Protein AF-A0A2G5WG84-F1 (afdb_monomer)

Mean predicted aligned error: 16.13 Å

Solvent-accessible surface area (backbone atoms only — not comparable to full-atom values): 23526 Å² total; per-residue (Å²): 116,86,67,55,71,80,73,60,84,50,72,65,60,52,51,39,51,50,52,31,48,55,26,50,55,52,33,50,54,37,51,50,52,30,54,52,30,51,74,70,70,38,63,70,57,26,56,56,42,47,60,60,29,52,54,28,54,49,53,34,54,51,37,50,48,54,50,53,53,54,52,50,54,52,52,53,53,53,52,51,53,54,53,52,54,52,51,54,53,51,52,50,52,54,50,51,52,52,51,50,52,51,52,50,53,52,51,50,52,48,45,43,63,74,44,54,46,57,53,48,53,51,51,52,51,49,50,40,44,74,70,30,39,49,65,64,77,83,67,86,61,88,54,96,48,74,68,21,52,50,39,54,51,51,51,48,52,42,53,52,51,40,52,49,47,50,52,49,37,54,49,19,53,51,43,25,54,52,18,52,52,49,27,53,53,27,53,53,50,41,55,52,38,53,51,51,37,54,52,22,53,50,43,32,58,50,20,54,52,48,39,52,53,32,54,53,49,47,54,53,42,55,53,47,53,54,50,51,54,51,52,49,51,54,47,52,53,47,48,54,50,37,52,52,51,42,50,51,36,53,52,50,39,49,56,40,50,55,52,42,54,51,42,52,51,49,47,54,50,50,55,52,47,55,54,52,51,53,52,48,52,53,50,49,53,51,50,47,52,51,35,52,52,50,28,51,49,18,52,52,42,26,53,51,17,49,52,44,26,53,53,17,61,71,52,46,88,83,14,53,72,52,24,53,53,18,50,50,46,24,52,52,16,54,49,45,29,53,52,28,52,53,50,44,53,53,42,52,52,51,52,54,52,48,52,52,51,51,54,53,49,53,53,52,47,52,53,39,52,55,48,48,56,49,41,53,54,52,42,57,48,33,54,53,50,42,54,51,35,52,50,51,48,53,50,46,56,52,50,53,52,50,51,53,52,50,53,53,50,47,51,52,50,47,52,52,37,52,54,51,35,53,51,22,55,49,48,28,52,51,21,52,51,48,36,54,54,35,55,56,48,48,54,51,32,54,51,48,30,55,52,18,52,51,45,26,52,53,16,50,49,49,31,51,61,47,60,66,41,43,103

Sequence (471 aa):
MNELDKIIHNKVMKSTISEIREASDRYNEYLQDIIEAKKAGNDEKVLQIGRNGVTYQFVISDNIHTLIEYQKEQQDTMSAEVKEYTKSATLLMIGLIILGLIASIVITIIISRLISRPVSRMTEALVEVSAGDFAIEHISIKNQDEIGDMATALNTMVRDLKGIIQRARDSAMKLSVQSEELSASSEESLAASEMVAEISEKNLQTSEKQSKIVNQSTASMEEMVTAIDVITQDNEEMLNSSKDVARLVKEGSTLMNETTDQMNYISRTIGGSIVTINEMAKNTANIRNVTSIISTIAEQTNLLALNAAIEAARAGEHGKGFAVVAEEVRNLAEQSKRSTEEIGRMVDTIIEDVLKVVDSTDEGHKRVEEGLASTKKTNAIFERIEYATSDVSGKIATVSSAIEEIRAMTEEVAIGSRQVEELAIQASAEAQSTSAATVEQLAANQEITSSSQTLAELAEQLQNDMGRFKV

pLDDT: mean 87.97, std 8.42, range [54.94, 97.25]

Radius of gyration: 103.8 Å; Cα contacts (8 Å, |Δi|>4): 320; chains: 1; bounding box: 204×39×300 Å

Structure (mmCIF, N/CA/C/O backbone):
data_AF-A0A2G5WG84-F1
#
_entry.id   AF-A0A2G5WG84-F1
#
loop_
_atom_site.group_PDB
_atom_site.id
_atom_site.type_symbol
_atom_site.label_atom_id
_atom_site.label_alt_id
_atom_site.label_comp_id
_atom_site.label_asym_id
_atom_site.label_entity_id
_atom_site.label_seq_id
_atom_site.pdbx_PDB_ins_code
_atom_site.Cartn_x
_atom_site.Cartn_y
_atom_site.Cartn_z
_atom_site.occupancy
_atom_site.B_iso_or_equiv
_atom_site.auth_seq_id
_atom_site.auth_comp_id
_atom_site.auth_asym_id
_atom_site.auth_atom_id
_atom_site.pdbx_PDB_model_num
ATOM 1 N N . MET A 1 1 ? 98.593 8.860 -141.348 1.00 57.56 1 MET A N 1
ATOM 2 C CA . MET A 1 1 ? 97.423 8.206 -141.980 1.00 57.56 1 MET A CA 1
ATOM 3 C C . MET A 1 1 ? 97.131 6.795 -141.461 1.00 57.56 1 MET A C 1
ATOM 5 O O . MET A 1 1 ? 95.960 6.502 -141.289 1.00 57.56 1 MET A O 1
ATOM 9 N N . ASN A 1 2 ? 98.120 5.952 -141.127 1.00 54.94 2 ASN A N 1
ATOM 10 C CA . ASN A 1 2 ? 97.871 4.565 -140.671 1.00 54.94 2 ASN A CA 1
ATOM 11 C C . ASN A 1 2 ? 97.038 4.397 -139.374 1.00 54.94 2 ASN A C 1
ATOM 13 O O . ASN A 1 2 ? 96.586 3.290 -139.099 1.00 54.94 2 ASN A O 1
ATOM 17 N N . GLU A 1 3 ? 96.809 5.448 -138.577 1.00 60.91 3 GLU A N 1
ATOM 18 C CA . GLU A 1 3 ? 95.928 5.372 -137.396 1.00 60.91 3 GLU A CA 1
ATOM 19 C C . GLU A 1 3 ? 94.441 5.611 -137.708 1.00 60.91 3 GLU A C 1
ATOM 21 O O . GLU A 1 3 ? 93.583 5.088 -137.001 1.00 60.91 3 GLU A O 1
ATOM 26 N N . LEU A 1 4 ? 94.116 6.332 -138.789 1.00 63.00 4 LEU A N 1
ATOM 27 C CA . LEU A 1 4 ? 92.728 6.669 -139.141 1.00 63.00 4 LEU A CA 1
ATOM 28 C C . LEU A 1 4 ? 91.913 5.442 -139.587 1.00 63.00 4 LEU A C 1
ATOM 30 O O . LEU A 1 4 ? 90.730 5.343 -139.259 1.00 63.00 4 LEU A O 1
ATOM 34 N N . ASP A 1 5 ? 92.551 4.462 -140.235 1.00 60.84 5 ASP A N 1
ATOM 35 C CA . ASP A 1 5 ? 91.903 3.214 -140.677 1.00 60.84 5 ASP A CA 1
ATOM 36 C C . ASP A 1 5 ? 91.391 2.342 -139.519 1.00 60.84 5 ASP A C 1
ATOM 38 O O . ASP A 1 5 ? 90.473 1.543 -139.706 1.00 60.84 5 ASP A O 1
ATOM 42 N N . LYS A 1 6 ? 91.950 2.490 -138.309 1.00 60.69 6 LYS A N 1
ATOM 43 C CA . LYS A 1 6 ? 91.514 1.725 -137.127 1.00 60.69 6 LYS A CA 1
ATOM 44 C C . LYS A 1 6 ? 90.276 2.313 -136.449 1.00 60.69 6 LYS A C 1
ATOM 46 O O . LYS A 1 6 ? 89.620 1.615 -135.682 1.00 60.69 6 LYS A O 1
ATOM 51 N N . ILE A 1 7 ? 89.965 3.581 -136.708 1.00 64.38 7 ILE A N 1
ATOM 52 C CA . ILE A 1 7 ? 88.912 4.325 -136.001 1.00 64.38 7 ILE A CA 1
ATOM 53 C C . ILE A 1 7 ? 87.670 4.476 -136.894 1.00 64.38 7 ILE A C 1
ATOM 55 O O . ILE A 1 7 ? 86.539 4.514 -136.407 1.00 64.38 7 ILE A O 1
ATOM 59 N N . ILE A 1 8 ? 87.844 4.477 -138.217 1.00 66.50 8 ILE A N 1
ATOM 60 C CA . ILE A 1 8 ? 86.770 4.772 -139.167 1.00 66.50 8 ILE A CA 1
ATOM 61 C C . ILE A 1 8 ? 86.068 3.496 -139.639 1.00 66.50 8 ILE A C 1
ATOM 63 O O . ILE A 1 8 ? 86.615 2.677 -140.376 1.00 66.50 8 ILE A O 1
ATOM 67 N N . HIS A 1 9 ? 84.800 3.364 -139.252 1.00 65.69 9 HIS A N 1
ATOM 68 C CA . HIS A 1 9 ? 83.947 2.217 -139.584 1.00 65.69 9 HIS A CA 1
ATOM 69 C C . HIS A 1 9 ? 82.916 2.539 -140.681 1.00 65.69 9 HIS A C 1
ATOM 71 O O . HIS A 1 9 ? 82.259 1.642 -141.204 1.00 65.69 9 HIS A O 1
ATOM 77 N N . ASN A 1 10 ? 82.791 3.815 -141.057 1.00 76.81 10 ASN A N 1
ATOM 78 C CA . ASN A 1 10 ? 81.793 4.291 -142.005 1.00 76.81 10 ASN A CA 1
ATOM 79 C C . ASN A 1 10 ? 82.278 4.195 -143.463 1.00 76.81 10 ASN A C 1
ATOM 81 O O . ASN A 1 10 ? 83.409 4.569 -143.780 1.00 76.81 10 ASN A O 1
ATOM 85 N N . LYS A 1 11 ? 81.399 3.717 -144.354 1.00 75.88 11 LYS A N 1
ATOM 86 C CA . LYS A 1 11 ? 81.696 3.485 -145.776 1.00 75.88 11 LYS A CA 1
ATOM 87 C C . LYS A 1 11 ? 82.058 4.771 -146.533 1.00 75.88 11 LYS A C 1
ATOM 89 O O . LYS A 1 11 ? 82.944 4.718 -147.379 1.00 75.88 11 LYS A O 1
ATOM 94 N N . VAL A 1 12 ? 81.420 5.900 -146.206 1.00 74.81 12 VAL A N 1
ATOM 95 C CA . VAL A 1 12 ? 81.683 7.207 -146.834 1.00 74.81 12 VAL A CA 1
ATOM 96 C C . VAL A 1 12 ? 83.084 7.681 -146.460 1.00 74.81 12 VAL A C 1
ATOM 98 O O . VAL A 1 12 ? 83.928 7.805 -147.338 1.00 74.81 12 VAL A O 1
ATOM 101 N N . MET A 1 13 ? 83.389 7.791 -145.162 1.00 72.69 13 MET A N 1
ATOM 102 C CA . MET A 1 13 ? 84.720 8.210 -144.695 1.00 72.69 13 MET A CA 1
ATOM 103 C C . MET A 1 13 ? 85.854 7.302 -145.201 1.00 72.69 13 MET A C 1
ATOM 105 O O . MET A 1 13 ? 86.935 7.803 -145.500 1.00 72.69 13 MET A O 1
ATOM 109 N N . LYS A 1 14 ? 85.632 5.982 -145.325 1.00 76.44 14 LYS A N 1
ATOM 110 C CA . LYS A 1 14 ? 86.632 5.067 -145.911 1.00 76.44 14 LYS A CA 1
ATOM 111 C C . LYS A 1 14 ? 86.928 5.380 -147.379 1.00 76.44 14 LYS A C 1
ATOM 113 O O . LYS A 1 14 ? 88.095 5.374 -147.760 1.00 76.44 14 LYS A O 1
ATOM 118 N N . SER A 1 15 ? 85.897 5.658 -148.181 1.00 77.44 15 SER A N 1
ATOM 119 C CA . SER A 1 15 ? 86.059 6.039 -149.594 1.00 77.44 15 SER A CA 1
ATOM 120 C C . SER A 1 15 ? 86.859 7.334 -149.713 1.00 77.44 15 SER A C 1
ATOM 122 O O . SER A 1 15 ? 87.885 7.375 -150.385 1.00 77.44 15 SER A O 1
ATOM 124 N N . THR A 1 16 ? 86.454 8.353 -148.956 1.00 77.75 16 THR A N 1
ATOM 125 C CA . THR A 1 16 ? 87.061 9.688 -148.953 1.00 77.75 16 THR A CA 1
ATOM 126 C C . THR A 1 16 ? 88.537 9.652 -148.530 1.00 77.75 16 THR A C 1
ATOM 128 O O . THR A 1 16 ? 89.379 10.296 -149.148 1.00 77.75 16 THR A O 1
ATOM 131 N N . ILE A 1 17 ? 88.901 8.846 -147.521 1.00 78.19 17 ILE A N 1
ATOM 132 C CA . ILE A 1 17 ? 90.309 8.659 -147.119 1.00 78.19 17 ILE A CA 1
ATOM 133 C C . ILE A 1 17 ? 91.124 7.930 -148.186 1.00 78.19 17 ILE A C 1
ATOM 135 O O . ILE A 1 17 ? 92.287 8.278 -148.395 1.00 78.19 17 ILE A O 1
ATOM 139 N N . SER A 1 18 ? 90.541 6.928 -148.849 1.00 78.25 18 SER A N 1
ATOM 140 C CA . SER A 1 18 ? 91.218 6.203 -149.927 1.00 78.25 18 SER A CA 1
ATOM 141 C C . SER A 1 18 ? 91.556 7.134 -151.090 1.00 78.25 18 SER A C 1
ATOM 143 O O . SER A 1 18 ? 92.680 7.106 -151.580 1.00 78.25 18 SER A O 1
ATOM 145 N N . GLU A 1 19 ? 90.627 8.007 -151.479 1.00 79.06 19 GLU A N 1
ATOM 146 C CA . GLU A 1 19 ? 90.843 8.995 -152.541 1.00 79.06 19 GLU A CA 1
ATOM 147 C C . GLU A 1 19 ? 91.888 10.050 -152.157 1.00 79.06 19 GLU A C 1
ATOM 149 O O . GLU A 1 19 ? 92.742 10.394 -152.974 1.00 79.06 19 GLU A O 1
ATOM 154 N N . ILE A 1 20 ? 91.895 10.518 -150.899 1.00 79.38 20 ILE A N 1
ATOM 155 C CA . ILE A 1 20 ? 92.966 11.397 -150.392 1.00 79.38 20 ILE A CA 1
ATOM 156 C C . ILE A 1 20 ? 94.319 10.691 -150.487 1.00 79.38 20 ILE A C 1
ATOM 158 O O . ILE A 1 20 ? 95.311 11.314 -150.859 1.00 79.38 20 ILE A O 1
ATOM 162 N N . ARG A 1 21 ? 94.377 9.398 -150.147 1.00 77.88 21 ARG A N 1
ATOM 163 C CA . ARG A 1 21 ? 95.613 8.610 -150.184 1.00 77.88 21 ARG A CA 1
ATOM 164 C C . ARG A 1 21 ? 96.144 8.486 -151.608 1.00 77.88 21 ARG A C 1
ATOM 166 O O . ARG A 1 21 ? 97.299 8.815 -151.850 1.00 77.88 21 ARG A O 1
ATOM 173 N N . GLU A 1 22 ? 95.284 8.092 -152.541 1.00 79.62 22 GLU A N 1
ATOM 174 C CA . GLU A 1 22 ? 95.640 7.929 -153.952 1.00 79.62 22 GLU A CA 1
ATOM 175 C C . GLU A 1 22 ? 96.083 9.262 -154.577 1.00 79.62 22 GLU A C 1
ATOM 177 O O . GLU A 1 22 ? 97.110 9.330 -155.255 1.00 79.62 22 GLU A O 1
ATOM 182 N N . ALA A 1 23 ? 95.369 10.353 -154.278 1.00 79.19 23 ALA A N 1
ATOM 183 C CA . ALA A 1 23 ? 95.746 11.693 -154.715 1.00 79.19 23 ALA A CA 1
ATOM 184 C C . ALA A 1 23 ? 97.056 12.177 -154.073 1.00 79.19 23 ALA A C 1
ATOM 186 O O . ALA A 1 23 ? 97.858 12.821 -154.745 1.00 79.19 23 ALA A O 1
ATOM 187 N N . SER A 1 24 ? 97.312 11.849 -152.804 1.00 75.00 24 SER A N 1
ATOM 188 C CA . SER A 1 24 ? 98.550 12.216 -152.108 1.00 75.00 24 SER A CA 1
ATOM 189 C C . SER A 1 24 ? 99.770 11.471 -152.650 1.00 75.00 24 SER A C 1
ATOM 191 O O . SER A 1 24 ? 100.836 12.076 -152.767 1.00 75.00 24 SER A O 1
ATOM 193 N N . ASP A 1 25 ? 99.629 10.191 -152.994 1.00 80.75 25 ASP A N 1
ATOM 194 C CA . ASP A 1 25 ? 100.710 9.402 -153.593 1.00 80.75 25 ASP A CA 1
ATOM 195 C C . ASP A 1 25 ? 101.052 9.937 -154.994 1.00 80.75 25 ASP A C 1
ATOM 197 O O . ASP A 1 25 ? 102.217 10.213 -155.286 1.00 80.75 25 ASP A O 1
ATOM 201 N N . ARG A 1 26 ? 100.029 10.217 -155.818 1.00 77.25 26 ARG A N 1
ATOM 202 C CA . ARG A 1 26 ? 100.192 10.875 -157.128 1.00 77.25 26 ARG A CA 1
ATOM 203 C C . ARG A 1 26 ? 100.830 12.257 -157.001 1.00 77.25 26 ARG A C 1
ATOM 205 O O . ARG A 1 26 ? 101.748 12.583 -157.746 1.00 77.25 26 ARG A O 1
ATOM 212 N N . TYR A 1 27 ? 100.372 13.077 -156.058 1.00 76.88 27 TYR A N 1
ATOM 213 C CA . TYR A 1 27 ? 100.922 14.414 -155.831 1.00 76.88 27 TYR A CA 1
ATOM 214 C C . TYR A 1 27 ? 102.415 14.367 -155.471 1.00 76.88 27 TYR A C 1
ATOM 216 O O . TYR A 1 27 ? 103.187 15.194 -155.955 1.00 76.88 27 TYR A O 1
ATOM 224 N N . ASN A 1 28 ? 102.836 13.375 -154.679 1.00 74.94 28 ASN A N 1
ATOM 225 C CA . ASN A 1 28 ? 104.240 13.169 -154.325 1.00 74.94 28 ASN A CA 1
ATOM 226 C C . ASN A 1 28 ? 105.110 12.738 -155.519 1.00 74.94 28 ASN A C 1
ATOM 228 O O . ASN A 1 28 ? 106.223 13.249 -155.644 1.00 74.94 28 ASN A O 1
ATOM 232 N N . GLU A 1 29 ? 104.618 11.860 -156.404 1.00 75.88 29 GLU A N 1
ATOM 233 C CA . GLU A 1 29 ? 105.308 11.526 -157.667 1.00 75.88 29 GLU A CA 1
ATOM 234 C C . GLU A 1 29 ? 105.520 12.783 -158.520 1.00 75.88 29 GLU A C 1
ATOM 236 O O . GLU A 1 29 ? 106.645 13.094 -158.908 1.00 75.88 29 GLU A O 1
ATOM 241 N N . TYR A 1 30 ? 104.461 13.575 -158.719 1.00 74.12 30 TYR A N 1
ATOM 242 C CA . TYR A 1 30 ? 104.537 14.835 -159.465 1.00 74.12 30 TYR A CA 1
ATOM 243 C C . TYR A 1 30 ? 105.521 15.833 -158.831 1.00 74.12 30 TYR A C 1
ATOM 245 O O . TYR A 1 30 ? 106.217 16.557 -159.541 1.00 74.12 30 TYR A O 1
ATOM 253 N N . LEU A 1 31 ? 105.618 15.872 -157.499 1.00 71.12 31 LEU A N 1
ATOM 254 C CA . LEU A 1 31 ? 106.597 16.691 -156.780 1.00 71.12 31 LEU A CA 1
ATOM 255 C C . LEU A 1 31 ? 108.038 16.237 -157.044 1.00 71.12 31 LEU A C 1
ATOM 257 O O . LEU A 1 31 ? 108.903 17.089 -157.257 1.00 71.12 31 LEU A O 1
ATOM 261 N N . GLN A 1 32 ? 108.304 14.927 -157.066 1.00 73.62 32 GLN A N 1
ATOM 262 C CA . GLN A 1 32 ? 109.618 14.401 -157.455 1.00 73.62 32 GLN A CA 1
ATOM 263 C C . GLN A 1 32 ? 109.953 14.737 -158.910 1.00 73.62 32 GLN A C 1
ATOM 265 O O . GLN A 1 32 ? 111.046 15.246 -159.169 1.00 73.62 32 GLN A O 1
ATOM 270 N N . ASP A 1 33 ? 109.004 14.558 -159.828 1.00 72.06 33 ASP A N 1
ATOM 271 C CA . ASP A 1 33 ? 109.179 14.878 -161.247 1.00 72.06 33 ASP A CA 1
ATOM 272 C C . ASP A 1 33 ? 109.447 16.379 -161.471 1.00 72.06 33 ASP A C 1
ATOM 274 O O . ASP A 1 33 ? 110.288 16.757 -162.292 1.00 72.06 33 ASP A O 1
ATOM 278 N N . ILE A 1 34 ? 108.787 17.261 -160.706 1.00 71.19 34 ILE A N 1
ATOM 279 C CA . ILE A 1 34 ? 109.067 18.709 -160.694 1.00 71.19 34 ILE A CA 1
ATOM 280 C C . ILE A 1 34 ? 110.498 18.979 -160.227 1.00 71.19 34 ILE A C 1
ATOM 282 O O . ILE A 1 34 ? 111.199 19.792 -160.835 1.00 71.19 34 ILE A O 1
ATOM 286 N N . ILE A 1 35 ? 110.942 18.314 -159.156 1.00 73.69 35 ILE A N 1
ATOM 287 C CA . ILE A 1 35 ? 112.289 18.488 -158.599 1.00 73.69 35 ILE A CA 1
ATOM 288 C C . ILE A 1 35 ? 113.358 18.025 -159.604 1.00 73.69 35 ILE A C 1
ATOM 290 O O . ILE A 1 35 ? 114.364 18.721 -159.782 1.00 73.69 35 ILE A O 1
ATOM 294 N N . GLU A 1 36 ? 113.150 16.900 -160.292 1.00 72.44 36 GLU A N 1
ATOM 295 C CA . GLU A 1 36 ? 114.063 16.413 -161.336 1.00 72.44 36 GLU A CA 1
ATOM 296 C C . GLU A 1 36 ? 114.081 17.323 -162.570 1.00 72.44 36 GLU A C 1
ATOM 298 O O . GLU A 1 36 ? 115.158 17.713 -163.032 1.00 72.44 36 GLU A O 1
ATOM 303 N N . ALA A 1 37 ? 112.913 17.741 -163.069 1.00 68.44 37 ALA A N 1
ATOM 304 C CA . ALA A 1 37 ? 112.813 18.645 -164.216 1.00 68.44 37 ALA A CA 1
ATOM 305 C C . ALA A 1 37 ? 113.472 20.010 -163.942 1.00 68.44 37 ALA A C 1
ATOM 307 O O . ALA A 1 37 ? 114.145 20.563 -164.819 1.00 68.44 37 ALA A O 1
ATOM 308 N N . LYS A 1 38 ? 113.353 20.524 -162.708 1.00 71.44 38 LYS A N 1
ATOM 309 C CA . LYS A 1 38 ? 114.006 21.767 -162.269 1.00 71.44 38 LYS A CA 1
ATOM 310 C C . LYS A 1 38 ? 115.529 21.627 -162.230 1.00 71.44 38 LYS A C 1
ATOM 312 O O . LYS A 1 38 ? 116.232 22.533 -162.673 1.00 71.44 38 LYS A O 1
ATOM 317 N N . LYS A 1 39 ? 116.056 20.490 -161.753 1.00 75.50 39 LYS A N 1
ATOM 318 C CA . LYS A 1 39 ? 117.505 20.204 -161.758 1.00 75.50 39 LYS A CA 1
ATOM 319 C C . LYS A 1 39 ? 118.088 20.103 -163.170 1.00 75.50 39 LYS A C 1
ATOM 321 O O . LYS A 1 39 ? 119.245 20.462 -163.362 1.00 75.50 39 LYS A O 1
ATOM 326 N N . ALA A 1 40 ? 117.298 19.656 -164.145 1.00 72.56 40 ALA A N 1
ATOM 327 C CA . ALA A 1 40 ? 117.702 19.559 -165.547 1.00 72.56 40 ALA A CA 1
ATOM 328 C C . ALA A 1 40 ? 117.644 20.897 -166.319 1.00 72.56 40 ALA A C 1
ATOM 330 O O . ALA A 1 40 ? 117.947 20.921 -167.511 1.00 72.56 40 ALA A O 1
ATOM 331 N N . GLY A 1 41 ? 117.244 22.004 -165.678 1.00 66.31 41 GLY A N 1
ATOM 332 C CA . GLY A 1 41 ? 117.135 23.322 -166.317 1.00 66.31 41 GLY A CA 1
ATOM 333 C C . GLY A 1 41 ? 115.981 23.451 -167.321 1.00 66.31 41 GLY A C 1
ATOM 334 O O . GLY A 1 41 ? 115.959 24.398 -168.102 1.00 66.31 41 GLY A O 1
ATOM 335 N N . ASN A 1 42 ? 115.023 22.517 -167.321 1.00 73.94 42 ASN A N 1
ATOM 336 C CA . ASN A 1 42 ? 113.878 22.521 -168.233 1.00 73.94 42 ASN A CA 1
ATOM 337 C C . ASN A 1 42 ? 112.641 23.125 -167.543 1.00 73.94 42 ASN A C 1
ATOM 339 O O . ASN A 1 42 ? 111.740 22.413 -167.092 1.00 73.94 42 ASN A O 1
ATOM 343 N N . ASP A 1 43 ? 112.621 24.456 -167.436 1.00 70.00 43 ASP A N 1
ATOM 344 C CA . ASP A 1 43 ? 111.557 25.206 -166.749 1.00 70.00 43 ASP A CA 1
ATOM 345 C C . ASP A 1 43 ? 110.168 25.046 -167.404 1.00 70.00 43 ASP A C 1
ATOM 347 O O . ASP A 1 43 ? 109.148 25.136 -166.718 1.00 70.00 43 ASP A O 1
ATOM 351 N N . GLU A 1 44 ? 110.099 24.741 -168.703 1.00 68.88 44 GLU A N 1
ATOM 352 C CA . GLU A 1 44 ? 108.829 24.505 -169.403 1.00 68.88 44 GLU A CA 1
ATOM 353 C C . GLU A 1 44 ? 108.163 23.199 -168.933 1.00 68.88 44 GLU A C 1
ATOM 355 O O . GLU A 1 44 ? 106.956 23.155 -168.673 1.00 68.88 44 GLU A O 1
ATOM 360 N N . LYS A 1 45 ? 108.967 22.152 -168.700 1.00 66.31 45 LYS A N 1
ATOM 361 C CA . LYS A 1 45 ? 108.483 20.864 -168.189 1.00 66.31 45 LYS A CA 1
ATOM 362 C C . LYS A 1 45 ? 108.021 20.955 -166.728 1.00 66.31 45 LYS A C 1
ATOM 364 O O . LYS A 1 45 ? 107.028 20.330 -166.366 1.00 66.31 45 LYS A O 1
ATOM 369 N N . VAL A 1 46 ? 108.656 21.804 -165.912 1.00 67.62 46 VAL A N 1
ATOM 370 C CA . VAL A 1 46 ? 108.223 22.097 -164.529 1.00 67.62 46 VAL A CA 1
ATOM 371 C C . VAL A 1 46 ? 106.821 22.711 -164.490 1.00 67.62 46 VAL A C 1
ATOM 373 O O . VAL A 1 46 ? 105.993 22.295 -163.682 1.00 67.62 46 VAL A O 1
ATOM 376 N N . LEU A 1 47 ? 106.526 23.673 -165.370 1.00 68.88 47 LEU A N 1
ATOM 377 C CA . LEU A 1 47 ? 105.208 24.317 -165.439 1.00 68.88 47 LEU A CA 1
ATOM 378 C C . LEU A 1 47 ? 104.102 23.350 -165.885 1.00 68.88 47 LEU A C 1
ATOM 380 O O . LEU A 1 47 ? 102.981 23.420 -165.374 1.00 68.88 47 LEU A O 1
ATOM 384 N N . GLN A 1 48 ? 104.411 22.431 -166.803 1.00 70.06 48 GLN A N 1
ATOM 385 C CA . GLN A 1 48 ? 103.458 21.418 -167.260 1.00 70.06 48 GLN A CA 1
ATOM 386 C C . GLN A 1 48 ? 103.141 20.393 -166.160 1.00 70.06 48 GLN A C 1
ATOM 388 O O . GLN A 1 48 ? 101.971 20.117 -165.896 1.00 70.06 48 GLN A O 1
ATOM 393 N N . ILE A 1 49 ? 104.170 19.876 -165.482 1.00 66.81 49 ILE A N 1
ATOM 394 C CA . ILE A 1 49 ? 104.024 18.910 -164.382 1.00 66.81 49 ILE A CA 1
ATOM 395 C C . ILE A 1 49 ? 103.336 19.586 -163.180 1.00 66.81 49 ILE A C 1
ATOM 397 O O . ILE A 1 49 ? 102.415 19.023 -162.590 1.00 66.81 49 ILE A O 1
ATOM 401 N N . GLY A 1 50 ? 103.680 20.845 -162.889 1.00 63.25 50 GLY A N 1
ATOM 402 C CA . GLY A 1 50 ? 103.053 21.655 -161.842 1.00 63.25 50 GLY A CA 1
ATOM 403 C C . GLY A 1 50 ? 101.549 21.858 -162.028 1.00 63.25 50 GLY A C 1
ATOM 404 O O . GLY A 1 50 ? 100.799 21.723 -161.064 1.00 63.25 50 GLY A O 1
ATOM 405 N N . ARG A 1 51 ? 101.075 22.114 -163.259 1.00 69.19 51 ARG A N 1
ATOM 406 C CA . ARG A 1 51 ? 99.629 22.241 -163.531 1.00 69.19 51 ARG A CA 1
ATOM 407 C C . ARG A 1 51 ? 98.854 20.960 -163.228 1.00 69.19 51 ARG A C 1
ATOM 409 O O . ARG A 1 51 ? 97.746 21.048 -162.709 1.00 69.19 51 ARG A O 1
ATOM 416 N N . ASN A 1 52 ? 99.442 19.801 -163.507 1.00 68.88 52 ASN A N 1
ATOM 417 C CA . ASN A 1 52 ? 98.811 18.512 -163.225 1.00 68.88 52 ASN A CA 1
ATOM 418 C C . ASN A 1 52 ? 98.851 18.167 -161.725 1.00 68.88 52 ASN A C 1
ATOM 420 O O . ASN A 1 52 ? 97.912 17.561 -161.213 1.00 68.88 52 ASN A O 1
ATOM 424 N N . GLY A 1 53 ? 99.888 18.604 -160.999 1.00 63.56 53 GLY A N 1
ATOM 425 C CA . GLY A 1 53 ? 99.976 18.456 -159.543 1.00 63.56 53 GLY A CA 1
ATOM 426 C C . GLY A 1 53 ? 98.866 19.200 -158.785 1.00 63.56 53 GLY A C 1
ATOM 427 O O . GLY A 1 53 ? 98.304 18.661 -157.833 1.00 63.56 53 GLY A O 1
ATOM 428 N N . VAL A 1 54 ? 98.474 20.399 -159.237 1.00 71.00 54 VAL A N 1
ATOM 429 C CA . VAL A 1 54 ? 97.411 21.205 -158.592 1.00 71.00 54 VAL A CA 1
ATOM 430 C C . VAL A 1 54 ? 96.066 20.467 -158.537 1.00 71.00 54 VAL A C 1
ATOM 432 O O . VAL A 1 54 ? 95.325 20.616 -157.566 1.00 71.00 54 VAL A O 1
ATOM 435 N N . THR A 1 55 ? 95.752 19.626 -159.526 1.00 74.75 55 THR A N 1
ATOM 436 C CA . THR A 1 55 ? 94.507 18.840 -159.534 1.00 74.75 55 THR A CA 1
ATOM 437 C C . THR A 1 55 ? 94.430 17.885 -158.343 1.00 74.75 55 THR A C 1
ATOM 439 O O . THR A 1 55 ? 93.392 17.802 -157.693 1.00 74.75 55 THR A O 1
ATOM 442 N N . TYR A 1 56 ? 95.532 17.217 -157.995 1.00 75.19 56 TYR A N 1
ATOM 443 C CA . TYR A 1 56 ? 95.556 16.295 -156.858 1.00 75.19 56 TYR A CA 1
ATOM 444 C C . TYR A 1 56 ? 95.500 17.025 -155.511 1.00 75.19 56 TYR A C 1
ATOM 446 O O . TYR A 1 56 ? 94.870 16.531 -154.578 1.00 75.19 56 TYR A O 1
ATOM 454 N N . GLN A 1 57 ? 96.061 18.236 -155.415 1.00 74.06 57 GLN A N 1
ATOM 455 C CA . GLN A 1 57 ? 95.892 19.081 -154.228 1.00 74.06 57 GLN A CA 1
ATOM 456 C C . GLN A 1 57 ? 94.420 19.467 -154.009 1.00 74.06 57 GLN A C 1
ATOM 458 O O . GLN A 1 57 ? 93.947 19.461 -152.871 1.00 74.06 57 GLN A O 1
ATOM 463 N N . PHE A 1 58 ? 93.686 19.765 -155.087 1.00 78.00 58 PHE A N 1
ATOM 464 C CA . PHE A 1 58 ? 92.251 20.046 -155.012 1.00 78.00 58 PHE A CA 1
ATOM 465 C C . PHE A 1 58 ? 91.465 18.821 -154.527 1.00 78.00 58 PHE A C 1
ATOM 467 O O . PHE A 1 58 ? 90.676 18.949 -153.596 1.00 78.00 58 PHE A O 1
ATOM 474 N N . VAL A 1 59 ? 91.749 17.630 -155.073 1.00 78.50 59 VAL A N 1
ATOM 475 C CA . VAL A 1 59 ? 91.109 16.369 -154.646 1.00 78.50 59 VAL A CA 1
ATOM 476 C C . VAL A 1 59 ? 91.354 16.084 -153.162 1.00 78.50 59 VAL A C 1
ATOM 478 O O . VAL A 1 59 ? 90.433 15.683 -152.457 1.00 78.50 59 VAL A O 1
ATOM 481 N N . ILE A 1 60 ? 92.567 16.328 -152.655 1.00 78.88 60 ILE A N 1
ATOM 482 C CA . ILE A 1 60 ? 92.872 16.168 -151.224 1.00 78.88 60 ILE A CA 1
ATOM 483 C C . ILE A 1 60 ? 92.059 17.156 -150.376 1.00 78.88 60 ILE A C 1
ATOM 485 O O . ILE A 1 60 ? 91.477 16.763 -149.366 1.00 78.88 60 ILE A O 1
ATOM 489 N N . SER A 1 61 ? 92.017 18.432 -150.767 1.00 79.31 61 SER A N 1
ATOM 490 C CA . SER A 1 61 ? 91.329 19.475 -149.998 1.00 79.31 61 SER A CA 1
ATOM 491 C C . SER A 1 61 ? 89.811 19.287 -149.969 1.00 79.31 61 SER A C 1
ATOM 493 O O . SER A 1 61 ? 89.202 19.480 -148.917 1.00 79.31 61 SER A O 1
ATOM 495 N N . ASP A 1 62 ? 89.206 18.923 -151.100 1.00 82.06 62 ASP A N 1
ATOM 496 C CA . ASP A 1 62 ? 87.761 18.709 -151.227 1.00 82.06 62 ASP A CA 1
ATOM 497 C C . ASP A 1 62 ? 87.312 17.523 -150.365 1.00 82.06 62 ASP A C 1
ATOM 499 O O . ASP A 1 62 ? 86.444 17.656 -149.503 1.00 82.06 62 ASP A O 1
ATOM 503 N N . ASN A 1 63 ? 88.032 16.404 -150.468 1.00 80.75 63 ASN A N 1
ATOM 504 C CA . ASN A 1 63 ? 87.752 15.218 -149.670 1.00 80.75 63 ASN A CA 1
ATOM 505 C C . ASN A 1 63 ? 87.990 15.437 -148.159 1.00 80.75 63 ASN A C 1
ATOM 507 O O . ASN A 1 63 ? 87.256 14.888 -147.333 1.00 80.75 63 ASN A O 1
ATOM 511 N N . ILE A 1 64 ? 88.961 16.270 -147.753 1.00 79.75 64 ILE A N 1
ATOM 512 C CA . ILE A 1 64 ? 89.097 16.682 -146.341 1.00 79.75 64 ILE A CA 1
ATOM 513 C C . ILE A 1 64 ? 87.868 17.484 -145.886 1.00 79.75 64 ILE A C 1
ATOM 515 O O . ILE A 1 64 ? 87.372 17.258 -144.779 1.00 79.75 64 ILE A O 1
ATOM 519 N N . HIS A 1 65 ? 87.350 18.384 -146.724 1.00 81.00 65 HIS A N 1
ATOM 520 C CA . HIS A 1 65 ? 86.135 19.143 -146.424 1.00 81.00 65 HIS A CA 1
ATOM 521 C C . HIS A 1 65 ? 84.911 18.234 -146.265 1.00 81.00 65 HIS A C 1
ATOM 523 O O . HIS A 1 65 ? 84.187 18.372 -145.276 1.00 81.00 65 HIS A O 1
ATOM 529 N N . THR A 1 66 ? 84.732 17.257 -147.158 1.00 80.62 66 THR A N 1
ATOM 530 C CA . THR A 1 66 ? 83.659 16.254 -147.058 1.00 80.62 66 THR A CA 1
ATOM 531 C C . THR A 1 66 ? 83.736 15.463 -145.748 1.00 80.62 66 THR A C 1
ATOM 533 O O . THR A 1 66 ? 82.719 15.212 -145.102 1.00 80.62 66 THR A O 1
ATOM 536 N N . LEU A 1 67 ? 84.946 15.102 -145.304 1.00 78.38 67 LEU A N 1
ATOM 537 C CA . LEU A 1 67 ? 85.173 14.410 -144.029 1.00 78.38 67 LEU A CA 1
ATOM 538 C C . LEU A 1 67 ? 84.764 15.253 -142.813 1.00 78.38 67 LEU A C 1
ATOM 540 O O . LEU A 1 67 ? 84.177 14.718 -141.869 1.00 78.38 67 LEU A O 1
ATOM 544 N N . ILE A 1 68 ? 85.061 16.554 -142.836 1.00 80.81 68 ILE A N 1
ATOM 545 C CA . ILE A 1 68 ? 84.704 17.489 -141.760 1.00 80.81 68 ILE A CA 1
ATOM 546 C C . ILE A 1 68 ? 83.189 17.705 -141.706 1.00 80.81 68 ILE A C 1
ATOM 548 O O . ILE A 1 68 ? 82.614 17.659 -140.617 1.00 80.81 68 ILE A O 1
ATOM 552 N N . GLU A 1 69 ? 82.529 17.911 -142.850 1.00 81.38 69 GLU A N 1
ATOM 553 C CA . GLU A 1 69 ? 81.069 18.070 -142.894 1.00 81.38 69 GLU A CA 1
ATOM 554 C C . GLU A 1 69 ? 80.350 16.823 -142.379 1.00 81.38 69 GLU A C 1
ATOM 556 O O . GLU A 1 69 ? 79.470 16.936 -141.525 1.00 81.38 69 GLU A O 1
ATOM 561 N N . TYR A 1 70 ? 80.795 15.633 -142.792 1.00 80.94 70 TYR A N 1
ATOM 562 C CA . TYR A 1 70 ? 80.208 14.378 -142.329 1.00 80.94 70 TYR A CA 1
ATOM 563 C C . TYR A 1 70 ? 80.361 14.172 -140.811 1.00 80.94 70 TYR A C 1
ATOM 565 O O . TYR A 1 70 ? 79.428 13.724 -140.139 1.00 80.94 70 TYR A O 1
ATOM 573 N N . GLN A 1 71 ? 81.522 14.516 -140.233 1.00 78.75 71 GLN A N 1
ATOM 574 C CA . GLN A 1 71 ? 81.696 14.463 -138.774 1.00 78.75 71 GLN A CA 1
ATOM 575 C C . GLN A 1 71 ? 80.795 15.458 -138.042 1.00 78.75 71 GLN A C 1
ATOM 577 O O . GLN A 1 71 ? 80.265 15.131 -136.979 1.00 78.75 71 GLN A O 1
ATOM 582 N N . LYS A 1 72 ? 80.608 16.655 -138.604 1.00 79.56 72 LYS A N 1
ATOM 583 C CA . LYS A 1 72 ? 79.769 17.696 -138.008 1.00 79.56 72 LYS A CA 1
ATOM 584 C C . LYS A 1 72 ? 78.291 17.294 -137.998 1.00 79.56 72 LYS A C 1
ATOM 586 O O . LYS A 1 72 ? 77.639 17.418 -136.967 1.00 79.56 72 LYS A O 1
ATOM 591 N N . GLU A 1 73 ? 77.798 16.718 -139.093 1.00 80.25 73 GLU A N 1
ATOM 592 C CA . GLU A 1 73 ? 76.424 16.209 -139.197 1.00 80.25 73 GLU A CA 1
ATOM 593 C C . GLU A 1 73 ? 76.149 15.063 -138.204 1.00 80.25 73 GLU A C 1
ATOM 595 O O . GLU A 1 73 ? 75.118 15.046 -137.523 1.00 80.25 73 GLU A O 1
ATOM 600 N N . GLN A 1 74 ? 77.101 14.137 -138.034 1.00 78.00 74 GLN A N 1
ATOM 601 C CA . GLN A 1 74 ? 77.003 13.087 -137.012 1.00 78.00 74 GLN A CA 1
ATOM 602 C C . GLN A 1 74 ? 76.959 13.652 -135.585 1.00 78.00 74 GLN A C 1
ATOM 604 O O . GLN A 1 74 ? 76.180 13.177 -134.756 1.00 78.00 74 GLN A O 1
ATOM 609 N N . GLN A 1 75 ? 77.769 14.670 -135.286 1.00 75.56 75 GLN A N 1
ATOM 610 C CA . GLN A 1 75 ? 77.804 15.292 -133.962 1.00 75.56 75 GLN A CA 1
ATOM 611 C C . GLN A 1 75 ? 76.499 16.036 -133.630 1.00 75.56 75 GLN A C 1
ATOM 613 O O . GLN A 1 75 ? 76.026 15.963 -132.488 1.00 75.56 75 GLN A O 1
ATOM 618 N N . ASP A 1 76 ? 75.902 16.711 -134.614 1.00 77.88 76 ASP A N 1
ATOM 619 C CA . ASP A 1 76 ? 74.623 17.408 -134.455 1.00 77.88 76 ASP A CA 1
ATOM 620 C C . ASP A 1 76 ? 73.467 16.418 -134.246 1.00 77.88 76 ASP A C 1
ATOM 622 O O . ASP A 1 76 ? 72.648 16.610 -133.342 1.00 77.88 76 ASP A O 1
ATOM 626 N N . THR A 1 77 ? 73.452 15.309 -134.993 1.00 76.94 77 THR A N 1
ATOM 627 C CA . THR A 1 77 ? 72.442 14.245 -134.844 1.00 76.94 77 THR A CA 1
ATOM 628 C C . THR A 1 77 ? 72.523 13.589 -133.460 1.00 76.94 77 THR A C 1
ATOM 630 O O . THR A 1 77 ? 71.520 13.486 -132.754 1.00 76.94 77 THR A O 1
ATOM 633 N N . MET A 1 78 ? 73.733 13.243 -133.006 1.00 74.19 78 MET A N 1
ATOM 634 C CA . MET A 1 78 ? 73.959 12.662 -131.676 1.00 74.19 78 MET A CA 1
ATOM 635 C C . MET A 1 78 ? 73.575 13.637 -130.546 1.00 74.19 78 MET A C 1
ATOM 637 O O . MET A 1 78 ? 72.998 13.243 -129.532 1.00 74.19 78 MET A O 1
ATOM 641 N N . SER A 1 79 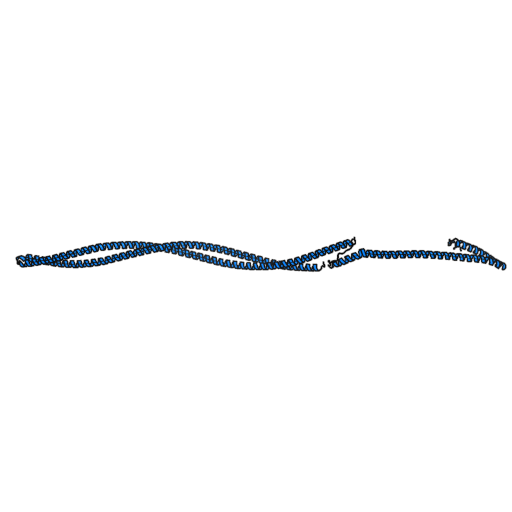? 73.857 14.935 -130.716 1.00 74.44 79 SER A N 1
ATOM 642 C CA . SER A 1 79 ? 73.477 15.964 -129.736 1.00 74.44 79 SER A CA 1
ATOM 643 C C . SER A 1 79 ? 71.962 16.176 -129.652 1.00 74.44 79 SER A C 1
ATOM 645 O O . SER A 1 79 ? 71.453 16.507 -128.576 1.00 74.44 79 SER A O 1
ATOM 647 N N . ALA A 1 80 ? 71.234 15.997 -130.759 1.00 75.31 80 ALA A N 1
ATOM 648 C CA . ALA A 1 80 ? 69.776 16.075 -130.782 1.00 75.31 80 ALA A CA 1
ATOM 649 C C . ALA A 1 80 ? 69.131 14.896 -130.032 1.00 75.31 80 ALA A C 1
ATOM 651 O O . ALA A 1 80 ? 68.283 15.129 -129.167 1.00 75.31 80 ALA A O 1
ATOM 652 N N . GLU A 1 81 ? 69.593 13.662 -130.266 1.00 77.12 81 GLU A N 1
ATOM 653 C CA . GLU A 1 81 ? 69.075 12.469 -129.576 1.00 77.12 81 GLU A CA 1
ATOM 654 C C . GLU A 1 81 ? 69.294 12.541 -128.055 1.00 77.12 81 GLU A C 1
ATOM 656 O O . GLU A 1 81 ? 68.370 12.315 -127.270 1.00 77.12 81 GLU A O 1
ATOM 661 N N . VAL A 1 82 ? 70.486 12.948 -127.597 1.00 76.75 82 VAL A N 1
ATOM 662 C CA . VAL A 1 82 ? 70.786 13.069 -126.155 1.00 76.75 82 VAL A CA 1
ATOM 663 C C . VAL A 1 82 ? 69.890 14.109 -125.465 1.00 76.75 82 VAL A C 1
ATOM 665 O O . VAL A 1 82 ? 69.463 13.909 -124.320 1.00 76.75 82 VAL A O 1
ATOM 668 N N . LYS A 1 83 ? 69.550 15.214 -126.143 1.00 76.00 83 LYS A N 1
ATOM 669 C CA . LYS A 1 83 ? 68.608 16.215 -125.610 1.00 76.00 83 LYS A CA 1
ATOM 670 C C . LYS A 1 83 ? 67.187 15.664 -125.466 1.00 76.00 83 LYS A C 1
ATOM 672 O O . LYS A 1 83 ? 66.494 16.018 -124.513 1.00 76.00 83 LYS A O 1
ATOM 677 N N . GLU A 1 84 ? 66.749 14.791 -126.367 1.00 77.56 84 GLU A N 1
ATOM 678 C CA . GLU A 1 84 ? 65.412 14.195 -126.304 1.00 77.56 84 GLU A CA 1
ATOM 679 C C . GLU A 1 84 ? 65.295 13.142 -125.184 1.00 77.56 84 GLU A C 1
ATOM 681 O O . GLU A 1 84 ? 64.328 13.159 -124.410 1.00 77.56 84 GLU A O 1
ATOM 686 N N . TYR A 1 85 ? 66.325 12.304 -125.002 1.00 77.62 85 TYR A N 1
ATOM 687 C CA . TYR A 1 85 ? 66.391 11.347 -123.890 1.00 77.62 85 TYR A CA 1
ATOM 688 C C . TYR A 1 85 ? 66.438 12.041 -122.524 1.00 77.62 85 TYR A C 1
ATOM 690 O O . TYR A 1 85 ? 65.714 11.658 -121.601 1.00 77.62 85 TYR A O 1
ATOM 698 N N . THR A 1 86 ? 67.244 13.097 -122.387 1.00 79.38 86 THR A N 1
ATOM 699 C CA . THR A 1 86 ? 67.356 13.848 -121.125 1.00 79.38 86 THR A CA 1
ATOM 700 C C . THR A 1 86 ? 66.066 14.589 -120.771 1.00 79.38 86 THR A C 1
ATOM 702 O O . THR A 1 86 ? 65.686 14.599 -119.596 1.00 79.38 86 THR A O 1
ATOM 705 N N . LYS A 1 87 ? 65.336 15.134 -121.757 1.00 79.88 87 LYS A N 1
ATOM 706 C CA . LYS A 1 87 ? 64.018 15.764 -121.554 1.00 79.88 87 LYS A CA 1
ATOM 707 C C . LYS A 1 87 ? 62.951 14.755 -121.112 1.00 79.88 87 LYS A C 1
ATOM 709 O O . LYS A 1 87 ? 62.192 15.031 -120.184 1.00 79.88 87 LYS A O 1
ATOM 714 N N . SER A 1 88 ? 62.912 13.577 -121.735 1.00 76.88 88 SER A N 1
ATOM 715 C CA . SER A 1 88 ? 61.963 12.515 -121.369 1.00 76.88 88 SER A CA 1
ATOM 716 C C . SER A 1 88 ? 62.240 11.959 -119.965 1.00 76.88 88 SER A C 1
ATOM 718 O O . SER A 1 88 ? 61.314 11.796 -119.169 1.00 76.88 88 SER A O 1
ATOM 720 N N . ALA A 1 89 ? 63.514 11.757 -119.610 1.00 79.56 89 ALA A N 1
ATOM 721 C CA . ALA A 1 89 ? 63.914 11.298 -118.278 1.00 79.56 89 ALA A CA 1
ATOM 722 C C . ALA A 1 89 ? 63.610 12.327 -117.171 1.00 79.56 89 ALA A C 1
ATOM 724 O O . ALA A 1 89 ? 63.136 11.955 -116.095 1.00 79.56 89 ALA A O 1
ATOM 725 N N . THR A 1 90 ? 63.832 13.623 -117.424 1.00 82.06 90 THR A N 1
ATOM 726 C CA . THR A 1 90 ? 63.496 14.684 -116.454 1.00 82.06 90 THR A CA 1
ATOM 727 C C . THR A 1 90 ? 61.989 14.839 -116.253 1.00 82.06 90 THR A C 1
ATOM 729 O O . THR A 1 90 ? 61.555 14.962 -115.109 1.00 82.06 90 THR A O 1
ATOM 732 N N . LEU A 1 91 ? 61.174 14.761 -117.312 1.00 82.50 91 LEU A N 1
ATOM 733 C CA . LEU A 1 91 ? 59.707 14.778 -117.196 1.00 82.50 91 LEU A CA 1
ATOM 734 C C . LEU A 1 91 ? 59.169 13.597 -116.375 1.00 82.50 91 LEU A C 1
ATOM 736 O O . LEU A 1 91 ? 58.298 13.790 -115.526 1.00 82.50 91 LEU A O 1
ATOM 740 N N . LEU A 1 92 ? 59.711 12.394 -116.580 1.00 85.62 92 LEU A N 1
ATOM 741 C CA . LEU A 1 92 ? 59.313 11.205 -115.825 1.00 85.62 92 LEU A CA 1
ATOM 742 C C . LEU A 1 92 ? 59.700 11.317 -114.339 1.00 85.62 92 LEU A C 1
ATOM 744 O O . LEU A 1 92 ? 58.881 11.010 -113.472 1.00 85.62 92 LEU A O 1
ATOM 748 N N . MET A 1 93 ? 60.899 11.829 -114.028 1.00 83.62 93 MET A N 1
ATOM 749 C CA . MET A 1 93 ? 61.314 12.095 -112.641 1.00 83.62 93 MET A CA 1
ATOM 750 C C . MET A 1 93 ? 60.421 13.131 -111.950 1.00 83.62 93 MET A C 1
ATOM 752 O O . MET A 1 93 ? 59.980 12.898 -110.825 1.00 83.62 93 MET A O 1
ATOM 756 N N . ILE A 1 94 ? 60.104 14.246 -112.618 1.00 85.62 94 ILE A N 1
ATOM 757 C CA . ILE A 1 94 ? 59.188 15.265 -112.078 1.00 85.62 94 ILE A CA 1
ATOM 758 C C . ILE A 1 94 ? 57.801 14.654 -111.824 1.00 85.62 94 ILE A C 1
ATOM 760 O O . ILE A 1 94 ? 57.213 14.889 -110.769 1.00 85.62 94 ILE A O 1
ATOM 764 N N 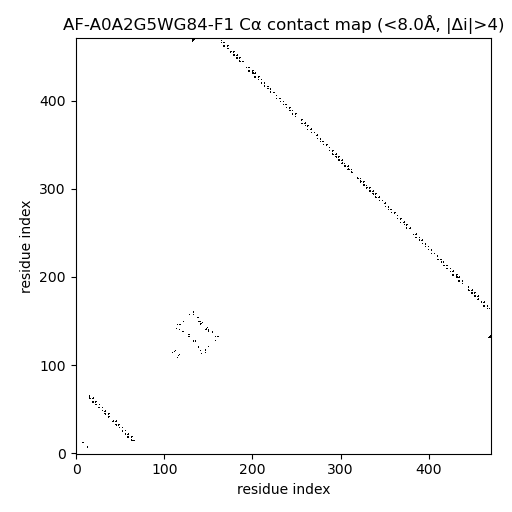. GLY A 1 95 ? 57.304 13.819 -112.743 1.00 84.56 95 GLY A N 1
ATOM 765 C CA . GLY A 1 95 ? 56.032 13.112 -112.589 1.00 84.56 95 GLY A CA 1
ATOM 766 C C . GLY A 1 95 ? 55.987 12.208 -111.353 1.00 84.56 95 GLY A C 1
ATOM 767 O O . GLY A 1 95 ? 55.032 12.278 -110.581 1.00 84.56 95 GLY A O 1
ATOM 768 N N . LEU A 1 96 ? 57.033 11.409 -111.113 1.00 86.75 96 LEU A N 1
ATOM 769 C CA . LEU A 1 96 ? 57.121 10.536 -109.935 1.00 86.75 96 LEU A CA 1
ATOM 770 C C . LEU A 1 96 ? 57.217 11.321 -108.621 1.00 86.75 96 LEU A C 1
ATOM 772 O O . LEU A 1 96 ? 56.591 10.932 -107.635 1.00 86.75 96 LEU A O 1
ATOM 776 N N . ILE A 1 97 ? 57.947 12.442 -108.607 1.00 86.50 97 ILE A N 1
ATOM 777 C CA . ILE A 1 97 ? 58.037 13.320 -107.431 1.00 86.50 97 ILE A CA 1
ATOM 778 C C . ILE A 1 97 ? 56.663 13.914 -107.105 1.00 86.50 97 ILE A C 1
ATOM 780 O O . ILE A 1 97 ? 56.238 13.868 -105.951 1.00 86.50 97 ILE A O 1
ATOM 784 N N . ILE A 1 98 ? 55.941 14.421 -108.110 1.00 86.81 98 ILE A N 1
ATOM 785 C CA . ILE A 1 98 ? 54.592 14.974 -107.923 1.00 86.81 98 ILE A CA 1
ATOM 786 C C . ILE A 1 98 ? 53.628 13.889 -107.428 1.00 86.81 98 ILE A C 1
ATOM 788 O O . ILE A 1 98 ? 52.879 14.127 -106.481 1.00 86.81 98 ILE A O 1
ATOM 792 N N . LEU A 1 99 ? 53.669 12.686 -108.011 1.00 87.62 99 LEU A N 1
ATOM 793 C CA . LEU A 1 99 ? 52.814 11.572 -107.596 1.00 87.62 99 LEU A CA 1
ATOM 794 C C . LEU A 1 99 ? 53.096 11.148 -106.145 1.00 87.62 99 LEU A C 1
ATOM 796 O O . LEU A 1 99 ? 52.161 10.934 -105.375 1.00 87.62 99 LEU A O 1
ATOM 800 N N . GLY A 1 100 ? 54.373 11.087 -105.754 1.00 88.12 100 GLY A N 1
ATOM 801 C CA . GLY A 1 100 ? 54.787 10.810 -104.377 1.00 88.12 100 GLY A CA 1
ATOM 802 C C . GLY A 1 100 ? 54.321 11.887 -103.394 1.00 88.12 100 GLY A C 1
ATOM 803 O O . GLY A 1 100 ? 53.850 11.566 -102.302 1.00 88.12 100 GLY A O 1
ATOM 804 N N . LEU A 1 101 ? 54.372 13.161 -103.797 1.00 89.00 101 LEU A N 1
ATOM 805 C CA . LEU A 1 101 ? 53.890 14.278 -102.984 1.00 89.00 101 LEU A CA 1
ATOM 806 C C . LEU A 1 101 ? 52.369 14.208 -102.780 1.00 89.00 101 LEU A C 1
ATOM 808 O O . LEU A 1 101 ? 51.886 14.351 -101.658 1.00 89.00 101 LEU A O 1
ATOM 812 N N . ILE A 1 102 ? 51.618 13.919 -103.847 1.00 87.06 102 ILE A N 1
ATOM 813 C CA . ILE A 1 102 ? 50.161 13.742 -103.790 1.00 87.06 102 ILE A CA 1
ATOM 814 C C . ILE A 1 102 ? 49.803 12.544 -102.904 1.00 87.06 102 ILE A C 1
ATOM 816 O O . ILE A 1 102 ? 48.950 12.675 -102.027 1.00 87.06 102 ILE A O 1
ATOM 820 N N . ALA A 1 103 ? 50.473 11.400 -103.072 1.00 86.12 103 ALA A N 1
ATOM 821 C CA . ALA A 1 103 ? 50.243 10.217 -102.244 1.00 86.12 103 ALA A CA 1
ATOM 822 C C . ALA A 1 103 ? 50.515 10.498 -100.756 1.00 86.12 103 ALA A C 1
ATOM 824 O O . ALA A 1 103 ? 49.707 10.125 -99.907 1.00 86.12 103 ALA A O 1
ATOM 825 N N . SER A 1 104 ? 51.592 11.222 -100.438 1.00 87.19 104 SER A N 1
ATOM 826 C CA . SER A 1 104 ? 51.917 11.636 -99.066 1.00 87.19 104 SER A CA 1
ATOM 827 C C . SER A 1 104 ? 50.837 12.537 -98.455 1.00 87.19 104 SER A C 1
ATOM 829 O O . SER A 1 104 ? 50.396 12.304 -97.327 1.00 87.19 104 SER A O 1
ATOM 831 N N . ILE A 1 105 ? 50.335 13.519 -99.214 1.00 88.81 105 ILE A N 1
ATOM 832 C CA . ILE A 1 105 ? 49.236 14.392 -98.771 1.00 88.81 105 ILE A CA 1
ATOM 833 C C . ILE A 1 105 ? 47.964 13.572 -98.517 1.00 88.81 105 ILE A C 1
ATOM 835 O O . ILE A 1 105 ? 47.322 13.739 -97.480 1.00 88.81 105 ILE A O 1
ATOM 839 N N . VAL A 1 106 ? 47.612 12.653 -99.422 1.00 87.00 106 VAL A N 1
ATOM 840 C CA . VAL A 1 106 ? 46.424 11.797 -99.282 1.00 87.00 106 VAL A CA 1
ATOM 841 C C . VAL A 1 106 ? 46.537 10.888 -98.056 1.00 87.00 106 VAL A C 1
ATOM 843 O O . VAL A 1 106 ? 45.610 10.853 -97.248 1.00 87.00 106 VAL A O 1
ATOM 846 N N . ILE A 1 107 ? 47.674 10.214 -97.862 1.00 86.81 107 ILE A N 1
ATOM 847 C CA . ILE A 1 107 ? 47.921 9.359 -96.689 1.00 86.81 107 ILE A CA 1
ATOM 848 C C . ILE A 1 107 ? 47.844 10.183 -95.399 1.00 86.81 107 ILE A C 1
ATOM 850 O O . ILE A 1 107 ? 47.198 9.763 -94.441 1.00 86.81 107 ILE A O 1
ATOM 854 N N . THR A 1 108 ? 48.424 11.385 -95.387 1.00 88.62 108 THR A N 1
ATOM 855 C CA . THR A 1 108 ? 48.371 12.292 -94.231 1.00 88.62 108 THR A CA 1
ATOM 856 C C . THR A 1 108 ? 46.930 12.682 -93.891 1.00 88.62 108 THR A C 1
ATOM 858 O O . THR A 1 108 ? 46.541 12.653 -92.724 1.00 88.62 108 THR A O 1
ATOM 861 N N . ILE A 1 109 ? 46.101 12.993 -94.894 1.00 86.69 109 ILE A N 1
ATOM 862 C CA . ILE A 1 109 ? 44.677 13.309 -94.692 1.00 86.69 109 ILE A CA 1
ATOM 863 C C . ILE A 1 109 ? 43.912 12.092 -94.156 1.00 86.69 109 ILE A C 1
ATOM 865 O O . ILE A 1 109 ? 43.073 12.252 -93.267 1.00 86.69 109 ILE A O 1
ATOM 869 N N . ILE A 1 110 ? 44.199 10.890 -94.665 1.00 85.06 110 ILE A N 1
ATOM 870 C CA . ILE A 1 110 ? 43.568 9.640 -94.219 1.00 85.06 110 ILE A CA 1
ATOM 871 C C . ILE A 1 110 ? 43.930 9.347 -92.759 1.00 85.06 110 ILE A C 1
ATOM 873 O O . ILE A 1 110 ? 43.024 9.201 -91.943 1.00 85.06 110 ILE A O 1
ATOM 877 N N . ILE A 1 111 ? 45.220 9.341 -92.402 1.00 85.50 111 ILE A N 1
ATOM 878 C CA . ILE A 1 111 ? 45.680 9.105 -91.022 1.00 85.50 111 ILE A CA 1
ATOM 879 C C . ILE A 1 111 ? 45.116 10.172 -90.077 1.00 85.50 111 ILE A C 1
ATOM 881 O O . ILE A 1 111 ? 44.588 9.846 -89.013 1.00 85.50 111 ILE A O 1
ATOM 885 N N . SER A 1 112 ? 45.149 11.444 -90.484 1.00 85.88 112 SER A N 1
ATOM 886 C CA . SER A 1 112 ? 44.616 12.543 -89.677 1.00 85.88 112 SER A CA 1
ATOM 887 C C . SER A 1 112 ? 43.117 12.383 -89.401 1.00 85.88 112 SER A C 1
ATOM 889 O O . SER A 1 112 ? 42.671 12.618 -88.278 1.00 85.88 112 SER A O 1
ATOM 891 N N . ARG A 1 113 ? 42.323 11.967 -90.399 1.00 84.88 113 ARG A N 1
ATOM 892 C CA . ARG A 1 113 ? 40.865 11.828 -90.255 1.00 84.88 113 ARG A CA 1
ATOM 893 C C . ARG A 1 113 ? 40.424 10.529 -89.587 1.00 84.88 113 ARG A C 1
ATOM 895 O O . ARG A 1 113 ? 39.459 10.586 -88.834 1.00 84.88 113 ARG A O 1
ATOM 902 N N . LEU A 1 114 ? 41.082 9.406 -89.867 1.00 82.81 114 LEU A N 1
ATOM 903 C CA . LEU A 1 114 ? 40.671 8.088 -89.368 1.00 82.81 114 LEU A CA 1
ATOM 904 C C . LEU A 1 114 ? 41.295 7.727 -88.019 1.00 82.81 114 LEU A C 1
ATOM 906 O O . LEU A 1 114 ? 40.683 6.965 -87.281 1.00 82.81 114 LEU A O 1
ATOM 910 N N . ILE A 1 115 ? 42.468 8.280 -87.687 1.00 86.19 115 ILE A N 1
ATOM 911 C CA . ILE A 1 115 ? 43.202 7.942 -86.458 1.00 86.19 115 ILE A CA 1
ATOM 912 C C . ILE A 1 115 ? 43.385 9.183 -85.583 1.00 86.19 115 ILE A C 1
ATOM 914 O O . ILE A 1 115 ? 42.823 9.255 -84.492 1.00 86.19 115 ILE A O 1
ATOM 918 N N . SER A 1 116 ? 44.131 10.193 -86.051 1.00 87.06 116 SER A N 1
ATOM 919 C CA . SER A 1 116 ? 44.566 11.292 -85.174 1.00 87.06 116 SER A CA 1
ATOM 920 C C . SER A 1 116 ? 43.402 12.102 -84.598 1.00 87.06 116 SER A C 1
ATOM 922 O O . SER A 1 116 ? 43.433 12.458 -83.425 1.00 87.06 116 SER A O 1
ATOM 924 N N . ARG A 1 117 ? 42.356 12.386 -85.388 1.00 86.38 117 ARG A N 1
ATOM 925 C CA . ARG A 1 117 ? 41.177 13.133 -84.917 1.00 86.38 117 ARG A CA 1
ATOM 926 C C . ARG A 1 117 ? 40.323 12.346 -83.909 1.00 86.38 117 ARG A C 1
ATOM 928 O O . ARG A 1 117 ? 40.043 12.916 -82.857 1.00 86.38 117 ARG A O 1
ATOM 935 N N . PRO A 1 118 ? 39.904 11.091 -84.175 1.00 87.81 118 PRO A N 1
ATOM 936 C CA . PRO A 1 118 ? 39.215 10.269 -83.177 1.00 87.81 118 PRO A CA 1
ATOM 937 C C . PRO A 1 118 ? 40.007 10.096 -81.873 1.00 87.81 118 PRO A C 1
ATOM 939 O O . PRO A 1 118 ? 39.446 10.291 -80.798 1.00 87.81 118 PRO A O 1
ATOM 942 N N . VAL A 1 119 ? 41.319 9.842 -81.961 1.00 88.25 119 VAL A N 1
ATOM 943 C CA . VAL A 1 119 ? 42.198 9.717 -80.784 1.00 88.25 119 VAL A CA 1
ATOM 944 C C . VAL A 1 119 ? 42.315 11.035 -80.012 1.00 88.25 119 VAL A C 1
ATOM 946 O O . VAL A 1 119 ? 42.263 11.022 -78.783 1.00 88.25 119 VAL A O 1
ATOM 949 N N . SER A 1 120 ? 42.424 12.180 -80.699 1.00 88.00 120 SER A N 1
ATOM 950 C CA . SER A 1 120 ? 42.425 13.501 -80.043 1.00 88.00 120 SER A CA 1
ATOM 951 C C . SER A 1 120 ? 41.128 13.735 -79.277 1.00 88.00 120 SER A C 1
ATOM 953 O O . SER A 1 120 ? 41.172 14.078 -78.104 1.00 88.00 120 SER A O 1
ATOM 955 N N . ARG A 1 121 ? 39.973 13.453 -79.895 1.00 87.12 121 ARG A N 1
ATOM 956 C CA . ARG A 1 121 ? 38.659 13.614 -79.250 1.00 87.12 121 ARG A CA 1
ATOM 957 C C . ARG A 1 121 ? 38.481 12.720 -78.030 1.00 87.12 121 ARG A C 1
ATOM 959 O O . ARG A 1 121 ? 37.911 13.153 -77.038 1.00 87.12 121 ARG A O 1
ATOM 966 N N . MET A 1 122 ? 38.961 11.480 -78.087 1.00 89.44 122 MET A N 1
ATOM 967 C CA . MET A 1 122 ? 38.938 10.605 -76.916 1.00 89.44 122 MET A CA 1
ATOM 968 C C . MET A 1 122 ? 39.881 11.092 -75.821 1.00 89.44 122 MET A C 1
ATOM 970 O O . MET A 1 122 ? 39.528 11.021 -74.650 1.00 89.44 122 MET A O 1
ATOM 974 N N . THR A 1 123 ? 41.061 11.594 -76.191 1.00 88.81 123 THR A N 1
ATOM 975 C CA . THR A 1 123 ? 42.001 12.202 -75.242 1.00 88.81 123 THR A CA 1
ATOM 976 C C . THR A 1 123 ? 41.374 13.422 -74.567 1.00 88.81 123 THR A C 1
ATOM 978 O O . THR A 1 123 ? 41.442 13.534 -73.350 1.00 88.81 123 THR A O 1
ATOM 981 N N . GLU A 1 124 ? 40.715 14.300 -75.325 1.00 88.06 124 GLU A N 1
ATOM 982 C CA . GLU A 1 124 ? 39.986 15.465 -74.804 1.00 88.06 124 GLU A CA 1
ATOM 983 C C . GLU A 1 124 ? 38.887 15.039 -73.821 1.00 88.06 124 GLU A C 1
ATOM 985 O O . GLU A 1 124 ? 38.856 15.518 -72.690 1.00 88.06 124 GLU A O 1
ATOM 990 N N . ALA A 1 125 ? 38.060 14.060 -74.192 1.00 88.19 125 ALA A N 1
ATOM 991 C CA . ALA A 1 125 ? 37.027 13.540 -73.302 1.00 88.19 125 ALA A CA 1
ATOM 992 C C . ALA A 1 125 ? 37.596 12.858 -72.045 1.00 88.19 125 ALA A C 1
ATOM 994 O O . ALA A 1 125 ? 37.040 12.994 -70.961 1.00 88.19 125 ALA A O 1
ATOM 995 N N . LEU A 1 126 ? 38.718 12.139 -72.155 1.00 89.69 126 LEU A N 1
ATOM 996 C CA . LEU A 1 126 ? 39.408 11.563 -70.997 1.00 89.69 126 LEU A CA 1
ATOM 997 C C . LEU A 1 126 ? 39.958 12.644 -70.065 1.00 89.69 126 LEU A C 1
ATOM 999 O O . LEU A 1 126 ? 39.927 12.458 -68.852 1.00 89.69 126 LEU A O 1
ATOM 1003 N N . VAL A 1 127 ? 40.438 13.766 -70.609 1.00 89.75 127 VAL A N 1
ATOM 1004 C CA . VAL A 1 127 ? 40.866 14.919 -69.809 1.00 89.75 127 VAL A CA 1
ATOM 1005 C C . VAL A 1 127 ? 39.677 15.497 -69.042 1.00 89.75 127 VAL A C 1
ATOM 1007 O O . VAL A 1 127 ? 39.790 15.678 -67.830 1.00 89.75 127 VAL A O 1
ATOM 1010 N N . GLU A 1 128 ? 38.532 15.702 -69.696 1.00 89.12 128 GLU A N 1
ATOM 1011 C CA . GLU A 1 128 ? 37.300 16.178 -69.046 1.00 89.12 128 GLU A CA 1
ATOM 1012 C C . GLU A 1 128 ? 36.825 15.218 -67.941 1.00 89.12 128 GLU A C 1
ATOM 1014 O O . GLU A 1 128 ? 36.604 15.635 -66.803 1.00 89.12 128 GLU A O 1
ATOM 1019 N N . VAL A 1 129 ? 36.795 13.914 -68.229 1.00 90.31 129 VAL A N 1
ATOM 1020 C CA . VAL A 1 129 ? 36.444 12.866 -67.258 1.00 90.31 129 VAL A CA 1
ATOM 1021 C C . VAL A 1 129 ? 37.430 12.823 -66.086 1.00 90.31 129 VAL A C 1
ATOM 1023 O O . VAL A 1 129 ? 37.015 12.704 -64.935 1.00 90.31 129 VAL A O 1
ATOM 1026 N N . SER A 1 130 ? 38.735 12.964 -66.342 1.00 88.56 130 SER A N 1
ATOM 1027 C CA . SER A 1 130 ? 39.764 12.996 -65.290 1.00 88.56 130 SER A CA 1
ATOM 1028 C C . SER A 1 130 ? 39.679 14.242 -64.405 1.00 88.56 130 SER A C 1
ATOM 1030 O O . SER A 1 130 ? 40.052 14.193 -63.234 1.00 88.56 130 SER A O 1
ATOM 1032 N N . ALA A 1 131 ? 39.147 15.342 -64.945 1.00 89.06 131 ALA A N 1
ATOM 1033 C CA . ALA A 1 131 ? 38.845 16.559 -64.202 1.00 89.06 131 ALA A CA 1
ATOM 1034 C C . ALA A 1 131 ? 37.523 16.461 -63.415 1.00 89.06 131 ALA A C 1
ATOM 1036 O O . ALA A 1 131 ? 37.192 17.377 -62.663 1.00 89.06 131 ALA A O 1
ATOM 1037 N N . GLY A 1 132 ? 36.786 15.355 -63.559 1.00 88.38 132 GLY A N 1
ATOM 1038 C CA . GLY A 1 132 ? 35.527 15.106 -62.871 1.00 88.38 132 GLY A CA 1
ATOM 1039 C C . GLY A 1 132 ? 34.287 15.620 -63.602 1.00 88.38 132 GLY A C 1
ATOM 1040 O O . GLY A 1 132 ? 33.227 15.687 -62.979 1.00 88.38 132 GLY A O 1
ATOM 1041 N N . ASP A 1 133 ? 34.387 15.977 -64.888 1.00 90.50 133 ASP A N 1
ATOM 1042 C CA . ASP A 1 133 ? 33.226 16.281 -65.728 1.00 90.50 133 ASP A CA 1
ATOM 1043 C C . ASP A 1 133 ? 32.726 15.008 -66.428 1.00 90.50 133 ASP A C 1
ATOM 1045 O O . ASP A 1 133 ? 33.320 14.508 -67.380 1.00 90.50 133 ASP A O 1
ATOM 1049 N N . PHE A 1 134 ? 31.619 14.465 -65.926 1.00 89.25 134 PHE A N 1
ATOM 1050 C CA . PHE A 1 134 ? 30.884 13.332 -66.491 1.00 89.25 134 PHE A CA 1
ATOM 1051 C C . PHE A 1 134 ? 29.619 13.773 -67.244 1.00 89.25 134 PHE A C 1
ATOM 1053 O O . PHE A 1 134 ? 28.861 12.923 -67.716 1.00 89.25 134 PHE A O 1
ATOM 1060 N N . ALA A 1 135 ? 29.382 15.084 -67.377 1.00 88.25 135 ALA A N 1
ATOM 1061 C CA . ALA A 1 135 ? 28.287 15.649 -68.168 1.00 88.25 135 ALA A CA 1
ATOM 1062 C C . ALA A 1 135 ? 28.673 15.853 -69.646 1.00 88.25 135 ALA A C 1
ATOM 1064 O O . ALA A 1 135 ? 27.984 16.565 -70.379 1.00 88.25 135 ALA A O 1
ATOM 1065 N N . ILE A 1 136 ? 29.776 15.237 -70.076 1.00 86.94 136 ILE A N 1
ATOM 1066 C CA . ILE A 1 136 ? 30.285 15.309 -71.442 1.00 86.94 136 ILE A CA 1
ATOM 1067 C C . ILE A 1 136 ? 29.311 14.670 -72.436 1.00 86.94 136 ILE A C 1
ATOM 1069 O O . ILE A 1 136 ? 28.582 13.723 -72.119 1.00 86.94 136 ILE A O 1
ATOM 1073 N N . GLU A 1 137 ? 29.291 15.190 -73.662 1.00 81.31 137 GLU A N 1
ATOM 1074 C CA . GLU A 1 137 ? 28.457 14.629 -74.722 1.00 81.31 137 GLU A CA 1
ATOM 1075 C C . GLU A 1 137 ? 28.926 13.225 -75.121 1.00 81.31 137 GLU A C 1
ATOM 1077 O O . GLU A 1 137 ? 30.113 12.899 -75.108 1.00 81.31 137 GLU A O 1
ATOM 1082 N N . HIS A 1 138 ? 27.971 12.388 -75.530 1.00 86.19 138 HIS A N 1
ATOM 1083 C CA . HIS A 1 138 ? 28.254 11.035 -75.993 1.00 86.19 138 HIS A CA 1
ATOM 1084 C C . HIS A 1 138 ? 29.237 11.048 -77.174 1.00 86.19 138 HIS A C 1
ATOM 1086 O O . HIS A 1 138 ? 28.935 11.552 -78.263 1.00 86.19 138 HIS A O 1
ATOM 1092 N N . ILE A 1 139 ? 30.388 10.401 -76.998 1.00 87.19 139 ILE A N 1
ATOM 1093 C CA . ILE A 1 139 ? 31.451 10.379 -78.001 1.00 87.19 139 ILE A CA 1
ATOM 1094 C C . ILE A 1 139 ? 31.030 9.446 -79.136 1.00 87.19 139 ILE A C 1
ATOM 1096 O O . ILE A 1 139 ? 31.051 8.223 -79.001 1.00 87.19 139 ILE A O 1
ATOM 1100 N N . SER A 1 140 ? 30.630 10.018 -80.272 1.00 83.25 140 SER A N 1
ATOM 1101 C CA . SER A 1 140 ? 30.260 9.254 -81.466 1.00 83.25 140 SER A CA 1
ATOM 1102 C C . SER A 1 140 ? 31.448 9.133 -82.423 1.00 83.25 140 SER A C 1
ATOM 1104 O O . SER A 1 140 ? 31.749 10.051 -83.192 1.00 83.25 140 SER A O 1
ATOM 1106 N N . ILE A 1 141 ? 32.122 7.984 -82.379 1.00 85.44 141 ILE A N 1
ATOM 1107 C CA . ILE A 1 141 ? 33.158 7.588 -83.339 1.00 85.44 141 ILE A CA 1
ATOM 1108 C C . ILE A 1 141 ? 32.577 6.473 -84.213 1.00 85.44 141 ILE A C 1
ATOM 1110 O O . ILE A 1 141 ? 32.076 5.478 -83.705 1.00 85.44 141 ILE A O 1
ATOM 1114 N N . LYS A 1 142 ? 32.590 6.666 -85.539 1.00 81.19 142 LYS A N 1
ATOM 1115 C CA . LYS A 1 142 ? 31.995 5.731 -86.517 1.00 81.19 142 LYS A CA 1
ATOM 1116 C C . LYS A 1 142 ? 32.955 4.629 -86.981 1.00 81.19 142 LYS A C 1
ATOM 1118 O O . LYS A 1 142 ? 32.599 3.866 -87.878 1.00 81.19 142 LYS A O 1
ATOM 1123 N N . ASN A 1 143 ? 34.171 4.587 -86.440 1.00 83.75 143 ASN A N 1
ATOM 1124 C CA . ASN A 1 143 ? 35.143 3.557 -86.773 1.00 83.75 143 ASN A CA 1
ATOM 1125 C C . ASN A 1 143 ? 34.627 2.177 -86.329 1.00 83.75 143 ASN A C 1
ATOM 1127 O O . ASN A 1 143 ? 33.973 2.061 -85.297 1.00 83.75 143 ASN A O 1
ATOM 1131 N N . GLN A 1 144 ? 34.929 1.144 -87.115 1.00 82.38 144 GLN A N 1
ATOM 1132 C CA . GLN A 1 144 ? 34.642 -0.263 -86.794 1.00 82.38 144 GLN A CA 1
ATOM 1133 C C . GLN A 1 144 ? 35.940 -1.004 -86.429 1.00 82.38 144 GLN A C 1
ATOM 1135 O O . GLN A 1 144 ? 36.156 -2.138 -86.843 1.00 82.38 144 GLN A O 1
ATOM 1140 N N . ASP A 1 145 ? 36.832 -0.302 -85.736 1.00 86.81 145 ASP A N 1
ATOM 1141 C CA . ASP A 1 145 ? 38.160 -0.748 -85.320 1.00 86.81 145 ASP A CA 1
ATOM 1142 C C . ASP A 1 145 ? 38.331 -0.542 -83.803 1.00 86.81 145 ASP A C 1
ATOM 1144 O O . ASP A 1 145 ? 37.387 -0.164 -83.100 1.00 86.81 145 ASP A O 1
ATOM 1148 N N . GLU A 1 146 ? 39.547 -0.742 -83.298 1.00 88.88 146 GLU A N 1
ATOM 1149 C CA . GLU A 1 146 ? 39.888 -0.608 -81.881 1.00 88.88 146 GLU A CA 1
ATOM 1150 C C . GLU A 1 146 ? 39.542 0.780 -81.313 1.00 88.88 146 GLU A C 1
ATOM 1152 O O . GLU A 1 146 ? 39.228 0.906 -80.130 1.00 88.88 146 GLU A O 1
ATOM 1157 N N . ILE A 1 147 ? 39.543 1.832 -82.139 1.00 87.94 147 ILE A N 1
ATOM 1158 C CA . ILE A 1 147 ? 39.187 3.188 -81.706 1.00 87.94 147 ILE A CA 1
ATOM 1159 C C . ILE A 1 147 ? 37.676 3.299 -81.457 1.00 87.94 147 ILE A C 1
ATOM 1161 O O . ILE A 1 147 ? 37.247 3.967 -80.513 1.00 87.94 147 ILE A O 1
ATOM 1165 N N . GLY A 1 148 ? 36.860 2.622 -82.270 1.00 87.12 148 GLY A N 1
ATOM 1166 C CA . GLY A 1 148 ? 35.415 2.502 -82.047 1.00 87.12 148 GLY A CA 1
ATOM 1167 C C . GLY A 1 148 ? 35.079 1.742 -80.758 1.00 87.12 148 GLY A C 1
ATOM 1168 O O . GLY A 1 148 ? 34.219 2.177 -79.981 1.00 87.12 148 GLY A O 1
ATOM 1169 N N . ASP A 1 149 ? 35.806 0.658 -80.482 1.00 88.69 149 ASP A N 1
ATOM 1170 C CA . ASP A 1 149 ? 35.652 -0.123 -79.249 1.00 88.69 149 ASP A CA 1
ATOM 1171 C C . ASP A 1 149 ? 36.047 0.692 -78.011 1.00 88.69 149 ASP A C 1
ATOM 1173 O O . ASP A 1 149 ? 35.305 0.729 -77.024 1.00 88.69 149 ASP A O 1
ATOM 1177 N N . MET A 1 150 ? 37.163 1.427 -78.072 1.00 89.50 150 MET A N 1
ATOM 1178 C CA . MET A 1 150 ? 37.578 2.313 -76.981 1.00 89.50 150 MET A CA 1
ATOM 1179 C C . MET A 1 150 ? 36.558 3.430 -76.718 1.00 89.50 150 MET A C 1
ATOM 1181 O O . MET A 1 150 ? 36.292 3.749 -75.559 1.00 89.50 150 MET A O 1
ATOM 1185 N N . ALA A 1 151 ? 35.955 4.012 -77.761 1.00 89.50 151 ALA A N 1
ATOM 1186 C CA . ALA A 1 151 ? 34.901 5.015 -77.605 1.00 89.50 151 ALA A CA 1
ATOM 1187 C C . ALA A 1 151 ? 33.671 4.436 -76.885 1.00 89.50 151 ALA A C 1
ATOM 1189 O O . ALA A 1 151 ? 33.111 5.060 -75.983 1.00 89.50 151 ALA A O 1
ATOM 1190 N N . THR A 1 152 ? 33.274 3.214 -77.244 1.00 90.38 152 THR A N 1
ATOM 1191 C CA . THR A 1 152 ? 32.151 2.504 -76.615 1.00 90.38 152 THR A CA 1
ATOM 1192 C C . THR A 1 152 ? 32.439 2.171 -75.148 1.00 90.38 152 THR A C 1
ATOM 1194 O O . THR A 1 152 ? 31.581 2.385 -74.282 1.00 90.38 152 THR A O 1
ATOM 1197 N N . ALA A 1 153 ? 33.652 1.701 -74.848 1.00 90.12 153 ALA A N 1
ATOM 1198 C CA . ALA A 1 153 ? 34.100 1.426 -73.486 1.00 90.12 153 ALA A CA 1
ATOM 1199 C C . ALA A 1 153 ? 34.129 2.703 -72.629 1.00 90.12 153 ALA A C 1
ATOM 1201 O O . ALA A 1 153 ? 33.595 2.706 -71.519 1.00 90.12 153 ALA A O 1
ATOM 1202 N N . LEU A 1 154 ? 34.658 3.809 -73.168 1.00 90.25 154 LEU A N 1
ATOM 1203 C CA . LEU A 1 154 ? 34.688 5.112 -72.499 1.00 90.25 154 LEU A CA 1
ATOM 1204 C C . LEU A 1 154 ? 33.274 5.626 -72.192 1.00 90.25 154 LEU A C 1
ATOM 1206 O O . LEU A 1 154 ? 32.990 5.981 -71.051 1.00 90.25 154 LEU A O 1
ATOM 1210 N N . ASN A 1 155 ? 32.356 5.592 -73.163 1.00 91.25 155 ASN A N 1
ATOM 1211 C CA . ASN A 1 155 ? 30.960 5.998 -72.949 1.00 91.25 155 ASN A CA 1
ATOM 1212 C C . ASN A 1 155 ? 30.256 5.143 -71.878 1.00 91.25 155 ASN A C 1
ATOM 1214 O O . ASN A 1 155 ? 29.427 5.648 -71.118 1.00 91.25 155 ASN A O 1
ATOM 1218 N N . THR A 1 156 ? 30.559 3.844 -71.815 1.00 92.31 156 THR A N 1
ATOM 1219 C CA . THR A 1 156 ? 30.000 2.944 -70.793 1.00 92.31 156 THR A CA 1
ATOM 1220 C C . THR A 1 156 ? 30.559 3.276 -69.411 1.00 92.31 156 THR A C 1
ATOM 1222 O O . THR A 1 156 ? 29.785 3.455 -68.476 1.00 92.31 156 THR A O 1
ATOM 1225 N N . MET A 1 157 ? 31.874 3.487 -69.300 1.00 92.00 157 MET A N 1
ATOM 1226 C CA . MET A 1 157 ? 32.523 3.914 -68.058 1.00 92.00 157 MET A CA 1
ATOM 1227 C C . MET A 1 157 ? 31.946 5.237 -67.533 1.00 92.00 157 MET A C 1
ATOM 1229 O O . MET A 1 157 ? 31.611 5.328 -66.355 1.00 92.00 157 MET A O 1
ATOM 1233 N N . VAL A 1 158 ? 31.778 6.247 -68.396 1.00 92.56 158 VAL A N 1
ATOM 1234 C CA . VAL A 1 158 ? 31.186 7.545 -68.019 1.00 92.56 158 VAL A CA 1
ATOM 1235 C C . VAL A 1 158 ? 29.762 7.368 -67.497 1.00 92.56 158 VAL A C 1
ATOM 1237 O O . VAL A 1 158 ? 29.420 7.921 -66.454 1.00 92.56 158 VAL A O 1
ATOM 1240 N N . ARG A 1 159 ? 28.939 6.559 -68.177 1.00 93.00 159 ARG A N 1
ATOM 1241 C CA . ARG A 1 159 ? 27.561 6.259 -67.757 1.00 93.00 159 ARG A CA 1
ATOM 1242 C C . ARG A 1 159 ? 27.510 5.579 -66.387 1.00 93.00 159 ARG A C 1
ATOM 1244 O O . ARG A 1 159 ? 26.700 5.970 -65.546 1.00 93.00 159 ARG A O 1
ATOM 1251 N N . ASP A 1 160 ? 28.358 4.582 -66.165 1.00 92.81 160 ASP A N 1
ATOM 1252 C CA . ASP A 1 160 ? 28.374 3.815 -64.920 1.00 92.81 160 ASP A CA 1
ATOM 1253 C C . ASP A 1 160 ? 28.895 4.662 -63.752 1.00 92.81 160 ASP A C 1
ATOM 1255 O O . ASP A 1 160 ? 28.283 4.658 -62.681 1.00 92.81 160 ASP A O 1
ATOM 1259 N N . LEU A 1 161 ? 29.950 5.459 -63.968 1.00 91.44 161 LEU A N 1
ATOM 1260 C CA . LEU A 1 161 ? 30.468 6.411 -62.979 1.00 91.44 161 LEU A CA 1
ATOM 1261 C C . LEU A 1 161 ? 29.429 7.479 -62.630 1.00 91.44 161 LEU A C 1
ATOM 1263 O O . LEU A 1 161 ? 29.178 7.714 -61.449 1.00 91.44 161 LEU A O 1
ATOM 1267 N N . LYS A 1 162 ? 28.744 8.044 -63.631 1.00 90.81 162 LYS A N 1
ATOM 1268 C CA . LYS A 1 162 ? 27.596 8.943 -63.437 1.00 90.81 162 LYS A CA 1
ATOM 1269 C C . LYS A 1 162 ? 26.525 8.307 -62.548 1.00 90.81 162 LYS A C 1
ATOM 1271 O O . LYS A 1 162 ? 26.089 8.923 -61.576 1.00 90.81 162 LYS A O 1
ATOM 1276 N N . GLY A 1 163 ? 26.145 7.059 -62.826 1.00 91.69 163 GLY A N 1
ATOM 1277 C CA . GLY A 1 163 ? 25.178 6.324 -62.010 1.00 91.69 163 GLY A CA 1
ATOM 1278 C C . GLY A 1 163 ? 25.659 6.047 -60.579 1.00 91.69 163 GLY A C 1
ATOM 1279 O O . GLY A 1 163 ? 24.861 6.121 -59.646 1.00 91.69 163 GLY A O 1
ATOM 1280 N N . ILE A 1 164 ? 26.946 5.737 -60.381 1.00 92.75 164 ILE A N 1
ATOM 1281 C CA . ILE A 1 164 ? 27.540 5.540 -59.048 1.00 92.75 164 ILE A CA 1
ATOM 1282 C C . ILE A 1 164 ? 27.530 6.850 -58.256 1.00 92.75 164 ILE A C 1
ATOM 1284 O O . ILE A 1 164 ? 27.083 6.843 -57.112 1.00 92.75 164 ILE A O 1
ATOM 1288 N N . ILE A 1 165 ? 27.955 7.965 -58.858 1.00 92.69 165 ILE A N 1
ATOM 1289 C CA . ILE A 1 165 ? 28.000 9.275 -58.192 1.00 92.69 165 ILE A CA 1
ATOM 1290 C C . ILE A 1 165 ? 26.591 9.732 -57.800 1.00 92.69 165 ILE A C 1
ATOM 1292 O O . ILE A 1 165 ? 26.395 10.200 -56.681 1.00 92.69 165 ILE A O 1
ATOM 1296 N N . GLN A 1 166 ? 25.592 9.550 -58.671 1.00 91.81 166 GLN A N 1
ATOM 1297 C CA . GLN A 1 166 ? 24.193 9.857 -58.342 1.00 91.81 166 GLN A CA 1
ATOM 1298 C C . GLN A 1 166 ? 23.696 9.030 -57.151 1.00 91.81 166 GLN A C 1
ATOM 1300 O O . GLN A 1 166 ? 23.231 9.600 -56.168 1.00 91.81 166 GLN A O 1
ATOM 1305 N N . ARG A 1 167 ? 23.886 7.703 -57.173 1.00 93.69 167 ARG A N 1
ATOM 1306 C CA . ARG A 1 167 ? 23.499 6.845 -56.040 1.00 93.69 167 ARG A CA 1
ATOM 1307 C C . ARG A 1 167 ? 24.250 7.189 -54.754 1.00 93.69 167 ARG A C 1
ATOM 1309 O O . ARG A 1 167 ? 23.665 7.091 -53.678 1.00 93.69 167 ARG A O 1
ATOM 1316 N N . ALA A 1 168 ? 25.521 7.581 -54.848 1.00 93.12 168 ALA A N 1
ATOM 1317 C CA . ALA A 1 168 ? 26.311 8.016 -53.701 1.00 93.12 168 ALA A CA 1
ATOM 1318 C C . ALA A 1 168 ? 25.775 9.331 -53.110 1.00 93.12 168 ALA A C 1
ATOM 1320 O O . ALA A 1 168 ? 25.624 9.412 -51.895 1.00 93.12 168 ALA A O 1
ATOM 1321 N N . ARG A 1 169 ? 25.406 10.315 -53.948 1.00 91.12 169 ARG A N 1
ATOM 1322 C CA . ARG A 1 169 ? 24.741 11.556 -53.502 1.00 91.12 169 ARG A CA 1
ATOM 1323 C C . ARG A 1 169 ? 23.412 11.277 -52.808 1.00 91.12 169 ARG A C 1
ATOM 1325 O O . ARG A 1 169 ? 23.187 11.793 -51.717 1.00 91.12 169 ARG A O 1
ATOM 1332 N N . ASP A 1 170 ? 22.568 10.440 -53.407 1.00 93.19 170 ASP A N 1
ATOM 1333 C CA . ASP A 1 170 ? 21.263 10.085 -52.838 1.00 93.19 170 ASP A CA 1
ATOM 1334 C C . ASP A 1 170 ? 21.421 9.340 -51.502 1.00 93.19 170 ASP A C 1
ATOM 1336 O O . ASP A 1 170 ? 20.702 9.609 -50.540 1.00 93.19 170 ASP A O 1
ATOM 1340 N N . SER A 1 171 ? 22.399 8.431 -51.416 1.00 94.50 171 SER A N 1
ATOM 1341 C CA . SER A 1 171 ? 22.700 7.686 -50.186 1.00 94.50 171 SER A CA 1
ATOM 1342 C C . SER A 1 171 ? 23.237 8.600 -49.086 1.00 94.50 171 SER A C 1
ATOM 1344 O O . SER A 1 171 ? 22.812 8.470 -47.942 1.00 94.50 171 SER A O 1
ATOM 1346 N N . ALA A 1 172 ? 24.120 9.544 -49.426 1.00 94.25 172 ALA A N 1
ATOM 1347 C CA . ALA A 1 172 ? 24.632 10.545 -48.495 1.00 94.25 172 ALA A CA 1
ATOM 1348 C C . ALA A 1 172 ? 23.503 11.443 -47.966 1.00 94.25 172 ALA A C 1
ATOM 1350 O O . ALA A 1 172 ? 23.364 11.613 -46.761 1.00 94.25 172 ALA A O 1
ATOM 1351 N N . MET A 1 173 ? 22.627 11.943 -48.845 1.00 92.81 173 MET A N 1
ATOM 1352 C CA . MET A 1 173 ? 21.462 12.734 -48.433 1.00 92.81 173 MET A CA 1
ATOM 1353 C C . MET A 1 173 ? 20.547 11.947 -47.488 1.00 92.81 173 MET A C 1
ATOM 1355 O O . MET A 1 173 ? 20.136 12.462 -46.452 1.00 92.81 173 MET A O 1
ATOM 1359 N N . LYS A 1 174 ? 20.257 10.683 -47.813 1.00 93.75 174 LYS A N 1
ATOM 1360 C CA . LYS A 1 174 ? 19.425 9.829 -46.962 1.00 93.75 174 LYS A CA 1
ATOM 1361 C C . LYS A 1 174 ? 20.079 9.550 -45.607 1.00 93.75 174 LYS A C 1
ATOM 1363 O O . LYS A 1 174 ? 19.380 9.563 -44.601 1.00 93.75 174 LYS A O 1
ATOM 1368 N N . LEU A 1 175 ? 21.395 9.327 -45.579 1.00 95.12 175 LEU A N 1
ATOM 1369 C CA . LEU A 1 175 ? 22.149 9.120 -44.343 1.00 95.12 175 LEU A CA 1
ATOM 1370 C C . LEU A 1 175 ? 22.125 10.368 -43.453 1.00 95.12 175 LEU A C 1
ATOM 1372 O O . LEU A 1 175 ? 21.922 10.234 -42.253 1.00 95.12 175 LEU A O 1
ATOM 1376 N N . SER A 1 176 ? 22.270 11.564 -44.032 1.00 93.62 176 SER A N 1
ATOM 1377 C CA . SER A 1 176 ? 22.167 12.836 -43.304 1.00 93.62 176 SER A CA 1
ATOM 1378 C C . SER A 1 176 ? 20.789 12.999 -42.653 1.00 93.62 176 SER A C 1
ATOM 1380 O O . SER A 1 176 ? 20.721 13.162 -41.438 1.00 93.62 176 SER A O 1
ATOM 1382 N N . VAL A 1 177 ? 19.698 12.816 -43.410 1.00 94.50 177 VAL A N 1
ATOM 1383 C CA . VAL A 1 177 ? 18.324 12.898 -42.871 1.00 94.50 177 VAL A CA 1
ATOM 1384 C C . VAL A 1 177 ? 18.084 11.869 -41.762 1.00 94.50 177 VAL A C 1
ATOM 1386 O O . VAL A 1 177 ? 17.535 12.202 -40.717 1.00 94.50 177 VAL A O 1
ATOM 1389 N N . GLN A 1 178 ? 18.515 10.619 -41.959 1.00 95.19 178 GLN A N 1
ATOM 1390 C CA . GLN A 1 178 ? 18.358 9.571 -40.945 1.00 95.19 178 GLN A CA 1
ATOM 1391 C C . GLN A 1 178 ? 19.189 9.835 -39.687 1.00 95.19 178 GLN A C 1
ATOM 1393 O O . GLN A 1 178 ? 18.781 9.449 -38.597 1.00 95.19 178 GLN A O 1
ATOM 1398 N N . SER A 1 179 ? 20.344 10.483 -39.828 1.00 95.69 179 SER A N 1
ATOM 1399 C CA . SER A 1 179 ? 21.192 10.853 -38.694 1.00 95.69 179 SER A CA 1
ATOM 1400 C C . SER A 1 179 ? 20.574 11.997 -37.888 1.00 95.69 179 SER A C 1
ATOM 1402 O O . SER A 1 179 ? 20.576 11.946 -36.662 1.00 95.69 179 SER A O 1
ATOM 1404 N N . GLU A 1 180 ? 19.977 12.991 -38.551 1.00 92.56 180 GLU A N 1
ATOM 1405 C CA . GLU A 1 180 ? 19.206 14.045 -37.877 1.00 92.56 180 GLU A CA 1
ATOM 1406 C C . GLU A 1 180 ? 17.987 13.472 -37.137 1.00 92.56 180 GLU A C 1
ATOM 1408 O O . GLU A 1 180 ? 17.761 13.801 -35.972 1.00 92.56 180 GLU A O 1
ATOM 1413 N N . GLU A 1 181 ? 17.237 12.565 -37.774 1.00 94.75 181 GLU A N 1
ATOM 1414 C CA . GLU A 1 181 ? 16.093 11.879 -37.157 1.00 94.75 181 GLU A CA 1
ATOM 1415 C C . GLU A 1 181 ? 16.517 11.037 -35.942 1.00 94.75 181 GLU A C 1
ATOM 1417 O O . GLU A 1 181 ? 15.865 11.080 -34.897 1.00 94.75 181 GLU A O 1
ATOM 1422 N N . LEU A 1 182 ? 17.642 10.317 -36.041 1.00 94.75 182 LEU A N 1
ATOM 1423 C CA . LEU A 1 182 ? 18.192 9.537 -34.931 1.00 94.75 182 LEU A CA 1
ATOM 1424 C C . LEU A 1 182 ? 18.643 10.432 -33.768 1.00 94.75 182 LEU A C 1
ATOM 1426 O O . LEU A 1 182 ? 18.401 10.089 -32.611 1.00 94.75 182 LEU A O 1
ATOM 1430 N N . SER A 1 183 ? 19.237 11.593 -34.061 1.00 93.00 183 SER A N 1
ATOM 1431 C CA . SER A 1 183 ? 19.610 12.583 -33.043 1.00 93.00 183 SER A CA 1
ATOM 1432 C C . SER A 1 183 ? 18.379 13.112 -32.301 1.00 93.00 183 SER A C 1
ATOM 1434 O O . SER A 1 183 ? 18.339 13.072 -31.071 1.00 93.00 183 SER A O 1
ATOM 1436 N N . ALA A 1 184 ? 17.332 13.505 -33.035 1.00 93.06 184 ALA A N 1
ATOM 1437 C CA . ALA A 1 184 ? 16.076 13.973 -32.448 1.00 93.06 184 ALA A CA 1
ATOM 1438 C C . ALA A 1 184 ? 15.389 12.886 -31.599 1.00 93.06 184 ALA A C 1
ATOM 1440 O O . ALA A 1 184 ? 14.932 13.157 -30.489 1.00 93.06 184 ALA A O 1
ATOM 1441 N N . SER A 1 185 ? 15.366 11.637 -32.078 1.00 94.38 185 SER A N 1
ATOM 1442 C CA . SER A 1 185 ? 14.822 10.506 -31.315 1.00 94.38 185 SER A CA 1
ATOM 1443 C C . SER A 1 185 ? 15.632 10.211 -30.047 1.00 94.38 185 SER A C 1
ATOM 1445 O O . SER A 1 185 ? 15.056 9.797 -29.040 1.00 94.38 185 SER A O 1
ATOM 1447 N N . SER A 1 186 ? 16.951 10.409 -30.084 1.00 94.19 186 SER A N 1
ATOM 1448 C CA . SER A 1 186 ? 17.823 10.256 -28.918 1.00 94.19 186 SER A CA 1
ATOM 1449 C C . SER A 1 186 ? 17.568 11.351 -27.876 1.00 94.19 186 SER A C 1
ATOM 1451 O O . SER A 1 186 ? 17.474 11.051 -26.687 1.00 94.19 186 SER A O 1
ATOM 1453 N N . GLU A 1 187 ? 17.369 12.605 -28.303 1.00 90.69 187 GLU A N 1
ATOM 1454 C CA . GLU A 1 187 ? 16.979 13.712 -27.415 1.00 90.69 187 GLU A CA 1
ATOM 1455 C C . GLU A 1 187 ? 15.621 13.462 -26.741 1.00 90.69 187 GLU A C 1
ATOM 1457 O O . GLU A 1 187 ? 15.480 13.660 -25.532 1.00 90.69 187 GLU A O 1
ATOM 1462 N N . GLU A 1 188 ? 14.630 12.966 -27.487 1.00 93.50 188 GLU A N 1
ATOM 1463 C CA . GLU A 1 188 ? 13.336 12.577 -26.915 1.00 93.50 188 GLU A CA 1
ATOM 1464 C C . GLU A 1 188 ? 13.493 11.430 -25.9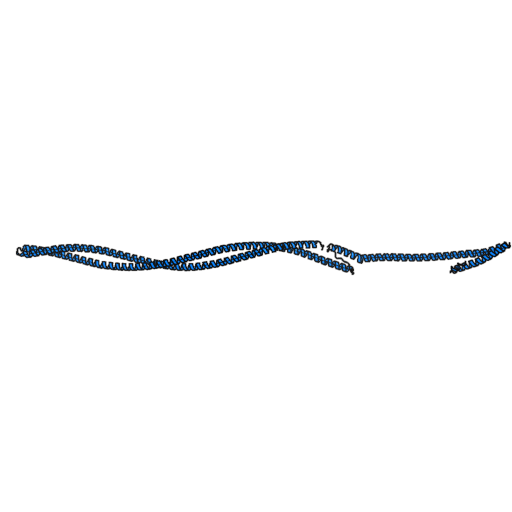04 1.00 93.50 188 GLU A C 1
ATOM 1466 O O . GLU A 1 188 ? 12.935 11.480 -24.803 1.00 93.50 188 GLU A O 1
ATOM 1471 N N . SER A 1 189 ? 14.304 10.417 -26.232 1.00 93.81 189 SER A N 1
ATOM 1472 C CA . SER A 1 189 ? 14.581 9.325 -25.299 1.00 93.81 189 SER A CA 1
ATOM 1473 C C . SER A 1 189 ? 15.333 9.797 -24.054 1.00 93.81 189 SER A C 1
ATOM 1475 O O . SER A 1 189 ? 15.097 9.230 -22.987 1.00 93.81 189 SER A O 1
ATOM 1477 N N . LEU A 1 190 ? 16.209 10.800 -24.157 1.00 92.00 190 LEU A N 1
ATOM 1478 C CA . LEU A 1 190 ? 16.904 11.401 -23.019 1.00 92.00 190 LEU A CA 1
ATOM 1479 C C . LEU A 1 190 ? 15.899 12.041 -22.054 1.00 92.00 190 LEU A C 1
ATOM 1481 O O . LEU A 1 190 ? 15.912 11.726 -20.865 1.00 92.00 190 LEU A O 1
ATOM 1485 N N . ALA A 1 191 ? 14.979 12.859 -22.572 1.00 91.75 191 ALA A N 1
ATOM 1486 C CA . ALA A 1 191 ? 13.934 13.493 -21.770 1.00 91.75 191 ALA A CA 1
ATOM 1487 C C . ALA A 1 191 ? 13.018 12.457 -21.089 1.00 91.75 191 ALA A C 1
ATOM 1489 O O . ALA A 1 191 ? 12.650 12.606 -19.921 1.00 91.75 191 ALA A O 1
ATOM 1490 N N . ALA A 1 192 ? 12.678 11.372 -21.793 1.00 94.06 192 ALA A N 1
ATOM 1491 C CA . ALA A 1 192 ? 11.920 10.268 -21.212 1.00 94.06 192 ALA A CA 1
ATOM 1492 C C . ALA A 1 192 ? 12.697 9.569 -20.082 1.00 94.06 192 ALA A C 1
ATOM 1494 O O . ALA A 1 192 ? 12.128 9.293 -19.025 1.00 94.06 192 ALA A O 1
ATOM 1495 N N . SER A 1 193 ? 13.997 9.318 -20.265 1.00 94.12 193 SER A N 1
ATOM 1496 C CA . SER A 1 193 ? 14.858 8.745 -19.226 1.00 94.12 193 SER A CA 1
ATOM 1497 C C . SER A 1 193 ? 14.976 9.658 -18.001 1.00 94.12 193 SER A C 1
ATOM 1499 O O . SER A 1 193 ? 14.856 9.173 -16.880 1.00 94.12 193 SER A O 1
ATOM 1501 N N . GLU A 1 194 ? 15.128 10.972 -18.174 1.00 91.62 194 GLU A N 1
ATOM 1502 C CA . GLU A 1 194 ? 15.136 11.926 -17.052 1.00 91.62 194 GLU A CA 1
ATOM 1503 C C . GLU A 1 194 ? 13.832 11.870 -16.240 1.00 91.62 194 GLU A C 1
ATOM 1505 O O . GLU A 1 194 ? 13.863 11.835 -15.008 1.00 91.62 194 GLU A O 1
ATOM 1510 N N . MET A 1 195 ? 12.685 11.766 -16.918 1.00 94.56 195 MET A N 1
ATOM 1511 C CA . MET A 1 195 ? 11.389 11.604 -16.255 1.00 94.56 195 MET A CA 1
ATOM 1512 C C . MET A 1 195 ? 11.303 10.285 -15.469 1.00 94.56 195 MET A C 1
ATOM 1514 O O . MET A 1 195 ? 10.794 10.262 -14.347 1.00 94.56 195 MET A O 1
ATOM 1518 N N . VAL A 1 196 ? 11.821 9.181 -16.020 1.00 95.44 196 VAL A N 1
ATOM 1519 C CA . VAL A 1 196 ? 11.878 7.886 -15.317 1.00 95.44 196 VAL A CA 1
ATOM 1520 C C . VAL A 1 196 ? 12.778 7.965 -14.079 1.00 95.44 196 VAL A C 1
ATOM 1522 O O . VAL A 1 196 ? 12.425 7.402 -13.036 1.00 95.44 196 VAL A O 1
ATOM 1525 N N . ALA A 1 197 ? 13.896 8.694 -14.147 1.00 93.19 197 ALA A N 1
ATOM 1526 C CA . ALA A 1 197 ? 14.765 8.927 -12.994 1.00 93.19 197 ALA A CA 1
ATOM 1527 C C . ALA A 1 197 ? 14.036 9.709 -11.888 1.00 93.19 197 ALA A C 1
ATOM 1529 O O . ALA A 1 197 ? 14.069 9.300 -10.726 1.00 93.19 197 ALA A O 1
ATOM 1530 N N . GLU A 1 198 ? 13.317 10.781 -12.241 1.00 94.50 198 GLU A N 1
ATOM 1531 C CA . GLU A 1 198 ? 12.523 11.568 -11.288 1.00 94.50 198 GLU A CA 1
ATOM 1532 C C . GLU A 1 198 ? 11.429 10.721 -10.616 1.00 94.50 198 GLU A C 1
ATOM 1534 O O . GLU A 1 198 ? 11.247 10.768 -9.396 1.00 94.50 198 GLU A O 1
ATOM 1539 N N . ILE A 1 199 ? 10.716 9.900 -11.395 1.00 95.81 199 ILE A N 1
ATOM 1540 C CA . ILE A 1 199 ? 9.691 8.987 -10.871 1.00 95.81 199 ILE A CA 1
ATOM 1541 C C . ILE A 1 199 ? 10.316 7.954 -9.926 1.00 95.81 199 ILE A C 1
ATOM 1543 O O . ILE A 1 199 ? 9.752 7.676 -8.866 1.00 95.81 199 ILE A O 1
ATOM 1547 N N . SER A 1 200 ? 11.481 7.408 -10.278 1.00 95.44 200 SER A N 1
ATOM 1548 C CA . SER A 1 200 ? 12.196 6.433 -9.446 1.00 95.44 200 SER A CA 1
ATOM 1549 C C . SER A 1 200 ? 12.615 7.041 -8.106 1.00 95.44 200 SER A C 1
ATOM 1551 O O . SER A 1 200 ? 12.369 6.448 -7.057 1.00 95.44 200 SER A O 1
ATOM 1553 N N . GLU A 1 201 ? 13.150 8.263 -8.115 1.00 93.94 201 GLU A N 1
ATOM 1554 C CA . GLU A 1 201 ? 13.487 9.010 -6.896 1.00 93.94 201 GLU A CA 1
ATOM 1555 C C . GLU A 1 201 ? 12.246 9.268 -6.027 1.00 93.94 201 GLU A C 1
ATOM 1557 O O . GLU A 1 201 ? 12.240 9.042 -4.814 1.00 93.94 201 GLU A O 1
ATOM 1562 N N . LYS A 1 202 ? 11.134 9.669 -6.646 1.00 95.62 202 LYS A N 1
ATOM 1563 C CA . LYS A 1 202 ? 9.870 9.866 -5.930 1.00 95.62 202 LYS A CA 1
ATOM 1564 C C . LYS A 1 202 ? 9.335 8.565 -5.322 1.00 95.62 202 LYS A C 1
ATOM 1566 O O . LYS A 1 202 ? 8.771 8.596 -4.222 1.00 95.62 202 LYS A O 1
ATOM 1571 N N . ASN A 1 203 ? 9.504 7.434 -6.004 1.00 95.38 203 ASN A N 1
ATOM 1572 C CA . ASN A 1 203 ? 9.119 6.117 -5.495 1.00 95.38 203 ASN A CA 1
ATOM 1573 C C . ASN A 1 203 ? 9.974 5.697 -4.294 1.00 95.38 203 ASN A C 1
ATOM 1575 O O . ASN A 1 203 ? 9.413 5.186 -3.324 1.00 95.38 203 ASN A O 1
ATOM 1579 N N . LEU A 1 204 ? 11.283 5.979 -4.304 1.00 94.62 204 LEU A N 1
ATOM 1580 C CA . LEU A 1 204 ? 12.160 5.773 -3.143 1.00 94.62 204 LEU A CA 1
ATOM 1581 C C . LEU A 1 204 ? 11.653 6.557 -1.927 1.00 94.62 204 LEU A C 1
ATOM 1583 O O . LEU A 1 204 ? 11.339 5.972 -0.892 1.00 94.62 204 LEU A O 1
ATOM 1587 N N . GLN A 1 205 ? 11.448 7.867 -2.081 1.00 94.75 205 GLN A N 1
ATOM 1588 C CA . GLN A 1 205 ? 10.955 8.727 -0.997 1.00 94.75 205 GLN A CA 1
ATOM 1589 C C . GLN A 1 205 ? 9.570 8.307 -0.485 1.00 94.75 205 GLN A C 1
ATOM 1591 O O . GLN A 1 205 ? 9.251 8.457 0.697 1.00 94.75 205 GLN A O 1
ATOM 1596 N N . THR A 1 206 ? 8.710 7.817 -1.379 1.00 96.38 206 THR A N 1
ATOM 1597 C CA . THR A 1 206 ? 7.378 7.321 -1.013 1.00 96.38 206 THR A CA 1
ATOM 1598 C C . THR A 1 206 ? 7.481 6.019 -0.223 1.00 96.38 206 THR A C 1
ATOM 1600 O O . THR A 1 206 ? 6.820 5.890 0.806 1.00 96.38 206 THR A O 1
ATOM 1603 N N . SER A 1 207 ? 8.358 5.108 -0.641 1.00 95.62 207 SER A N 1
ATOM 1604 C CA . SER A 1 207 ? 8.617 3.839 0.045 1.00 95.62 207 SER A CA 1
ATOM 1605 C C . SER A 1 207 ? 9.199 4.059 1.446 1.00 95.62 207 SER A C 1
ATOM 1607 O O . SER A 1 207 ? 8.737 3.449 2.410 1.00 95.62 207 SER A O 1
ATOM 1609 N N . GLU A 1 208 ? 10.126 5.009 1.610 1.00 93.56 208 GLU A N 1
ATOM 1610 C CA . GLU A 1 208 ? 10.649 5.399 2.929 1.00 93.56 208 GLU A CA 1
ATOM 1611 C C . GLU A 1 208 ? 9.553 5.958 3.849 1.00 93.56 208 GLU A C 1
ATOM 1613 O O . GLU A 1 208 ? 9.440 5.575 5.018 1.00 93.56 208 GLU A O 1
ATOM 1618 N N . LYS A 1 209 ? 8.701 6.853 3.327 1.00 94.94 209 LYS A N 1
ATOM 1619 C CA . LYS A 1 209 ? 7.554 7.382 4.083 1.00 94.94 209 LYS A CA 1
ATOM 1620 C C . LYS A 1 209 ? 6.594 6.269 4.486 1.00 94.94 209 LYS A C 1
ATOM 1622 O O . LYS A 1 209 ? 6.104 6.279 5.614 1.00 94.94 209 LYS A O 1
ATOM 1627 N N . GLN A 1 210 ? 6.341 5.322 3.589 1.00 94.38 210 GLN A N 1
ATOM 1628 C CA . GLN A 1 210 ? 5.478 4.177 3.844 1.00 94.38 210 GLN A CA 1
ATOM 1629 C C . GLN A 1 210 ? 6.048 3.291 4.954 1.00 94.38 210 GLN A C 1
ATOM 1631 O O . GLN A 1 210 ? 5.330 3.004 5.908 1.00 94.38 210 GLN A O 1
ATOM 1636 N N . SER A 1 211 ? 7.344 2.968 4.915 1.00 93.50 211 SER A N 1
ATOM 1637 C CA . SER A 1 211 ? 8.022 2.237 5.995 1.00 93.50 211 SER A CA 1
ATOM 1638 C C . SER A 1 211 ? 7.910 2.963 7.342 1.00 93.50 211 SER A C 1
ATOM 1640 O O . SER A 1 211 ? 7.608 2.347 8.365 1.00 93.50 211 SER A O 1
ATOM 1642 N N . LYS A 1 212 ? 8.056 4.295 7.371 1.00 94.06 212 LYS A N 1
ATOM 1643 C CA . LYS A 1 212 ? 7.880 5.077 8.606 1.00 94.06 212 LYS A CA 1
ATOM 1644 C C . LYS A 1 212 ? 6.449 5.012 9.152 1.00 94.06 212 LYS A C 1
ATOM 1646 O O . LYS A 1 212 ? 6.265 4.850 10.357 1.00 94.06 212 LYS A O 1
ATOM 1651 N N . ILE A 1 213 ? 5.445 5.148 8.285 1.00 94.94 213 ILE A N 1
ATOM 1652 C CA . ILE A 1 213 ? 4.025 5.064 8.669 1.00 94.94 213 ILE A CA 1
ATOM 1653 C C . ILE A 1 213 ? 3.694 3.666 9.195 1.00 94.94 213 ILE A C 1
ATOM 1655 O O . ILE A 1 213 ? 2.990 3.538 10.197 1.00 94.94 213 ILE A O 1
ATOM 1659 N N . VAL A 1 214 ? 4.223 2.627 8.550 1.00 95.62 214 VAL A N 1
ATOM 1660 C CA . VAL A 1 214 ? 4.053 1.239 8.984 1.00 95.62 214 VAL A CA 1
ATOM 1661 C C . VAL A 1 214 ? 4.678 1.016 10.357 1.00 95.62 214 VAL A C 1
ATOM 1663 O O . VAL A 1 214 ? 3.989 0.531 11.244 1.00 95.62 214 VAL A O 1
ATOM 1666 N N . ASN A 1 215 ? 5.917 1.460 10.580 1.00 91.50 215 ASN A N 1
ATOM 1667 C CA . ASN A 1 215 ? 6.571 1.368 11.888 1.00 91.50 215 ASN A CA 1
ATOM 1668 C C . ASN A 1 215 ? 5.760 2.048 13.000 1.00 91.50 215 ASN A C 1
ATOM 1670 O O . ASN A 1 215 ? 5.589 1.494 14.084 1.00 91.50 215 ASN A O 1
ATOM 1674 N N . GLN A 1 216 ? 5.213 3.233 12.720 1.00 94.44 216 GLN A N 1
ATOM 1675 C CA . GLN A 1 216 ? 4.344 3.924 13.669 1.00 94.44 216 GLN A CA 1
ATOM 1676 C C . GLN A 1 216 ? 3.030 3.166 13.909 1.00 94.44 216 GLN A C 1
ATOM 1678 O O . GLN A 1 216 ? 2.568 3.098 15.044 1.00 94.44 216 GLN A O 1
ATOM 1683 N N . SER A 1 217 ? 2.452 2.568 12.865 1.00 93.88 217 SER A N 1
ATOM 1684 C CA . SER A 1 217 ? 1.236 1.754 12.979 1.00 93.88 217 SER A CA 1
ATOM 1685 C C . SER A 1 217 ? 1.482 0.508 13.830 1.00 93.88 217 SER A C 1
ATOM 1687 O O . SER A 1 217 ? 0.683 0.222 14.715 1.00 93.88 217 SER A O 1
ATOM 1689 N N . THR A 1 218 ? 2.609 -0.181 13.631 1.00 91.94 218 THR A N 1
ATOM 1690 C CA . THR A 1 218 ? 3.018 -1.336 14.442 1.00 91.94 218 THR A CA 1
ATOM 1691 C C . THR A 1 218 ? 3.163 -0.956 15.915 1.00 91.94 218 THR A C 1
ATOM 1693 O O . THR A 1 218 ? 2.596 -1.633 16.767 1.00 91.94 218 THR A O 1
ATOM 1696 N N . ALA A 1 219 ? 3.819 0.169 16.222 1.00 93.19 219 ALA A N 1
ATOM 1697 C CA . ALA A 1 219 ? 3.928 0.662 17.597 1.00 93.19 219 ALA A CA 1
ATOM 1698 C C . ALA A 1 219 ? 2.550 0.960 18.222 1.00 93.19 219 ALA A C 1
ATOM 1700 O O . ALA A 1 219 ? 2.285 0.582 19.360 1.00 93.19 219 ALA A O 1
ATOM 1701 N N . SER A 1 220 ? 1.630 1.575 17.470 1.00 94.88 220 SER A N 1
ATOM 1702 C CA . SER A 1 220 ? 0.255 1.791 17.942 1.00 94.88 220 SER A CA 1
ATOM 1703 C C . SER A 1 220 ? -0.520 0.486 18.159 1.00 94.88 220 SER A C 1
ATOM 1705 O O . SER A 1 220 ? -1.364 0.428 19.051 1.00 94.88 220 SER A O 1
ATOM 1707 N N . MET A 1 221 ? -0.245 -0.569 17.385 1.00 93.94 221 MET A N 1
ATOM 1708 C CA . MET A 1 221 ? -0.840 -1.890 17.617 1.00 93.94 221 MET A CA 1
ATOM 1709 C C . MET A 1 221 ? -0.297 -2.538 18.897 1.00 93.94 221 MET A C 1
ATOM 1711 O O . MET A 1 221 ? -1.072 -3.129 19.641 1.00 93.94 221 MET A O 1
ATOM 1715 N N . GLU A 1 222 ? 0.991 -2.382 19.211 1.00 92.12 222 GLU A N 1
ATOM 1716 C CA . GLU A 1 222 ? 1.567 -2.853 20.483 1.00 92.12 222 GLU A CA 1
ATOM 1717 C C . GLU A 1 222 ? 0.946 -2.142 21.700 1.00 92.12 222 GLU A C 1
ATOM 1719 O O . GLU A 1 222 ? 0.587 -2.780 22.697 1.00 92.12 222 GLU A O 1
ATOM 1724 N N . GLU A 1 223 ? 0.745 -0.824 21.606 1.00 95.00 223 GLU A N 1
ATOM 1725 C CA . GLU A 1 223 ? 0.009 -0.061 22.622 1.00 95.00 223 GLU A CA 1
ATOM 1726 C C . GLU A 1 223 ? -1.443 -0.547 22.750 1.00 95.00 223 GLU A C 1
ATOM 1728 O O . GLU A 1 223 ? -1.958 -0.680 23.862 1.00 95.00 223 GLU A O 1
ATOM 1733 N N . MET A 1 224 ? -2.095 -0.871 21.629 1.00 95.19 224 MET A N 1
ATOM 1734 C CA . MET A 1 224 ? -3.460 -1.396 21.616 1.00 95.19 224 MET A CA 1
ATOM 1735 C C . MET A 1 224 ? -3.554 -2.763 22.298 1.00 95.19 224 MET A C 1
ATOM 1737 O O . MET A 1 224 ? -4.464 -2.962 23.097 1.00 95.19 224 MET A O 1
ATOM 1741 N N . VAL A 1 225 ? -2.603 -3.673 22.061 1.00 94.19 225 VAL A N 1
ATOM 1742 C CA . VAL A 1 225 ? -2.534 -4.964 22.773 1.00 94.19 225 VAL A CA 1
ATOM 1743 C C . VAL A 1 225 ? -2.427 -4.743 24.281 1.00 94.19 225 VAL A C 1
ATOM 1745 O O . VAL A 1 225 ? -3.172 -5.351 25.047 1.00 94.19 225 VAL A O 1
ATOM 1748 N N . THR A 1 226 ? -1.574 -3.810 24.709 1.00 95.38 226 THR A N 1
ATOM 1749 C CA . THR A 1 226 ? -1.431 -3.472 26.133 1.00 95.38 226 THR A CA 1
ATOM 1750 C C . THR A 1 226 ? -2.740 -2.922 26.713 1.00 95.38 226 THR A C 1
ATOM 1752 O O . THR A 1 226 ? -3.146 -3.299 27.810 1.00 95.38 226 THR A O 1
ATOM 1755 N N . ALA A 1 227 ? -3.439 -2.053 25.976 1.00 96.38 227 ALA A N 1
ATOM 1756 C CA . ALA A 1 227 ? -4.732 -1.519 26.399 1.00 96.38 227 ALA A CA 1
ATOM 1757 C C . ALA A 1 227 ? -5.820 -2.606 26.477 1.00 96.38 227 ALA A C 1
ATOM 1759 O O . ALA A 1 227 ? -6.620 -2.603 27.411 1.00 96.38 227 ALA A O 1
ATOM 1760 N N . ILE A 1 228 ? -5.834 -3.552 25.535 1.00 96.88 228 ILE A N 1
ATOM 1761 C CA . ILE A 1 228 ? -6.734 -4.714 25.540 1.00 96.88 228 ILE A CA 1
ATOM 1762 C C . ILE A 1 228 ? -6.502 -5.565 26.790 1.00 96.88 228 ILE A C 1
ATOM 1764 O O . ILE A 1 228 ? -7.474 -5.968 27.428 1.00 96.88 228 ILE A O 1
ATOM 1768 N N . ASP A 1 229 ? -5.247 -5.817 27.171 1.00 95.06 229 ASP A N 1
ATOM 1769 C CA . ASP A 1 229 ? -4.921 -6.586 28.378 1.00 95.06 229 ASP A CA 1
ATOM 1770 C C . ASP A 1 229 ? -5.444 -5.892 29.649 1.00 95.06 229 ASP A C 1
ATOM 1772 O O . ASP A 1 229 ? -6.069 -6.540 30.489 1.00 95.06 229 ASP A O 1
ATOM 1776 N N . VAL A 1 230 ? -5.282 -4.567 29.756 1.00 97.12 230 VAL A N 1
ATOM 1777 C CA . VAL A 1 230 ? -5.829 -3.780 30.879 1.00 97.12 230 VAL A CA 1
ATOM 1778 C C . VAL A 1 230 ? -7.357 -3.862 30.922 1.00 97.12 230 VAL A C 1
ATOM 1780 O O . VAL A 1 230 ? -7.928 -4.158 31.968 1.00 97.12 230 VAL A O 1
ATOM 1783 N N . ILE A 1 231 ? -8.031 -3.667 29.784 1.00 96.88 231 ILE A N 1
ATOM 1784 C CA . ILE A 1 231 ? -9.499 -3.753 29.709 1.00 96.88 231 ILE A CA 1
ATOM 1785 C C . ILE A 1 231 ? -9.981 -5.171 30.053 1.00 96.88 231 ILE A C 1
ATOM 1787 O O . ILE A 1 231 ? -11.024 -5.332 30.686 1.00 96.88 231 ILE A O 1
ATOM 1791 N N . THR A 1 232 ? -9.226 -6.203 29.665 1.00 96.88 232 THR A N 1
ATOM 1792 C CA . THR A 1 232 ? -9.523 -7.600 30.016 1.00 96.88 232 THR A CA 1
ATOM 1793 C C . THR A 1 232 ? -9.507 -7.785 31.530 1.00 96.88 232 THR A C 1
ATOM 1795 O O . THR A 1 232 ? -10.474 -8.307 32.086 1.00 96.88 232 THR A O 1
ATOM 1798 N N . GLN A 1 233 ? -8.457 -7.300 32.200 1.00 97.00 233 GLN A N 1
ATOM 1799 C CA . GLN A 1 233 ? -8.342 -7.363 33.655 1.00 97.00 233 GLN A CA 1
ATOM 1800 C C . GLN A 1 233 ? -9.482 -6.600 34.350 1.00 97.00 233 GLN A C 1
ATOM 1802 O O . GLN A 1 233 ? -10.147 -7.157 35.223 1.00 97.00 233 GLN A O 1
ATOM 1807 N N . ASP A 1 234 ? -9.762 -5.363 33.932 1.00 96.94 234 ASP A N 1
ATOM 1808 C CA . ASP A 1 234 ? -10.845 -4.551 34.505 1.00 96.94 234 ASP A CA 1
ATOM 1809 C C . ASP A 1 234 ? -12.211 -5.245 34.357 1.00 96.94 234 ASP A C 1
ATOM 1811 O O . ASP A 1 234 ? -13.053 -5.206 35.260 1.00 96.94 234 ASP A O 1
ATOM 1815 N N . ASN A 1 235 ? -12.442 -5.919 33.227 1.00 96.69 235 ASN A N 1
ATOM 1816 C CA . ASN A 1 235 ? -13.683 -6.643 32.974 1.00 96.69 235 ASN A CA 1
ATOM 1817 C C . ASN A 1 235 ? -13.811 -7.903 33.857 1.00 96.69 235 ASN A C 1
ATOM 1819 O O . ASN A 1 235 ? -14.909 -8.220 34.327 1.00 96.69 235 ASN A O 1
ATOM 1823 N N . GLU A 1 236 ? -12.704 -8.597 34.146 1.00 95.44 236 GLU A N 1
ATOM 1824 C CA . GLU A 1 236 ? -12.670 -9.695 35.124 1.00 95.44 236 GLU A CA 1
ATOM 1825 C C . GLU A 1 236 ? -12.934 -9.205 36.557 1.00 95.44 236 GLU A C 1
ATOM 1827 O O . GLU A 1 236 ? -13.722 -9.813 37.293 1.00 95.44 236 GLU A O 1
ATOM 1832 N N . GLU A 1 237 ? -12.331 -8.085 36.959 1.00 97.00 237 GLU A N 1
ATOM 1833 C CA . GLU A 1 237 ? -12.579 -7.461 38.264 1.00 97.00 237 GLU A CA 1
ATOM 1834 C C . GLU A 1 237 ? -14.044 -7.021 38.411 1.00 97.00 237 GLU A C 1
ATOM 1836 O O . GLU A 1 237 ? -14.671 -7.235 39.459 1.00 97.00 237 GLU A O 1
ATOM 1841 N N . MET A 1 238 ? -14.635 -6.486 37.338 1.00 96.31 238 MET A N 1
ATOM 1842 C CA . MET A 1 238 ? -16.051 -6.129 37.290 1.00 96.31 238 MET A CA 1
ATOM 1843 C C . MET A 1 238 ? -16.952 -7.361 37.430 1.00 96.31 238 MET A C 1
ATOM 1845 O O . MET A 1 238 ? -17.947 -7.315 38.161 1.00 96.31 238 MET A O 1
ATOM 1849 N N . LEU A 1 239 ? -16.597 -8.482 36.788 1.00 95.69 239 LEU A N 1
ATOM 1850 C CA . LEU A 1 239 ? -17.338 -9.741 36.906 1.00 95.69 239 LEU A CA 1
ATOM 1851 C C . LEU A 1 239 ? -17.348 -10.245 38.349 1.00 95.69 239 LEU A C 1
ATOM 1853 O O . LEU A 1 239 ? -18.394 -10.648 38.865 1.00 95.69 239 LEU A O 1
ATOM 1857 N N . ASN A 1 240 ? -16.190 -10.221 39.006 1.00 95.88 240 ASN A N 1
ATOM 1858 C CA . ASN A 1 240 ? -16.057 -10.650 40.395 1.00 95.88 240 ASN A CA 1
ATOM 1859 C C . ASN A 1 240 ? -16.849 -9.735 41.338 1.00 95.88 240 ASN A C 1
ATOM 1861 O O . ASN A 1 240 ? -17.626 -10.228 42.155 1.00 95.88 240 ASN A O 1
ATOM 1865 N N . SER A 1 241 ? -16.758 -8.418 41.144 1.00 96.25 241 SER A N 1
ATOM 1866 C CA . SER A 1 241 ? -17.534 -7.437 41.912 1.00 96.25 241 SER A CA 1
ATOM 1867 C C . SER A 1 241 ? -19.046 -7.629 41.733 1.00 96.25 241 SER A C 1
ATOM 1869 O O . SER A 1 241 ? -19.801 -7.588 42.703 1.00 96.25 241 SER A O 1
ATOM 1871 N N . SER A 1 242 ? -19.506 -7.900 40.506 1.00 96.50 242 SER A N 1
ATOM 1872 C CA . SER A 1 242 ? -20.916 -8.188 40.212 1.00 96.50 242 SER A CA 1
ATOM 1873 C C . SER A 1 242 ? -21.397 -9.461 40.924 1.00 96.50 242 SER A C 1
ATOM 1875 O O . SER A 1 242 ? -22.464 -9.457 41.542 1.00 96.50 242 SER A O 1
ATOM 1877 N N . LYS A 1 243 ? -20.586 -10.530 40.933 1.00 94.38 243 LYS A N 1
ATOM 1878 C CA . LYS A 1 243 ? -20.883 -11.763 41.687 1.00 94.38 243 LYS A CA 1
ATOM 1879 C C . LYS A 1 243 ? -20.983 -11.515 43.193 1.00 94.38 243 LYS A C 1
ATOM 1881 O O . LYS A 1 243 ? -21.880 -12.061 43.838 1.00 94.38 243 LYS A O 1
ATOM 1886 N N . ASP A 1 244 ? -20.105 -10.686 43.752 1.00 96.62 244 ASP A N 1
ATOM 1887 C CA . ASP A 1 244 ? -20.152 -10.334 45.172 1.00 96.62 244 ASP A CA 1
ATOM 1888 C C . ASP A 1 244 ? -21.399 -9.524 45.532 1.00 96.62 244 ASP A C 1
ATOM 1890 O O . ASP A 1 244 ? -22.056 -9.826 46.532 1.00 96.62 244 ASP A O 1
ATOM 1894 N N . VAL A 1 245 ? -21.787 -8.555 44.698 1.00 96.31 245 VAL A N 1
ATOM 1895 C CA . VAL A 1 245 ? -23.045 -7.815 44.879 1.00 96.31 245 VAL A CA 1
ATOM 1896 C C . VAL A 1 245 ? -24.242 -8.765 44.829 1.00 96.31 245 VAL A C 1
ATOM 1898 O O . VAL A 1 245 ? -25.098 -8.699 45.710 1.00 96.31 245 VAL A O 1
ATOM 1901 N N . ALA A 1 246 ? -24.288 -9.693 43.867 1.00 94.75 246 ALA A N 1
ATOM 1902 C CA . ALA A 1 246 ? -25.370 -10.675 43.770 1.00 94.75 246 ALA A CA 1
ATOM 1903 C C . ALA A 1 246 ? -25.473 -11.537 45.040 1.00 94.75 246 ALA A C 1
ATOM 1905 O O . ALA A 1 246 ? -26.568 -11.755 45.566 1.00 94.75 246 ALA A O 1
ATOM 1906 N N . ARG A 1 247 ? -24.330 -11.975 45.585 1.00 96.69 247 ARG A N 1
ATOM 1907 C CA . ARG A 1 247 ? -24.270 -12.723 46.847 1.00 96.69 247 ARG A CA 1
ATOM 1908 C C . ARG A 1 247 ? -24.789 -11.897 48.028 1.00 96.69 247 ARG A C 1
ATOM 1910 O O . ARG A 1 247 ? -25.623 -12.395 48.780 1.00 96.69 247 ARG A O 1
ATOM 1917 N N . LEU A 1 248 ? -24.340 -10.649 48.177 1.00 96.44 248 LEU A N 1
ATOM 1918 C CA . LEU A 1 248 ? -24.771 -9.753 49.261 1.00 96.44 248 LEU A CA 1
ATOM 1919 C C . LEU A 1 248 ? -26.267 -9.423 49.184 1.00 96.44 248 LEU A C 1
ATOM 1921 O O . LEU A 1 248 ? -26.944 -9.371 50.208 1.00 96.44 248 LEU A O 1
ATOM 1925 N N . VAL A 1 249 ? -26.805 -9.242 47.977 1.00 96.38 249 VAL A N 1
ATOM 1926 C CA . VAL A 1 249 ? -28.244 -9.041 47.751 1.00 96.38 249 VAL A CA 1
ATOM 1927 C C . VAL A 1 249 ? -29.036 -10.279 48.160 1.00 96.38 249 VAL A C 1
ATOM 1929 O O . VAL A 1 249 ? -30.069 -10.155 48.821 1.00 96.38 249 VAL A O 1
ATOM 1932 N N . LYS A 1 250 ? -28.540 -11.478 47.831 1.00 94.25 250 LYS A N 1
ATOM 1933 C CA . LYS A 1 250 ? -29.185 -12.735 48.221 1.00 94.25 250 LYS A CA 1
ATOM 1934 C C . LYS A 1 250 ? -29.204 -12.934 49.737 1.00 94.25 250 LYS A C 1
ATOM 1936 O O . LYS A 1 250 ? -30.227 -13.335 50.298 1.00 94.25 250 LYS A O 1
ATOM 1941 N N . GLU A 1 251 ? -28.089 -12.632 50.393 1.00 95.75 251 GLU A N 1
ATOM 1942 C CA . GLU A 1 251 ? -27.961 -12.653 51.851 1.00 95.75 251 GLU A CA 1
ATOM 1943 C C . GLU A 1 251 ? -28.909 -11.631 52.502 1.00 95.75 251 GLU A C 1
ATOM 1945 O O . GLU A 1 251 ? -29.694 -11.985 53.382 1.00 95.75 251 GLU A O 1
ATOM 1950 N N . GLY A 1 252 ? -28.940 -10.395 51.990 1.00 95.44 252 GLY A N 1
ATOM 1951 C CA . GLY A 1 252 ? -29.839 -9.335 52.452 1.00 95.44 252 GLY A CA 1
ATOM 1952 C C . GLY A 1 252 ? -31.325 -9.675 52.296 1.00 95.44 252 GLY A C 1
ATOM 1953 O O . GLY A 1 252 ? -32.110 -9.445 53.218 1.00 95.44 252 GLY A O 1
ATOM 1954 N N . SER A 1 253 ? -31.719 -10.281 51.172 1.00 94.50 253 SER A N 1
ATOM 1955 C CA . SER A 1 253 ? -33.092 -10.762 50.963 1.00 94.50 253 SER A CA 1
ATOM 1956 C C . SER A 1 253 ? -33.466 -11.882 51.942 1.00 94.50 253 SER A C 1
ATOM 1958 O O . SER A 1 253 ? -34.580 -11.897 52.468 1.00 94.50 253 SER A O 1
ATOM 1960 N N . THR A 1 254 ? -32.531 -12.786 52.250 1.00 95.25 254 THR A N 1
ATOM 1961 C CA . THR A 1 254 ? -32.749 -13.859 53.235 1.00 95.25 254 THR A CA 1
ATOM 1962 C C . THR A 1 254 ? -32.983 -13.279 54.634 1.00 95.25 254 THR A C 1
ATOM 1964 O O . THR A 1 254 ? -33.996 -13.589 55.258 1.00 95.25 254 THR A O 1
ATOM 1967 N N . LEU A 1 255 ? -32.134 -12.344 55.075 1.00 94.88 255 LEU A N 1
ATOM 1968 C CA . LEU A 1 255 ? -32.282 -11.640 56.358 1.00 94.88 255 LEU A CA 1
ATOM 1969 C C . LEU A 1 255 ? -33.598 -10.846 56.458 1.00 94.88 255 LEU A C 1
ATOM 1971 O O . LEU A 1 255 ? -34.213 -10.767 57.524 1.00 94.88 255 LEU A O 1
ATOM 1975 N N . MET A 1 256 ? -34.070 -10.256 55.356 1.00 94.19 256 MET A N 1
ATOM 1976 C CA . MET A 1 256 ? -35.368 -9.569 55.322 1.00 94.19 256 MET A CA 1
ATOM 1977 C C . MET A 1 256 ? -36.558 -10.528 55.387 1.00 94.19 256 MET A C 1
ATOM 1979 O O . MET A 1 256 ? -37.572 -10.190 56.006 1.00 94.19 256 MET A O 1
ATOM 1983 N N . ASN A 1 257 ? -36.454 -11.724 54.805 1.00 92.88 257 ASN A N 1
ATOM 1984 C CA . ASN A 1 257 ? -37.470 -12.763 54.978 1.00 92.88 257 ASN A CA 1
ATOM 1985 C C . ASN A 1 257 ? -37.540 -13.226 56.439 1.00 92.88 257 ASN A C 1
ATOM 1987 O O . ASN A 1 257 ? -38.625 -13.219 57.014 1.00 92.88 257 ASN A O 1
ATOM 1991 N N . GLU A 1 258 ? -36.397 -13.484 57.079 1.00 94.62 258 GLU A N 1
ATOM 1992 C CA . GLU A 1 258 ? -36.341 -13.804 58.515 1.00 94.62 258 GLU A CA 1
ATOM 1993 C C . GLU A 1 258 ? -36.942 -12.679 59.377 1.00 94.62 258 GLU A C 1
ATOM 1995 O O . GLU A 1 258 ? -37.728 -12.925 60.293 1.00 94.62 258 GLU A O 1
ATOM 2000 N N . THR A 1 259 ? -36.643 -11.419 59.043 1.00 94.44 259 THR A N 1
ATOM 2001 C CA . THR A 1 259 ? -37.224 -10.247 59.721 1.00 94.44 259 THR A CA 1
ATOM 2002 C C . THR A 1 259 ? -38.744 -10.183 59.538 1.00 94.44 259 THR A C 1
ATOM 2004 O O . THR A 1 259 ? -39.471 -9.838 60.471 1.00 94.44 259 THR A O 1
ATOM 2007 N N . THR A 1 260 ? -39.242 -10.530 58.348 1.00 94.00 260 THR A N 1
ATOM 2008 C CA . THR A 1 260 ? -40.681 -10.586 58.051 1.00 94.00 260 THR A CA 1
ATOM 2009 C C . THR A 1 260 ? -41.367 -11.661 58.892 1.00 94.00 260 THR A C 1
ATOM 2011 O O . THR A 1 260 ? -42.415 -11.398 59.485 1.00 94.00 260 THR A O 1
ATOM 2014 N N . ASP A 1 261 ? -40.764 -12.845 58.999 1.00 94.25 261 ASP A N 1
ATOM 2015 C CA . ASP A 1 261 ? -41.273 -13.940 59.828 1.00 94.25 261 ASP A CA 1
ATOM 2016 C C . ASP A 1 261 ? -41.304 -13.555 61.311 1.00 94.25 261 ASP A C 1
ATOM 2018 O O . ASP A 1 261 ? -42.311 -13.775 61.992 1.00 94.25 261 ASP A O 1
ATOM 2022 N N . GLN A 1 262 ? -40.258 -12.880 61.796 1.00 94.69 262 GLN A N 1
ATOM 2023 C CA . GLN A 1 262 ? -40.207 -12.372 63.165 1.00 94.69 262 GLN A CA 1
ATOM 2024 C C . GLN A 1 262 ? -41.292 -11.315 63.427 1.00 94.69 262 GLN A C 1
ATOM 2026 O O . GLN A 1 262 ? -41.962 -11.361 64.459 1.00 94.69 262 GLN A O 1
ATOM 2031 N N . MET A 1 263 ? -41.529 -10.391 62.490 1.00 93.50 263 MET A N 1
ATOM 2032 C CA . MET A 1 263 ? -42.605 -9.397 62.605 1.00 93.50 263 MET A CA 1
ATOM 2033 C C . MET A 1 263 ? -43.995 -10.038 62.585 1.00 93.50 263 MET A C 1
ATOM 2035 O O . MET A 1 263 ? -44.857 -9.644 63.370 1.00 93.50 263 MET A O 1
ATOM 2039 N N . ASN A 1 264 ? -44.216 -11.066 61.760 1.00 94.00 264 ASN A N 1
ATOM 2040 C CA . ASN A 1 264 ? -45.457 -11.845 61.777 1.00 94.00 264 ASN A CA 1
ATOM 2041 C C . ASN A 1 264 ? -45.667 -12.546 63.130 1.00 94.00 264 ASN A C 1
ATOM 2043 O O . ASN A 1 264 ? -46.781 -12.557 63.660 1.00 94.00 264 ASN A O 1
ATOM 2047 N N . TYR A 1 265 ? -44.603 -13.100 63.717 1.00 95.06 265 TYR A N 1
ATOM 2048 C CA . TYR A 1 265 ? -44.655 -13.707 65.046 1.00 95.06 265 TYR A CA 1
ATOM 2049 C C . TYR A 1 265 ? -45.004 -12.682 66.138 1.00 95.06 265 TYR A C 1
ATOM 2051 O O . TYR A 1 265 ? -45.876 -12.935 66.976 1.00 95.06 265 TYR A O 1
ATOM 2059 N N . ILE A 1 266 ? -44.384 -11.496 66.102 1.00 94.25 266 ILE A N 1
ATOM 2060 C CA . ILE A 1 266 ? -44.690 -10.389 67.021 1.00 94.25 266 ILE A CA 1
ATOM 2061 C C . ILE A 1 266 ? -46.141 -9.924 66.836 1.00 94.25 266 ILE A C 1
ATOM 2063 O O . ILE A 1 266 ? -46.860 -9.814 67.825 1.00 94.25 266 ILE A O 1
ATOM 2067 N N . SER A 1 267 ? -46.604 -9.724 65.596 1.00 92.75 267 SER A N 1
ATOM 2068 C CA . SER A 1 267 ? -47.993 -9.347 65.283 1.00 92.75 267 SER A CA 1
ATOM 2069 C C . SER A 1 267 ? -48.990 -10.339 65.887 1.00 92.75 267 SER A C 1
ATOM 2071 O O . SER A 1 267 ? -49.932 -9.944 66.575 1.00 92.75 267 SER A O 1
ATOM 2073 N N . ARG A 1 268 ? -48.734 -11.645 65.730 1.00 93.31 268 ARG A N 1
ATOM 2074 C CA . ARG A 1 268 ? -49.576 -12.701 66.306 1.00 93.31 268 ARG A CA 1
ATOM 2075 C C . ARG A 1 268 ? -49.558 -12.697 67.837 1.00 93.31 268 ARG A C 1
ATOM 2077 O O . ARG A 1 268 ? -50.597 -12.917 68.456 1.00 93.31 268 ARG A O 1
ATOM 2084 N N . THR A 1 269 ? -48.400 -12.427 68.439 1.00 93.62 269 THR A N 1
ATOM 2085 C CA . THR A 1 269 ? -48.239 -12.323 69.898 1.00 93.62 269 THR A CA 1
ATOM 2086 C C . THR A 1 269 ? -49.002 -11.118 70.452 1.00 93.62 269 THR A C 1
ATOM 2088 O O . THR A 1 269 ? -49.757 -11.265 71.410 1.00 93.62 269 THR A O 1
ATOM 2091 N N . ILE A 1 270 ? -48.885 -9.951 69.810 1.00 92.38 270 ILE A N 1
ATOM 2092 C CA . ILE A 1 270 ? -49.649 -8.741 70.145 1.00 92.38 270 ILE A CA 1
ATOM 2093 C C . ILE A 1 270 ? -51.152 -9.004 70.016 1.00 92.38 270 ILE A C 1
ATOM 2095 O O . ILE A 1 270 ? -51.904 -8.696 70.938 1.00 92.38 270 ILE A O 1
ATOM 2099 N N . GLY A 1 271 ? -51.592 -9.644 68.927 1.00 88.94 271 GLY A N 1
ATOM 2100 C CA . GLY A 1 271 ? -52.991 -10.038 68.745 1.00 88.94 271 GLY A CA 1
ATOM 2101 C C . GLY A 1 271 ? -53.514 -10.929 69.880 1.00 88.94 271 GLY A C 1
ATOM 2102 O O . GLY A 1 271 ? -54.612 -10.703 70.385 1.00 88.94 271 GLY A O 1
ATOM 2103 N N . GLY A 1 272 ? -52.713 -11.896 70.345 1.00 90.56 272 GLY A N 1
ATOM 2104 C CA . GLY A 1 272 ? -53.041 -12.720 71.517 1.00 90.56 272 GLY A CA 1
ATOM 2105 C C . GLY A 1 272 ? -53.111 -11.926 72.829 1.00 90.56 272 GLY A C 1
ATOM 2106 O O . GLY A 1 272 ? -54.015 -12.147 73.643 1.00 90.56 272 GLY A O 1
ATOM 2107 N N . SER A 1 273 ? -52.208 -10.960 73.022 1.00 91.12 273 SER A N 1
ATOM 2108 C CA . SER A 1 273 ? -52.242 -10.046 74.169 1.00 91.12 273 SER A CA 1
ATOM 2109 C C . SER A 1 273 ? -53.515 -9.202 74.178 1.00 91.12 273 SER A C 1
ATOM 2111 O O . SER A 1 273 ? -54.162 -9.119 75.217 1.00 91.12 273 SER A O 1
ATOM 2113 N N . ILE A 1 274 ? -53.933 -8.650 73.031 1.00 88.38 274 ILE A N 1
ATOM 2114 C CA . ILE A 1 274 ? -55.179 -7.871 72.905 1.00 88.38 274 ILE A CA 1
ATOM 2115 C C . ILE A 1 274 ? -56.389 -8.698 73.357 1.00 88.38 274 ILE A C 1
ATOM 2117 O O . ILE A 1 274 ? -57.239 -8.192 74.092 1.00 88.38 274 ILE A O 1
ATOM 2121 N N . VAL A 1 275 ? -56.474 -9.973 72.961 1.00 89.94 275 VAL A N 1
ATOM 2122 C CA . VAL A 1 275 ? -57.557 -10.872 73.402 1.00 89.94 275 VAL A CA 1
ATOM 2123 C C . VAL A 1 275 ? -57.540 -11.035 74.925 1.00 89.94 275 VAL A C 1
ATOM 2125 O O . VAL A 1 275 ? -58.564 -10.832 75.576 1.00 89.94 275 VAL A O 1
ATOM 2128 N N . THR A 1 276 ? -56.370 -11.317 75.500 1.00 90.62 276 THR A N 1
ATOM 2129 C CA . THR A 1 276 ? -56.207 -11.535 76.948 1.00 90.62 276 THR A CA 1
ATOM 2130 C C . THR A 1 276 ? -56.523 -10.273 77.762 1.00 90.62 276 THR A C 1
ATOM 2132 O O . THR A 1 276 ? -57.194 -10.341 78.791 1.00 90.62 276 THR A O 1
ATOM 2135 N N . ILE A 1 277 ? -56.088 -9.099 77.294 1.00 90.38 277 ILE A N 1
ATOM 2136 C CA . ILE A 1 277 ? -56.360 -7.808 77.941 1.00 90.38 277 ILE A CA 1
ATOM 2137 C C . ILE A 1 277 ? -57.859 -7.490 77.907 1.00 90.38 277 ILE A C 1
ATOM 2139 O O . ILE A 1 277 ? -58.410 -7.043 78.912 1.00 90.38 277 ILE A O 1
ATOM 2143 N N . ASN A 1 278 ? -58.546 -7.766 76.793 1.00 86.81 278 ASN A N 1
ATOM 2144 C CA . ASN A 1 278 ? -59.997 -7.586 76.697 1.00 86.81 278 ASN A CA 1
ATOM 2145 C C . ASN A 1 278 ? -60.765 -8.520 77.648 1.00 86.81 278 ASN A C 1
ATOM 2147 O O . ASN A 1 278 ? -61.741 -8.101 78.277 1.00 86.81 278 ASN A O 1
ATOM 2151 N N . GLU A 1 279 ? -60.323 -9.771 77.803 1.00 90.31 279 GLU A N 1
ATOM 2152 C CA . GLU A 1 279 ? -60.877 -10.678 78.814 1.00 90.31 279 GLU A CA 1
ATOM 2153 C C . GLU A 1 279 ? -60.636 -10.157 80.237 1.00 90.31 279 GLU A C 1
ATOM 2155 O O . GLU A 1 279 ? -61.551 -10.181 81.066 1.00 90.31 279 GLU A O 1
ATOM 2160 N N . MET A 1 280 ? -59.445 -9.618 80.513 1.00 89.75 280 MET A N 1
ATOM 2161 C CA . MET A 1 280 ? -59.126 -8.995 81.798 1.00 89.75 280 MET A CA 1
ATOM 2162 C C . MET A 1 280 ? -60.016 -7.776 82.066 1.00 89.75 280 MET A C 1
ATOM 2164 O O . MET A 1 280 ? -60.588 -7.681 83.149 1.00 89.75 280 MET A O 1
ATOM 2168 N N . ALA A 1 281 ? -60.232 -6.904 81.075 1.00 87.25 281 ALA A N 1
ATOM 2169 C CA . ALA A 1 281 ? -61.146 -5.763 81.167 1.00 87.25 281 ALA A CA 1
ATOM 2170 C C . ALA A 1 281 ? -62.565 -6.201 81.565 1.00 87.25 281 ALA A C 1
ATOM 2172 O O . ALA A 1 281 ? -63.175 -5.637 82.478 1.00 87.25 281 ALA A O 1
ATOM 2173 N N . LYS A 1 282 ? -63.072 -7.260 80.918 1.00 89.19 282 LYS A N 1
ATOM 2174 C CA . LYS A 1 282 ? -64.390 -7.840 81.202 1.00 89.19 282 LYS A CA 1
ATOM 2175 C C . LYS A 1 282 ? -64.468 -8.423 82.615 1.00 89.19 282 LYS A C 1
ATOM 2177 O O . LYS A 1 282 ? -65.450 -8.190 83.320 1.00 89.19 282 LYS A O 1
ATOM 2182 N N . ASN A 1 283 ? -63.444 -9.158 83.045 1.00 89.25 283 ASN A N 1
ATOM 2183 C CA . ASN A 1 283 ? -63.389 -9.740 84.385 1.00 89.25 283 ASN A CA 1
ATOM 2184 C C . ASN A 1 283 ? -63.314 -8.658 85.470 1.00 89.25 283 ASN A C 1
ATOM 2186 O O . ASN A 1 283 ? -64.048 -8.733 86.454 1.00 89.25 283 ASN A O 1
ATOM 2190 N N . THR A 1 284 ? -62.513 -7.614 85.266 1.00 90.81 284 THR A N 1
ATOM 2191 C CA . THR A 1 284 ? -62.413 -6.474 86.186 1.00 90.81 284 THR A CA 1
ATOM 2192 C C . THR A 1 284 ? -63.737 -5.708 86.284 1.00 90.81 284 THR A C 1
ATOM 2194 O O . THR A 1 284 ? -64.170 -5.369 87.386 1.00 90.81 284 THR A O 1
ATOM 2197 N N . ALA A 1 285 ? -64.451 -5.514 85.169 1.00 87.69 285 ALA A N 1
ATOM 2198 C CA . ALA A 1 285 ? -65.792 -4.924 85.177 1.00 87.69 285 ALA A CA 1
ATOM 2199 C C . ALA A 1 285 ? -66.809 -5.782 85.956 1.00 87.69 285 ALA A C 1
ATOM 2201 O O . ALA A 1 285 ? -67.625 -5.247 86.710 1.00 87.69 285 ALA A O 1
ATOM 2202 N N . ASN A 1 286 ? -66.733 -7.112 85.838 1.00 89.25 286 ASN A N 1
ATOM 2203 C CA . ASN A 1 286 ? -67.560 -8.022 86.633 1.00 89.25 286 ASN A CA 1
ATOM 2204 C C . ASN A 1 286 ? -67.243 -7.914 88.132 1.00 89.25 286 ASN A C 1
ATOM 2206 O O . ASN A 1 286 ? -68.168 -7.865 88.941 1.00 89.25 286 ASN A O 1
ATOM 2210 N N . ILE A 1 287 ? -65.960 -7.826 88.508 1.00 90.06 287 ILE A N 1
ATOM 2211 C CA . ILE A 1 287 ? -65.547 -7.619 89.905 1.00 90.06 287 ILE A CA 1
ATOM 2212 C C . ILE A 1 287 ? -66.112 -6.296 90.429 1.00 90.06 287 ILE A C 1
ATOM 2214 O O . ILE A 1 287 ? -66.676 -6.289 91.519 1.00 90.06 287 ILE A O 1
ATOM 2218 N N . ARG A 1 288 ? -66.050 -5.211 89.643 1.00 89.88 288 ARG A N 1
ATOM 2219 C CA . ARG A 1 288 ? -66.642 -3.905 89.992 1.00 89.88 288 ARG A CA 1
ATOM 2220 C C . ARG A 1 288 ? -68.136 -4.004 90.305 1.00 89.88 288 ARG A C 1
ATOM 2222 O O . ARG A 1 288 ? -68.628 -3.397 91.252 1.00 89.88 288 ARG A O 1
ATOM 2229 N N . ASN A 1 289 ? -68.866 -4.773 89.500 1.00 89.38 289 ASN A N 1
ATOM 2230 C CA . ASN A 1 289 ? -70.292 -4.991 89.712 1.00 89.38 289 ASN A CA 1
ATOM 2231 C C . ASN A 1 289 ? -70.549 -5.784 91.003 1.00 89.38 289 ASN A C 1
ATOM 2233 O O . ASN A 1 289 ? -71.390 -5.405 91.814 1.00 89.38 289 ASN A O 1
ATOM 2237 N N . VAL A 1 290 ? -69.785 -6.856 91.234 1.00 89.31 290 VAL A N 1
ATOM 2238 C CA . VAL A 1 290 ? -69.895 -7.665 92.457 1.00 89.31 290 VAL A CA 1
ATOM 2239 C C . VAL A 1 290 ? -69.560 -6.839 93.701 1.00 89.31 290 VAL A C 1
ATOM 2241 O O . VAL A 1 290 ? -70.294 -6.906 94.684 1.00 89.31 290 VAL A O 1
ATOM 2244 N N . THR A 1 291 ? -68.508 -6.020 93.675 1.00 90.31 291 THR A N 1
ATOM 2245 C CA . THR A 1 291 ? -68.124 -5.176 94.819 1.00 90.31 291 THR A CA 1
ATOM 2246 C C . THR A 1 291 ? -69.158 -4.092 95.105 1.00 90.31 291 THR A C 1
ATOM 2248 O O . THR A 1 291 ? -69.437 -3.826 96.273 1.00 90.31 291 THR A O 1
ATOM 2251 N N . SER A 1 292 ? -69.802 -3.534 94.072 1.00 88.62 292 SER A N 1
ATOM 2252 C CA . SER A 1 292 ? -70.944 -2.622 94.224 1.00 88.62 292 SER A CA 1
ATOM 2253 C C . SER A 1 292 ? -72.149 -3.303 94.890 1.00 88.62 292 SER A C 1
ATOM 2255 O O . SER A 1 292 ? -72.749 -2.738 95.809 1.00 88.62 292 SER A O 1
ATOM 2257 N N . ILE A 1 293 ? -72.459 -4.550 94.510 1.00 90.50 293 ILE A N 1
ATOM 2258 C CA . ILE A 1 293 ? -73.519 -5.346 95.150 1.00 90.50 293 ILE A CA 1
ATOM 2259 C C . ILE A 1 293 ? -73.174 -5.629 96.618 1.00 90.50 293 ILE A C 1
ATOM 2261 O O . ILE A 1 293 ? -74.026 -5.441 97.481 1.00 90.50 293 ILE A O 1
ATOM 2265 N N . ILE A 1 294 ? -71.935 -6.030 96.928 1.00 89.88 294 ILE A N 1
ATOM 2266 C CA . ILE A 1 294 ? -71.511 -6.296 98.315 1.00 89.88 294 ILE A CA 1
ATOM 2267 C C . ILE A 1 294 ? -71.571 -5.016 99.153 1.00 89.88 294 ILE A C 1
ATOM 2269 O O . ILE A 1 294 ? -72.063 -5.070 100.274 1.00 89.88 294 ILE A O 1
ATOM 2273 N N . SER A 1 295 ? -71.152 -3.866 98.615 1.00 89.12 295 SER A N 1
ATOM 2274 C CA . SER A 1 295 ? -71.279 -2.569 99.297 1.00 89.12 295 SER A CA 1
ATOM 2275 C C . SER A 1 295 ? -72.744 -2.241 99.613 1.00 89.12 295 SER A C 1
ATOM 2277 O O . SER A 1 295 ? -73.077 -1.890 100.745 1.00 89.12 295 SER A O 1
ATOM 2279 N N . THR A 1 296 ? -73.647 -2.481 98.655 1.00 89.44 296 THR A N 1
ATOM 2280 C CA . THR A 1 296 ? -75.101 -2.333 98.852 1.00 89.44 296 THR A CA 1
ATOM 2281 C C . THR A 1 296 ? -75.631 -3.275 99.942 1.00 89.44 296 THR A C 1
ATOM 2283 O O . THR A 1 296 ? -76.416 -2.861 100.795 1.00 89.44 296 THR A O 1
ATOM 2286 N N . ILE A 1 297 ? -75.188 -4.539 99.959 1.00 89.12 297 ILE A N 1
ATOM 2287 C CA . ILE A 1 297 ? -75.557 -5.522 100.992 1.00 89.12 297 ILE A CA 1
ATOM 2288 C C . ILE A 1 297 ? -75.009 -5.099 102.359 1.00 89.12 297 ILE A C 1
ATOM 2290 O O . ILE A 1 297 ? -75.725 -5.195 103.354 1.00 89.12 297 ILE A O 1
ATOM 2294 N N . ALA A 1 298 ? -73.768 -4.619 102.429 1.00 90.31 298 ALA A N 1
ATOM 2295 C CA . ALA A 1 298 ? -73.154 -4.127 103.656 1.00 90.31 298 ALA A CA 1
ATOM 2296 C C . ALA A 1 298 ? -73.925 -2.917 104.206 1.00 90.31 298 ALA A C 1
ATOM 2298 O O . ALA A 1 298 ? -74.209 -2.865 105.397 1.00 90.31 298 ALA A O 1
ATOM 2299 N N . GLU A 1 299 ? -74.367 -1.996 103.349 1.00 88.88 299 GLU A N 1
ATOM 2300 C CA . GLU A 1 299 ? -75.207 -0.859 103.737 1.00 88.88 299 GLU A CA 1
ATOM 2301 C C . GLU A 1 299 ? -76.594 -1.289 104.242 1.00 88.88 299 GLU A C 1
ATOM 2303 O O . GLU A 1 299 ? -77.038 -0.832 105.298 1.00 88.88 299 GLU A O 1
ATOM 2308 N N . GLN A 1 300 ? -77.248 -2.231 103.556 1.00 89.06 300 GLN A N 1
ATOM 2309 C CA . GLN A 1 300 ? -78.500 -2.834 104.028 1.00 89.06 300 GLN A CA 1
ATOM 2310 C C . GLN A 1 300 ? -78.318 -3.565 105.364 1.00 89.06 300 GLN A C 1
ATOM 2312 O O . GLN A 1 300 ? -79.166 -3.453 106.248 1.00 89.06 300 GLN A O 1
ATOM 2317 N N . THR A 1 301 ? -77.206 -4.282 105.534 1.00 90.62 301 THR A N 1
ATOM 2318 C CA . THR A 1 301 ? -76.874 -5.008 106.768 1.00 90.62 301 THR A CA 1
ATOM 2319 C C . THR A 1 301 ? -76.593 -4.035 107.911 1.00 90.62 301 THR A C 1
ATOM 2321 O O . THR A 1 301 ? -77.060 -4.267 109.020 1.00 90.62 301 THR A O 1
ATOM 2324 N N . ASN A 1 302 ? -75.922 -2.911 107.641 1.00 88.81 302 ASN A N 1
ATOM 2325 C CA . ASN A 1 302 ? -75.686 -1.836 108.607 1.00 88.81 302 ASN A CA 1
ATOM 2326 C C . ASN A 1 302 ? -77.013 -1.218 109.084 1.00 88.81 302 ASN A C 1
ATOM 2328 O O . ASN A 1 302 ? -77.228 -1.049 110.281 1.00 88.81 302 ASN A O 1
ATOM 2332 N N . LEU A 1 303 ? -77.946 -0.959 108.158 1.00 87.88 303 LEU A N 1
ATOM 2333 C CA . LEU A 1 303 ? -79.299 -0.471 108.459 1.00 87.88 303 LEU A CA 1
ATOM 2334 C C . LEU A 1 303 ? -80.138 -1.487 109.253 1.00 87.88 303 LEU A C 1
ATOM 2336 O O . LEU A 1 303 ? -80.821 -1.113 110.207 1.00 87.88 303 LEU A O 1
ATOM 2340 N N . LEU A 1 304 ? -80.081 -2.771 108.889 1.00 86.69 304 LEU A N 1
ATOM 2341 C CA . LEU A 1 304 ? -80.755 -3.855 109.615 1.00 86.69 304 LEU A CA 1
ATOM 2342 C C . LEU A 1 304 ? -80.193 -4.018 111.031 1.00 86.69 304 LEU A C 1
ATOM 2344 O O . LEU A 1 304 ? -80.963 -4.138 111.983 1.00 86.69 304 LEU A O 1
ATOM 2348 N N . ALA A 1 305 ? -78.868 -3.981 111.173 1.00 87.69 305 ALA A N 1
ATOM 2349 C CA . ALA A 1 305 ? -78.174 -4.062 112.451 1.00 87.69 305 ALA A CA 1
ATOM 2350 C C . ALA A 1 305 ? -78.466 -2.845 113.337 1.00 87.69 305 ALA A C 1
ATOM 2352 O O . ALA A 1 305 ? -78.719 -3.008 114.526 1.00 87.69 305 ALA A O 1
ATOM 2353 N N . LEU A 1 306 ? -78.532 -1.640 112.759 1.00 84.81 306 LEU A N 1
ATOM 2354 C CA . LEU A 1 306 ? -78.942 -0.423 113.460 1.00 84.81 306 LEU A CA 1
ATOM 2355 C C . LEU A 1 306 ? -80.385 -0.528 113.973 1.00 84.81 306 LEU A C 1
ATOM 2357 O O . LEU A 1 306 ? -80.642 -0.245 115.140 1.00 84.81 306 LEU A O 1
ATOM 2361 N N . ASN A 1 307 ? -81.319 -0.991 113.136 1.00 83.06 307 ASN A N 1
ATOM 2362 C CA . ASN A 1 307 ? -82.707 -1.220 113.549 1.00 83.06 307 ASN A CA 1
ATOM 2363 C C . ASN A 1 307 ? -82.805 -2.281 114.660 1.00 83.06 307 ASN A C 1
ATOM 2365 O O . ASN A 1 307 ? -83.556 -2.100 115.617 1.00 83.06 307 ASN A O 1
ATOM 2369 N N . ALA A 1 308 ? -82.016 -3.357 114.573 1.00 83.31 308 ALA A N 1
ATOM 2370 C CA . ALA A 1 308 ? -81.945 -4.388 115.607 1.00 83.31 308 ALA A CA 1
ATOM 2371 C C . ALA A 1 308 ? -81.327 -3.867 116.918 1.00 83.31 308 ALA A C 1
ATOM 2373 O O . ALA A 1 308 ? -81.821 -4.202 117.992 1.00 83.31 308 ALA A O 1
ATOM 2374 N N . ALA A 1 309 ? -80.298 -3.017 116.849 1.00 82.12 309 ALA A N 1
ATOM 2375 C CA . ALA A 1 309 ? -79.682 -2.377 118.011 1.00 82.12 309 ALA A CA 1
ATOM 2376 C C . ALA A 1 309 ? -80.652 -1.403 118.703 1.00 82.12 309 ALA A C 1
ATOM 2378 O O . ALA A 1 309 ? -80.741 -1.396 119.932 1.00 82.12 309 ALA A O 1
ATOM 2379 N N . ILE A 1 310 ? -81.433 -0.638 117.926 1.00 80.69 310 ILE A N 1
ATOM 2380 C CA . ILE A 1 310 ? -82.499 0.241 118.435 1.00 80.69 310 ILE A CA 1
ATOM 2381 C C . ILE A 1 310 ? -83.574 -0.578 119.164 1.00 80.69 310 ILE A C 1
ATOM 2383 O O . ILE A 1 310 ? -83.939 -0.243 120.291 1.00 80.69 310 ILE A O 1
ATOM 2387 N N . GLU A 1 311 ? -84.061 -1.668 118.566 1.00 81.94 311 GLU A N 1
ATOM 2388 C CA . GLU A 1 311 ? -85.120 -2.485 119.172 1.00 81.94 311 GLU A CA 1
ATOM 2389 C C . GLU A 1 311 ? -84.608 -3.291 120.385 1.00 81.94 311 GLU A C 1
ATOM 2391 O O . GLU A 1 311 ? -85.319 -3.447 121.380 1.00 81.94 311 GLU A O 1
ATOM 2396 N N . ALA A 1 312 ? -83.338 -3.712 120.375 1.00 80.12 312 ALA A N 1
ATOM 2397 C CA . ALA A 1 312 ? -82.677 -4.323 121.527 1.00 80.12 312 ALA A CA 1
ATOM 2398 C C . ALA A 1 312 ? -82.488 -3.332 122.692 1.00 80.12 312 ALA A C 1
ATOM 2400 O O . ALA A 1 312 ? -82.697 -3.705 123.848 1.00 80.12 312 ALA A O 1
ATOM 2401 N N . ALA A 1 313 ? -82.170 -2.062 122.410 1.00 74.81 313 ALA A N 1
ATOM 2402 C CA . ALA A 1 313 ? -82.144 -0.996 123.415 1.00 74.81 313 ALA A CA 1
ATOM 2403 C C . ALA A 1 313 ? -83.549 -0.700 123.979 1.00 74.81 313 ALA A C 1
ATOM 2405 O O . ALA A 1 313 ? -83.697 -0.398 125.165 1.00 74.81 313 ALA A O 1
ATOM 2406 N N . ARG A 1 314 ? -84.593 -0.851 123.152 1.00 77.38 314 ARG A N 1
ATOM 2407 C CA . ARG A 1 314 ? -86.006 -0.679 123.527 1.00 77.38 314 ARG A CA 1
ATOM 2408 C C . ARG A 1 314 ? -86.529 -1.781 124.459 1.00 77.38 314 ARG A C 1
ATOM 2410 O O . ARG A 1 314 ? -87.391 -1.509 125.290 1.00 77.38 314 ARG A O 1
ATOM 2417 N N . ALA A 1 315 ? -85.983 -2.995 124.363 1.00 76.12 315 ALA A N 1
ATOM 2418 C CA . ALA A 1 315 ? -86.320 -4.143 125.213 1.00 76.12 315 ALA A CA 1
ATOM 2419 C C . ALA A 1 315 ? -85.657 -4.128 126.616 1.00 76.12 315 ALA A C 1
ATOM 2421 O O . ALA A 1 315 ? -85.878 -5.045 127.414 1.00 76.12 315 ALA A O 1
ATOM 2422 N N . GLY A 1 316 ? -84.859 -3.103 126.947 1.00 71.38 316 GLY A N 1
ATOM 2423 C CA . GLY A 1 316 ? -84.279 -2.911 128.284 1.00 71.38 316 GLY A CA 1
ATOM 2424 C C . GLY A 1 316 ? -83.328 -4.038 128.723 1.00 71.38 316 GLY A C 1
ATOM 2425 O O . GLY A 1 316 ? -82.508 -4.514 127.940 1.00 71.38 316 GLY A O 1
ATOM 2426 N N . GLU A 1 317 ? -83.421 -4.485 129.984 1.00 68.94 317 GLU A N 1
ATOM 2427 C CA . GLU A 1 317 ? -82.530 -5.517 130.562 1.00 68.94 317 GLU A CA 1
ATOM 2428 C C . GLU A 1 317 ? -82.564 -6.861 129.800 1.00 68.94 317 GLU A C 1
ATOM 2430 O O . GLU A 1 317 ? -81.546 -7.548 129.736 1.00 68.94 317 GLU A O 1
ATOM 2435 N N . HIS A 1 318 ? -83.688 -7.219 129.161 1.00 66.25 318 HIS A N 1
ATOM 2436 C CA . HIS A 1 318 ? -83.824 -8.463 128.388 1.00 66.25 318 HIS A CA 1
ATOM 2437 C C . HIS A 1 318 ? -83.158 -8.406 126.998 1.00 66.25 318 HIS A C 1
ATOM 2439 O O . HIS A 1 318 ? -82.905 -9.453 126.402 1.00 66.25 318 HIS A O 1
ATOM 2445 N N . GLY A 1 319 ? -82.849 -7.208 126.485 1.00 75.81 319 GLY A N 1
ATOM 2446 C CA . GLY A 1 319 ? -82.268 -6.987 125.155 1.00 75.81 319 GLY A CA 1
ATOM 2447 C C . GLY A 1 319 ? -80.743 -6.843 125.123 1.00 75.81 319 GLY A C 1
ATOM 2448 O O . GLY A 1 319 ? -80.164 -6.828 124.040 1.00 75.81 319 GLY A O 1
ATOM 2449 N N . LYS A 1 320 ? -80.063 -6.782 126.281 1.00 71.00 320 LYS A N 1
ATOM 2450 C CA . LYS A 1 320 ? -78.611 -6.508 126.372 1.00 71.00 320 LYS A CA 1
ATOM 2451 C C . LYS A 1 320 ? -77.740 -7.451 125.533 1.00 71.00 320 LYS A C 1
ATOM 2453 O O . LYS A 1 320 ? -76.832 -6.984 124.857 1.00 71.00 320 LYS A O 1
ATOM 2458 N N . GLY A 1 321 ? -78.018 -8.759 125.542 1.00 77.19 321 GLY A N 1
ATOM 2459 C CA . GLY A 1 321 ? -77.264 -9.731 124.736 1.00 77.19 321 GLY A CA 1
ATOM 2460 C C . GLY A 1 321 ? -77.463 -9.539 123.228 1.00 77.19 321 GLY A C 1
ATOM 2461 O O . GLY A 1 321 ? -76.506 -9.617 122.464 1.00 77.19 321 GLY A O 1
ATOM 2462 N N . PHE A 1 322 ? -78.689 -9.210 122.807 1.00 79.75 322 PHE A N 1
ATOM 2463 C CA . PHE A 1 322 ? -79.014 -8.907 121.409 1.00 79.75 322 PHE A CA 1
ATOM 2464 C C . PHE A 1 322 ? -78.422 -7.572 120.946 1.00 79.75 322 PHE A C 1
ATOM 2466 O O . PHE A 1 322 ? -77.980 -7.481 119.806 1.00 79.75 322 PHE A O 1
ATOM 2473 N N . ALA A 1 323 ? -78.358 -6.565 121.821 1.00 79.56 323 ALA A N 1
ATOM 2474 C CA . ALA A 1 323 ? -77.752 -5.271 121.513 1.00 79.56 323 ALA A CA 1
ATOM 2475 C C . ALA A 1 323 ? -76.250 -5.401 121.211 1.00 79.56 323 ALA A C 1
ATOM 2477 O O . ALA A 1 323 ? -75.769 -4.786 120.265 1.00 79.56 323 ALA A O 1
ATOM 2478 N N . VAL A 1 324 ? -75.526 -6.245 121.959 1.00 81.56 324 VAL A N 1
ATOM 2479 C CA . VAL A 1 324 ? -74.098 -6.519 121.703 1.00 81.56 324 VAL A CA 1
ATOM 2480 C C . VAL A 1 324 ? -73.904 -7.197 120.345 1.00 81.56 324 VAL A C 1
ATOM 2482 O O . VAL A 1 324 ? -73.035 -6.790 119.582 1.00 81.56 324 VAL A O 1
ATOM 2485 N N . VAL A 1 325 ? -74.734 -8.190 120.008 1.00 84.19 325 VAL A N 1
ATOM 2486 C CA . VAL A 1 325 ? -74.659 -8.868 118.702 1.00 84.19 325 VAL A CA 1
ATOM 2487 C C . VAL A 1 325 ? -75.025 -7.915 117.561 1.00 84.19 325 VAL A C 1
ATOM 2489 O O . VAL A 1 325 ? -74.350 -7.910 116.538 1.00 84.19 325 VAL A O 1
ATOM 2492 N N . ALA A 1 326 ? -76.059 -7.087 117.724 1.00 85.44 326 ALA A N 1
ATOM 2493 C CA . ALA A 1 326 ? -76.460 -6.112 116.714 1.00 85.44 326 ALA A CA 1
ATOM 2494 C C . ALA A 1 326 ? -75.376 -5.047 116.475 1.00 85.44 326 ALA A C 1
ATOM 2496 O O . ALA A 1 326 ? -75.097 -4.728 115.323 1.00 85.44 326 ALA A O 1
ATOM 2497 N N . GLU A 1 327 ? -74.715 -4.553 117.526 1.00 84.88 327 GLU A N 1
ATOM 2498 C CA . GLU A 1 327 ? -73.598 -3.607 117.394 1.00 84.88 327 GLU A CA 1
ATOM 2499 C C . GLU A 1 327 ? -72.362 -4.255 116.743 1.00 84.88 327 GLU A C 1
ATOM 2501 O O . GLU A 1 327 ? -71.703 -3.626 115.917 1.00 84.88 327 GLU A O 1
ATOM 2506 N N . GLU A 1 328 ? -72.082 -5.533 117.024 1.00 88.19 328 GLU A N 1
ATOM 2507 C CA . GLU A 1 328 ? -71.002 -6.279 116.361 1.00 88.19 328 GLU A CA 1
ATOM 2508 C C . GLU A 1 328 ? -71.295 -6.507 114.867 1.00 88.19 328 GLU A C 1
ATOM 2510 O O . GLU A 1 328 ? -70.424 -6.307 114.020 1.00 88.19 328 GLU A O 1
ATOM 2515 N N . VAL A 1 329 ? -72.543 -6.844 114.508 1.00 88.88 329 VAL A N 1
ATOM 2516 C CA . VAL A 1 329 ? -72.977 -6.955 113.101 1.00 88.88 329 VAL A CA 1
ATOM 2517 C C . VAL A 1 329 ? -72.915 -5.595 112.401 1.00 88.88 329 VAL A C 1
ATOM 2519 O O . VAL A 1 329 ? -72.501 -5.529 111.244 1.00 88.88 329 VAL A O 1
ATOM 2522 N N . ARG A 1 330 ? -73.266 -4.505 113.095 1.00 86.56 330 ARG A N 1
ATOM 2523 C CA . ARG A 1 330 ? -73.143 -3.128 112.593 1.00 86.56 330 ARG A CA 1
ATOM 2524 C C . ARG A 1 330 ? -71.684 -2.785 112.286 1.00 86.56 330 ARG A C 1
ATOM 2526 O O . ARG A 1 330 ? -71.379 -2.334 111.185 1.00 86.56 330 ARG A O 1
ATOM 2533 N N . ASN A 1 331 ? -70.773 -3.080 113.214 1.00 86.44 331 ASN A N 1
ATOM 2534 C CA . ASN A 1 331 ? -69.336 -2.879 113.027 1.00 86.44 331 ASN A CA 1
ATOM 2535 C C . ASN A 1 331 ? -68.770 -3.719 111.870 1.00 86.44 331 ASN A C 1
ATOM 2537 O O . ASN A 1 331 ? -68.012 -3.191 111.054 1.00 86.44 331 ASN A O 1
ATOM 2541 N N . LEU A 1 332 ? -69.172 -4.990 111.745 1.00 88.00 332 LEU A N 1
ATOM 2542 C CA . LEU A 1 332 ? -68.788 -5.859 110.624 1.00 88.00 332 LEU A CA 1
ATOM 2543 C C . LEU A 1 332 ? -69.325 -5.343 109.282 1.00 88.00 332 LEU A C 1
ATOM 2545 O O . LEU A 1 332 ? -68.610 -5.384 108.281 1.00 88.00 332 LEU A O 1
ATOM 2549 N N . ALA A 1 333 ? -70.553 -4.824 109.250 1.00 89.31 333 ALA A N 1
ATOM 2550 C CA . ALA A 1 333 ? -71.153 -4.231 108.059 1.00 89.31 333 ALA A CA 1
ATOM 2551 C C . ALA A 1 333 ? -70.444 -2.927 107.642 1.00 89.31 333 ALA A C 1
ATOM 2553 O O . ALA A 1 333 ? -70.120 -2.751 106.469 1.00 89.31 333 ALA A O 1
ATOM 2554 N N . GLU A 1 334 ? -70.116 -2.048 108.593 1.00 88.00 334 GLU A N 1
ATOM 2555 C CA . GLU A 1 334 ? -69.330 -0.823 108.368 1.00 88.00 334 GLU A CA 1
ATOM 2556 C C . GLU A 1 334 ? -67.898 -1.141 107.888 1.00 88.00 334 GLU A C 1
ATOM 2558 O O . GLU A 1 334 ? -67.342 -0.465 107.018 1.00 88.00 334 GLU A O 1
ATOM 2563 N N . GLN A 1 335 ? -67.281 -2.194 108.437 1.00 88.75 335 GLN A N 1
ATOM 2564 C CA . GLN A 1 335 ? -65.981 -2.691 107.986 1.00 88.75 335 GLN A CA 1
ATOM 2565 C C . GLN A 1 335 ? -66.070 -3.284 106.574 1.00 88.75 335 GLN A C 1
ATOM 2567 O O . GLN A 1 335 ? -65.227 -2.970 105.738 1.00 88.75 335 GLN A O 1
ATOM 2572 N N . SER A 1 336 ? -67.113 -4.068 106.281 1.00 91.25 336 SER A N 1
ATOM 2573 C CA . SER A 1 336 ? -67.363 -4.629 104.950 1.00 91.25 336 SER A CA 1
ATOM 2574 C C . SER A 1 336 ? -67.575 -3.529 103.908 1.00 91.25 336 SER A C 1
ATOM 2576 O O . SER A 1 336 ? -66.945 -3.582 102.853 1.00 91.25 336 SER A O 1
ATOM 2578 N N . LYS A 1 337 ? -68.343 -2.478 104.238 1.00 89.12 337 LYS A N 1
ATOM 2579 C CA . LYS A 1 337 ? -68.531 -1.290 103.392 1.00 89.12 337 LYS A CA 1
ATOM 2580 C C . LYS A 1 337 ? -67.195 -0.619 103.066 1.00 89.12 337 LYS A C 1
ATOM 2582 O O . LYS A 1 337 ? -66.858 -0.484 101.889 1.00 89.12 337 LYS A O 1
ATOM 2587 N N . ARG A 1 338 ? -66.385 -0.296 104.084 1.00 89.75 338 ARG A N 1
ATOM 2588 C CA . ARG A 1 338 ? -65.047 0.297 103.886 1.00 89.75 338 ARG A CA 1
ATOM 2589 C C . ARG A 1 338 ? -64.132 -0.587 103.038 1.00 89.75 338 ARG A C 1
ATOM 2591 O O . ARG A 1 338 ? -63.502 -0.088 102.109 1.00 89.75 338 ARG A O 1
ATOM 2598 N N . SER A 1 339 ? -64.095 -1.896 103.295 1.00 90.75 339 SER A N 1
ATOM 2599 C CA . SER A 1 339 ? -63.310 -2.831 102.482 1.00 90.75 339 SER A CA 1
ATOM 2600 C C . SER A 1 339 ? -63.803 -2.890 101.033 1.00 90.75 339 SER A C 1
ATOM 2602 O O . SER A 1 339 ? -62.986 -2.893 100.118 1.00 90.75 339 SER A O 1
ATOM 2604 N N . THR A 1 340 ? -65.116 -2.876 100.782 1.00 90.31 340 THR A N 1
ATOM 2605 C CA . THR A 1 340 ? -65.643 -2.822 99.407 1.00 90.31 340 THR A CA 1
ATOM 2606 C C . THR A 1 340 ? -65.369 -1.499 98.698 1.00 90.31 340 THR A C 1
ATOM 2608 O O . THR A 1 340 ? -65.155 -1.514 97.490 1.00 90.31 340 THR A O 1
ATOM 2611 N N . GLU A 1 341 ? -65.315 -0.373 99.414 1.00 88.69 341 GLU A N 1
ATOM 2612 C CA . GLU A 1 341 ? -64.911 0.926 98.857 1.00 88.69 341 GLU A CA 1
ATOM 2613 C C . GLU A 1 341 ? -63.416 0.956 98.496 1.00 88.69 341 GLU A C 1
ATOM 2615 O O . GLU A 1 341 ? -63.031 1.523 97.473 1.00 88.69 341 GLU A O 1
ATOM 2620 N N . GLU A 1 342 ? -62.556 0.331 99.305 1.00 90.12 342 GLU A N 1
ATOM 2621 C CA . GLU A 1 342 ? -61.134 0.149 98.982 1.00 90.12 342 GLU A CA 1
ATOM 2622 C C . GLU A 1 342 ? -60.930 -0.780 97.782 1.00 90.12 342 GLU A C 1
ATOM 2624 O O . GLU A 1 342 ? -60.169 -0.441 96.873 1.00 90.12 342 GLU A O 1
ATOM 2629 N N . ILE A 1 343 ? -61.647 -1.909 97.725 1.00 92.12 343 ILE A N 1
ATOM 2630 C CA . ILE A 1 343 ? -61.628 -2.796 96.553 1.00 92.12 343 ILE A CA 1
ATOM 2631 C C . ILE A 1 343 ? -62.166 -2.056 95.324 1.00 92.12 343 ILE A C 1
ATOM 2633 O O . ILE A 1 343 ? -61.577 -2.167 94.256 1.00 92.12 343 ILE A O 1
ATOM 2637 N N . GLY A 1 344 ? -63.234 -1.266 95.460 1.00 89.44 344 GLY A N 1
ATOM 2638 C CA . GLY A 1 344 ? -63.774 -0.439 94.378 1.00 89.44 344 GLY A CA 1
ATOM 2639 C C . GLY A 1 344 ? -62.725 0.510 93.799 1.00 89.44 344 GLY A C 1
ATOM 2640 O O . GLY A 1 344 ? -62.519 0.516 92.588 1.00 89.44 344 GLY A O 1
ATOM 2641 N N . ARG A 1 345 ? -61.987 1.225 94.661 1.00 90.19 345 ARG A N 1
ATOM 2642 C CA . ARG A 1 345 ? -60.870 2.086 94.239 1.00 90.19 345 ARG A CA 1
ATOM 2643 C C . ARG A 1 345 ? -59.761 1.304 93.530 1.00 90.19 345 ARG A C 1
ATOM 2645 O O . ARG A 1 345 ? -59.309 1.740 92.478 1.00 90.19 345 ARG A O 1
ATOM 2652 N N . MET A 1 346 ? -59.354 0.145 94.057 1.00 90.75 346 MET A N 1
ATOM 2653 C CA . MET A 1 346 ? -58.357 -0.713 93.398 1.00 90.75 346 MET A CA 1
ATOM 2654 C C . MET A 1 346 ? -58.831 -1.204 92.025 1.00 90.75 346 MET A C 1
ATOM 2656 O O . MET A 1 346 ? -58.060 -1.207 91.071 1.00 90.75 346 MET A O 1
ATOM 2660 N N . VAL A 1 347 ? -60.100 -1.594 91.908 1.00 92.62 347 VAL A N 1
ATOM 2661 C CA . VAL A 1 347 ? -60.708 -2.040 90.649 1.00 92.62 347 VAL A CA 1
ATOM 2662 C C . VAL A 1 347 ? -60.762 -0.901 89.632 1.00 92.62 347 VAL A C 1
ATOM 2664 O O . VAL A 1 347 ? -60.430 -1.128 88.474 1.00 92.62 347 VAL A O 1
ATOM 2667 N N . ASP A 1 348 ? -61.113 0.317 90.050 1.00 88.88 348 ASP A N 1
ATOM 2668 C CA . ASP A 1 348 ? -61.100 1.495 89.176 1.00 88.88 348 ASP A CA 1
ATOM 2669 C C . ASP A 1 348 ? -59.681 1.794 88.653 1.00 88.88 348 ASP A C 1
ATOM 2671 O O . ASP A 1 348 ? -59.512 2.026 87.456 1.00 88.88 348 ASP A O 1
ATOM 2675 N N . THR A 1 349 ? -58.648 1.688 89.501 1.00 92.12 349 THR A N 1
ATOM 2676 C CA . THR A 1 349 ? -57.242 1.804 89.064 1.00 92.12 349 THR A CA 1
ATOM 2677 C C . THR A 1 349 ? -56.856 0.706 88.068 1.00 92.12 349 THR A C 1
ATOM 2679 O O . THR A 1 349 ? -56.253 1.002 87.040 1.00 92.12 349 THR A O 1
ATOM 2682 N N . ILE A 1 350 ? -57.247 -0.552 88.312 1.00 91.75 350 ILE A N 1
ATOM 2683 C CA . ILE A 1 350 ? -56.984 -1.656 87.372 1.00 91.75 350 ILE A CA 1
ATOM 2684 C C . ILE A 1 350 ? -57.677 -1.400 86.026 1.00 91.75 350 ILE A C 1
ATOM 2686 O O . ILE A 1 350 ? -57.095 -1.696 84.988 1.00 91.75 350 ILE A O 1
ATOM 2690 N N . ILE A 1 351 ? -58.896 -0.848 86.012 1.00 87.00 351 ILE A N 1
ATOM 2691 C CA . ILE A 1 351 ? -59.596 -0.492 84.766 1.00 87.00 351 ILE A CA 1
ATOM 2692 C C . ILE A 1 351 ? -58.825 0.585 83.998 1.00 87.00 351 ILE A C 1
ATOM 2694 O O . ILE A 1 351 ? -58.624 0.433 82.793 1.00 87.00 351 ILE A O 1
ATOM 2698 N N . GLU A 1 352 ? -58.378 1.650 84.670 1.00 90.94 352 GLU A N 1
ATOM 2699 C CA . GLU A 1 352 ? -57.552 2.683 84.032 1.00 90.94 352 GLU A CA 1
ATOM 2700 C C . GLU A 1 352 ? -56.256 2.108 83.454 1.00 90.94 352 GLU A C 1
ATOM 2702 O O . GLU A 1 352 ? -55.885 2.431 82.325 1.00 90.94 352 GLU A O 1
ATOM 2707 N N . ASP A 1 353 ? -55.571 1.240 84.196 1.00 91.62 353 ASP A N 1
ATOM 2708 C CA . ASP A 1 353 ? -54.326 0.633 83.731 1.00 91.62 353 ASP A CA 1
ATOM 2709 C C . ASP A 1 353 ? -54.565 -0.338 82.568 1.00 91.62 353 ASP A C 1
ATOM 2711 O O . ASP A 1 353 ? -53.795 -0.341 81.609 1.00 91.62 353 ASP A O 1
ATOM 2715 N N . VAL A 1 354 ? -55.672 -1.088 82.574 1.00 90.94 354 VAL A N 1
ATOM 2716 C CA . VAL A 1 354 ? -56.096 -1.910 81.430 1.00 90.94 354 VAL A CA 1
ATOM 2717 C C . VAL A 1 354 ? -56.305 -1.052 80.184 1.00 90.94 354 VAL A C 1
ATOM 2719 O O . VAL A 1 354 ? -55.811 -1.421 79.122 1.00 90.94 354 VAL A O 1
ATOM 2722 N N . LEU A 1 355 ? -56.982 0.097 80.296 1.00 87.69 355 LEU A N 1
ATOM 2723 C CA . LEU A 1 355 ? -57.191 1.006 79.161 1.00 87.69 355 LEU A CA 1
ATOM 2724 C C . LEU A 1 355 ? -55.862 1.524 78.594 1.00 87.69 355 LEU A C 1
ATOM 2726 O O . LEU A 1 355 ? -55.664 1.486 77.382 1.00 87.69 355 LEU A O 1
ATOM 2730 N N . LYS A 1 356 ? -54.914 1.917 79.456 1.00 90.75 356 LYS A N 1
ATOM 2731 C CA . LYS A 1 356 ? -53.567 2.331 79.017 1.00 90.75 356 LYS A CA 1
ATOM 2732 C C . LYS A 1 356 ? -52.826 1.205 78.292 1.00 90.75 356 LYS A C 1
ATOM 2734 O O . LYS A 1 356 ? -52.147 1.453 77.298 1.00 90.75 356 LYS A O 1
ATOM 2739 N N . VAL A 1 357 ? -52.941 -0.033 78.782 1.00 92.25 357 VAL A N 1
ATOM 2740 C CA . VAL A 1 357 ? -52.308 -1.198 78.148 1.00 92.25 357 VAL A CA 1
ATOM 2741 C C . VAL A 1 357 ? -52.959 -1.503 76.795 1.00 92.25 357 VAL A C 1
ATOM 2743 O O . VAL A 1 357 ? -52.232 -1.824 75.857 1.00 92.25 357 VAL A O 1
ATOM 2746 N N . VAL A 1 358 ? -54.284 -1.368 76.653 1.00 88.75 358 VAL A N 1
ATOM 2747 C CA . VAL A 1 358 ? -54.971 -1.502 75.353 1.00 88.75 358 VAL A CA 1
ATOM 2748 C C . VAL A 1 358 ? -54.430 -0.486 74.350 1.00 88.75 358 VAL A C 1
ATOM 2750 O O . VAL A 1 358 ? -53.995 -0.899 73.277 1.00 88.75 358 VAL A O 1
ATOM 2753 N N . ASP A 1 359 ? -54.386 0.799 74.710 1.00 90.12 359 ASP A N 1
ATOM 2754 C CA . ASP A 1 359 ? -53.885 1.860 73.825 1.00 90.12 359 ASP A CA 1
ATOM 2755 C C . ASP A 1 359 ? -52.429 1.604 73.405 1.00 90.12 359 ASP A C 1
ATOM 2757 O O . ASP A 1 359 ? -52.102 1.643 72.218 1.00 90.12 359 ASP A O 1
ATOM 2761 N N . SER A 1 360 ? -51.556 1.256 74.358 1.00 91.81 360 SER A N 1
ATOM 2762 C CA . SER A 1 360 ? -50.151 0.941 74.064 1.00 91.81 360 SER A CA 1
ATOM 2763 C C . SER A 1 360 ? -49.997 -0.306 73.182 1.00 91.81 360 SER A C 1
ATOM 2765 O O . SER A 1 360 ? -49.099 -0.368 72.341 1.00 91.81 360 SER A O 1
ATOM 2767 N N . THR A 1 361 ? -50.881 -1.294 73.336 1.00 91.56 361 THR A N 1
ATOM 2768 C CA . THR A 1 361 ? -50.863 -2.522 72.529 1.00 91.56 361 THR A CA 1
ATOM 2769 C C . THR A 1 361 ? -51.387 -2.275 71.109 1.00 91.56 361 THR A C 1
ATOM 2771 O O . THR A 1 361 ? -50.828 -2.827 70.161 1.00 91.56 361 THR A O 1
ATOM 2774 N N . ASP A 1 362 ? -52.404 -1.424 70.935 1.00 88.62 362 ASP A N 1
ATOM 2775 C CA . ASP A 1 362 ? -52.894 -0.990 69.617 1.00 88.62 362 ASP A CA 1
ATOM 2776 C C . ASP A 1 362 ? -51.831 -0.175 68.863 1.00 88.62 362 ASP A C 1
ATOM 2778 O O . ASP A 1 362 ? -51.571 -0.415 67.681 1.00 88.62 362 ASP A O 1
ATOM 2782 N N . GLU A 1 363 ? -51.140 0.735 69.559 1.00 92.12 363 GLU A N 1
ATOM 2783 C CA . GLU A 1 363 ? -49.994 1.450 68.994 1.00 92.12 363 GLU A CA 1
ATOM 2784 C C . GLU A 1 363 ? -48.878 0.472 68.592 1.00 92.12 363 GLU A C 1
ATOM 2786 O O . GLU A 1 363 ? -48.370 0.534 67.470 1.00 92.12 363 GLU A O 1
ATOM 2791 N N . GLY A 1 364 ? -48.549 -0.495 69.455 1.00 93.00 364 GLY A N 1
ATOM 2792 C CA . GLY A 1 364 ? -47.594 -1.561 69.147 1.00 93.00 364 GLY A CA 1
ATOM 2793 C C . GLY A 1 364 ? -47.978 -2.367 67.902 1.00 93.00 364 GLY A C 1
ATOM 2794 O O . GLY A 1 364 ? -47.123 -2.630 67.054 1.00 93.00 364 GLY A O 1
ATOM 2795 N N . HIS A 1 365 ? -49.261 -2.703 67.744 1.00 90.94 365 HIS A N 1
ATOM 2796 C CA . HIS A 1 365 ? -49.774 -3.392 66.559 1.00 90.94 365 HIS A CA 1
ATOM 2797 C C . HIS A 1 365 ? -49.555 -2.571 65.281 1.00 90.94 365 HIS A C 1
ATOM 2799 O O . HIS A 1 365 ? -48.991 -3.083 64.312 1.00 90.94 365 HIS A O 1
ATOM 2805 N N . LYS A 1 366 ? -49.925 -1.282 65.292 1.00 93.31 366 LYS A N 1
ATOM 2806 C CA . LYS A 1 366 ? -49.709 -0.369 64.153 1.00 93.31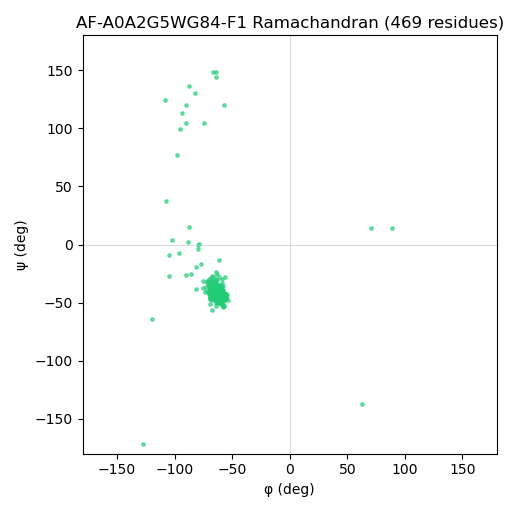 366 LYS A CA 1
ATOM 2807 C C . LYS A 1 366 ? -48.235 -0.277 63.766 1.00 93.31 366 LYS A C 1
ATOM 2809 O O . LYS A 1 366 ? -47.901 -0.359 62.587 1.00 93.31 366 LYS A O 1
ATOM 2814 N N . ARG A 1 367 ? -47.333 -0.175 64.748 1.00 94.19 367 ARG A N 1
ATOM 2815 C CA . ARG A 1 367 ? -45.879 -0.114 64.505 1.00 94.19 367 ARG A CA 1
ATOM 2816 C C . ARG A 1 367 ? -45.343 -1.394 63.862 1.00 94.19 367 ARG A C 1
ATOM 2818 O O . ARG A 1 367 ? -44.447 -1.323 63.021 1.00 94.19 367 ARG A O 1
ATOM 2825 N N . VAL A 1 368 ? -45.897 -2.555 64.212 1.00 95.25 368 VAL A N 1
ATOM 2826 C CA . VAL A 1 368 ? -45.545 -3.830 63.569 1.00 95.25 368 VAL A CA 1
ATOM 2827 C C . VAL A 1 368 ? -46.072 -3.904 62.134 1.00 95.25 368 VAL A C 1
ATOM 2829 O O . VAL A 1 368 ? -45.331 -4.342 61.255 1.00 95.25 368 VAL A O 1
ATOM 2832 N N . GLU A 1 369 ? -47.294 -3.438 61.859 1.00 92.69 369 GLU A N 1
ATOM 2833 C CA . GLU A 1 369 ? -47.820 -3.358 60.485 1.00 92.69 369 GLU A CA 1
ATOM 2834 C C . GLU A 1 369 ? -46.978 -2.433 59.593 1.00 92.69 369 GLU A C 1
ATOM 2836 O O . GLU A 1 369 ? -46.633 -2.799 58.465 1.00 92.69 369 GLU A O 1
ATOM 2841 N N . GLU A 1 370 ? -46.589 -1.263 60.109 1.00 95.12 370 GLU A N 1
ATOM 2842 C CA . GLU A 1 370 ? -45.656 -0.349 59.439 1.00 95.12 370 GLU A CA 1
ATOM 2843 C C . GLU A 1 370 ? -44.306 -1.029 59.166 1.00 95.12 370 GLU A C 1
ATOM 2845 O O . GLU A 1 370 ? -43.763 -0.922 58.060 1.00 95.12 370 GLU A O 1
ATOM 2850 N N . GLY A 1 371 ? -43.789 -1.777 60.149 1.00 94.81 371 GLY A N 1
ATOM 2851 C CA . GLY A 1 371 ? -42.578 -2.585 60.022 1.00 94.81 371 GLY A CA 1
ATOM 2852 C C . GLY A 1 371 ? -42.677 -3.595 58.880 1.00 94.81 371 GLY A C 1
ATOM 2853 O O . GLY A 1 371 ? -41.848 -3.565 57.974 1.00 94.81 371 GLY A O 1
ATOM 2854 N N . LEU A 1 372 ? -43.733 -4.413 58.865 1.00 93.75 372 LEU A N 1
ATOM 2855 C CA . LEU A 1 372 ? -44.029 -5.403 57.820 1.00 93.75 372 LEU A CA 1
ATOM 2856 C C . LEU A 1 372 ? -44.124 -4.779 56.421 1.00 93.75 372 LEU A C 1
ATOM 2858 O O . LEU A 1 372 ? -43.607 -5.334 55.445 1.00 93.75 372 LEU A O 1
ATOM 2862 N N . ALA A 1 373 ? -44.771 -3.617 56.302 1.00 94.44 373 ALA A N 1
ATOM 2863 C CA . ALA A 1 373 ? -44.849 -2.884 55.042 1.00 94.44 373 ALA A CA 1
ATOM 2864 C C . ALA A 1 373 ? -43.465 -2.397 54.576 1.00 94.44 373 ALA A C 1
ATOM 2866 O O . ALA A 1 373 ? -43.166 -2.449 53.379 1.00 94.44 373 ALA A O 1
ATOM 2867 N N . SER A 1 374 ? -42.612 -1.958 55.506 1.00 95.06 374 SER A N 1
ATOM 2868 C CA . SER A 1 374 ? -41.230 -1.559 55.222 1.00 95.06 374 SER A CA 1
ATOM 2869 C C . SER A 1 374 ? -40.383 -2.747 54.755 1.00 95.06 374 SER A C 1
ATOM 2871 O O . SER A 1 374 ? -39.741 -2.663 53.709 1.00 95.06 374 SER A O 1
ATOM 2873 N N . THR A 1 375 ? -40.458 -3.896 55.438 1.00 94.69 375 THR A N 1
ATOM 2874 C CA . THR A 1 375 ? -39.701 -5.106 55.067 1.00 94.69 375 THR A CA 1
ATOM 2875 C C . THR A 1 375 ? -40.072 -5.600 53.668 1.00 94.69 375 THR A C 1
ATOM 2877 O O . THR A 1 375 ? -39.189 -5.909 52.868 1.00 94.69 375 THR A O 1
ATOM 2880 N N . LYS A 1 376 ? -41.367 -5.584 53.314 1.00 92.12 376 LYS A N 1
ATOM 2881 C CA . LYS A 1 376 ? -41.833 -5.915 5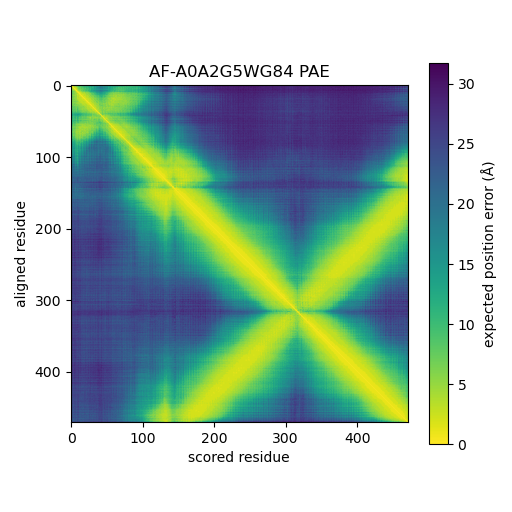1.954 1.00 92.12 376 LYS A CA 1
ATOM 2882 C C . LYS A 1 376 ? -41.259 -4.978 50.891 1.00 92.12 376 LYS A C 1
ATOM 2884 O O . LYS A 1 376 ? -40.844 -5.446 49.833 1.00 92.12 376 LYS A O 1
ATOM 2889 N N . LYS A 1 377 ? -41.215 -3.667 51.160 1.00 95.50 377 LYS A N 1
ATOM 2890 C CA . LYS A 1 377 ? -40.601 -2.692 50.243 1.00 95.50 377 LYS A CA 1
ATOM 2891 C C . LYS A 1 377 ? -39.105 -2.953 50.070 1.00 95.50 377 LYS A C 1
ATOM 2893 O O . LYS A 1 377 ? -38.626 -2.928 48.941 1.00 95.50 377 LYS A O 1
ATOM 2898 N N . THR A 1 378 ? -38.386 -3.242 51.153 1.00 95.50 378 THR A N 1
ATOM 2899 C CA . THR A 1 378 ? -36.952 -3.567 51.103 1.00 95.50 378 THR A CA 1
ATOM 2900 C C . THR A 1 378 ? -36.685 -4.842 50.304 1.00 95.50 378 THR A C 1
ATOM 2902 O O . THR A 1 378 ? -35.793 -4.851 49.461 1.00 95.50 378 THR A O 1
ATOM 2905 N N . ASN A 1 379 ? -37.496 -5.890 50.480 1.00 93.62 379 ASN A N 1
ATOM 2906 C CA . ASN A 1 379 ? -37.390 -7.113 49.679 1.00 93.62 379 ASN A CA 1
ATOM 2907 C C . ASN A 1 379 ? -37.592 -6.852 48.178 1.00 93.62 379 ASN A C 1
ATOM 2909 O O . ASN A 1 379 ? -36.799 -7.322 47.367 1.00 93.62 379 ASN A O 1
ATOM 2913 N N . ALA A 1 380 ? -38.585 -6.038 47.803 1.00 94.81 380 ALA A N 1
ATOM 2914 C CA . ALA A 1 380 ? -38.789 -5.650 46.405 1.00 94.81 380 ALA A CA 1
ATOM 2915 C C . ALA A 1 380 ? -37.605 -4.842 45.830 1.00 94.81 380 ALA A C 1
ATOM 2917 O O . ALA A 1 380 ? -37.324 -4.908 44.633 1.00 94.81 380 ALA A O 1
ATOM 2918 N N . ILE A 1 381 ? -36.895 -4.072 46.664 1.00 96.44 381 ILE A N 1
ATOM 2919 C CA . ILE A 1 381 ? -35.660 -3.387 46.261 1.00 96.44 381 ILE A CA 1
ATOM 2920 C C . ILE A 1 381 ? -34.542 -4.405 46.021 1.00 96.44 381 ILE A C 1
ATOM 2922 O O . ILE A 1 381 ? -33.896 -4.326 44.980 1.00 96.44 381 ILE A O 1
ATOM 2926 N N . PHE A 1 382 ? -34.336 -5.369 46.924 1.00 96.31 382 PHE A N 1
ATOM 2927 C CA . PHE A 1 382 ? -33.330 -6.418 46.729 1.00 96.31 382 PHE A CA 1
ATOM 2928 C C . PHE A 1 382 ? -33.568 -7.217 45.446 1.00 96.31 382 PHE A C 1
ATOM 2930 O O . PHE A 1 382 ? -32.629 -7.397 44.678 1.00 96.31 382 PHE A O 1
ATOM 2937 N N . GLU A 1 383 ? -34.812 -7.594 45.153 1.00 94.19 383 GLU A N 1
ATOM 2938 C CA . GLU A 1 383 ? -35.158 -8.297 43.911 1.00 94.19 383 GLU A CA 1
ATOM 2939 C C . GLU A 1 383 ? -34.795 -7.465 42.664 1.00 94.19 383 GLU A C 1
ATOM 2941 O O . GLU A 1 383 ? -34.191 -7.960 41.713 1.00 94.19 383 GLU A O 1
ATOM 2946 N N . ARG A 1 384 ? -35.067 -6.152 42.680 1.00 96.62 384 ARG A N 1
ATOM 2947 C CA . ARG A 1 384 ? -34.659 -5.248 41.589 1.00 96.62 384 ARG A CA 1
ATOM 2948 C C . ARG A 1 384 ? -33.139 -5.126 41.454 1.00 96.62 384 ARG A C 1
ATOM 2950 O O . ARG A 1 384 ? -32.655 -5.020 40.328 1.00 96.62 384 ARG A O 1
ATOM 2957 N N . ILE A 1 385 ? -32.394 -5.119 42.562 1.00 96.62 385 ILE A N 1
ATOM 2958 C CA . ILE A 1 385 ? -30.922 -5.087 42.533 1.00 96.62 385 ILE A CA 1
ATOM 2959 C C . ILE A 1 385 ? -30.374 -6.416 41.994 1.00 96.62 385 ILE A C 1
ATOM 2961 O O . ILE A 1 385 ? -29.419 -6.395 41.221 1.00 96.62 385 ILE A O 1
ATOM 2965 N N . GLU A 1 386 ? -30.987 -7.555 42.329 1.00 93.50 386 GLU A N 1
ATOM 2966 C CA . GLU A 1 386 ? -30.613 -8.872 41.793 1.00 93.50 386 GLU A CA 1
ATOM 2967 C C . GLU A 1 386 ? -30.741 -8.893 40.261 1.00 93.50 386 GLU A C 1
ATOM 2969 O O . GLU A 1 386 ? -29.770 -9.210 39.569 1.00 93.50 386 GLU A O 1
ATOM 2974 N N . TYR A 1 387 ? -31.880 -8.441 39.719 1.00 95.69 387 TYR A N 1
ATOM 2975 C CA . TYR A 1 387 ? -32.069 -8.317 38.268 1.00 95.69 387 TYR A CA 1
ATOM 2976 C C . TYR A 1 387 ? -31.055 -7.371 37.616 1.00 95.69 387 TYR A C 1
ATOM 2978 O O . TYR A 1 387 ? -30.470 -7.716 36.589 1.00 95.69 387 TYR A O 1
ATOM 2986 N N . ALA A 1 388 ? -30.815 -6.196 38.207 1.00 96.31 388 ALA A N 1
ATOM 2987 C CA . ALA A 1 388 ? -29.844 -5.238 37.679 1.00 96.31 388 ALA A CA 1
ATOM 2988 C C . ALA A 1 388 ? -28.416 -5.810 37.683 1.00 96.31 388 ALA A C 1
ATOM 2990 O O . ALA A 1 388 ? -27.661 -5.614 36.735 1.00 96.31 388 ALA A O 1
ATOM 2991 N N . THR A 1 389 ? -28.058 -6.563 38.722 1.00 95.50 389 THR A N 1
ATOM 2992 C CA . THR A 1 389 ? -26.740 -7.201 38.836 1.00 95.50 389 THR A CA 1
ATOM 2993 C C . THR A 1 389 ? -26.575 -8.319 37.806 1.00 95.50 389 THR A C 1
ATOM 2995 O O . THR A 1 389 ? -25.516 -8.437 37.189 1.00 95.50 389 THR A O 1
ATOM 2998 N N . SER A 1 390 ? -27.632 -9.100 37.558 1.00 94.00 390 SER A N 1
ATOM 2999 C CA . SER A 1 390 ? -27.642 -10.112 36.498 1.00 94.00 390 SER A CA 1
ATOM 3000 C C . SER A 1 390 ? -27.503 -9.496 35.102 1.00 94.00 390 SER A C 1
ATOM 3002 O O . SER A 1 390 ? -26.799 -10.060 34.265 1.00 94.00 390 SER A O 1
ATOM 3004 N N . ASP A 1 391 ? -28.146 -8.354 34.839 1.00 96.44 391 ASP A N 1
ATOM 3005 C CA . ASP A 1 391 ? -27.996 -7.638 33.565 1.00 96.44 391 ASP A CA 1
ATOM 3006 C C . ASP A 1 391 ? -26.555 -7.13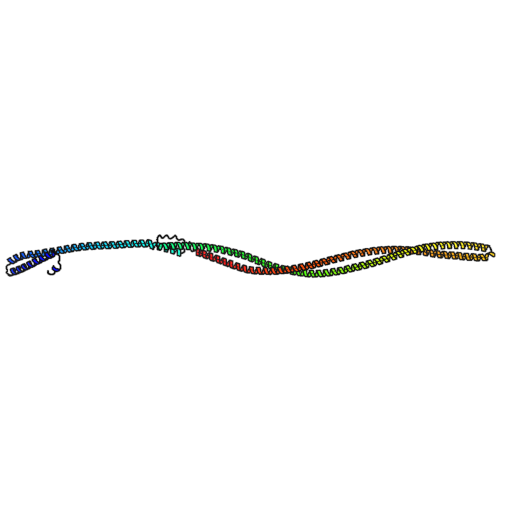6 33.379 1.00 96.44 391 ASP A C 1
ATOM 3008 O O . ASP A 1 391 ? -25.947 -7.384 32.337 1.00 96.44 391 ASP A O 1
ATOM 3012 N N . VAL A 1 392 ? -25.956 -6.544 34.422 1.00 96.62 392 VAL A N 1
ATOM 3013 C CA . VAL A 1 392 ? -24.540 -6.131 34.419 1.00 96.62 392 VAL A CA 1
ATOM 3014 C C . VAL A 1 392 ? -23.616 -7.312 34.107 1.00 96.62 392 VAL A C 1
ATOM 3016 O O . VAL A 1 392 ? -22.764 -7.196 33.229 1.00 96.62 392 VAL A O 1
ATOM 3019 N N . SER A 1 393 ? -23.822 -8.472 34.738 1.00 94.88 393 SER A N 1
ATOM 3020 C CA . SER A 1 393 ? -23.069 -9.698 34.425 1.00 94.88 393 SER A CA 1
ATOM 3021 C C . SER A 1 393 ? -23.203 -10.123 32.952 1.00 94.88 393 SER A C 1
ATOM 3023 O O . SER A 1 393 ? -22.220 -10.530 32.332 1.00 94.88 393 SER A O 1
ATOM 3025 N N . GLY A 1 394 ? -24.392 -9.988 32.356 1.00 95.44 394 GLY A N 1
ATOM 3026 C CA . GLY A 1 394 ? -24.603 -10.252 30.928 1.00 95.44 394 GLY A CA 1
ATOM 3027 C C . GLY A 1 394 ? -23.879 -9.256 30.012 1.00 95.44 394 GLY A C 1
ATOM 3028 O O . GLY A 1 394 ? -23.308 -9.643 28.987 1.00 95.44 394 GLY A O 1
ATOM 3029 N N . LYS A 1 395 ? -23.846 -7.972 30.389 1.00 96.38 395 LYS A N 1
ATOM 3030 C CA . LYS A 1 395 ? -23.094 -6.939 29.657 1.00 96.38 395 LYS A CA 1
ATOM 3031 C C . LYS A 1 395 ? -21.589 -7.170 29.724 1.00 96.38 395 LYS A C 1
ATOM 3033 O O . LYS A 1 395 ? -20.939 -7.062 28.690 1.00 96.38 395 LYS A O 1
ATOM 3038 N N . ILE A 1 396 ? -21.061 -7.576 30.876 1.00 96.88 396 ILE A N 1
ATOM 3039 C CA . ILE A 1 396 ? -19.648 -7.947 31.053 1.00 96.88 396 ILE A CA 1
ATOM 3040 C C . ILE A 1 396 ? -19.243 -9.072 30.090 1.00 96.88 396 ILE A C 1
ATOM 3042 O O . ILE A 1 396 ? -18.214 -8.970 29.428 1.00 96.88 396 ILE A O 1
ATOM 3046 N N . ALA A 1 397 ? -20.081 -10.103 29.926 1.00 94.50 397 ALA A N 1
ATOM 3047 C CA . ALA A 1 397 ? -19.819 -11.184 28.967 1.00 94.50 397 ALA A CA 1
ATOM 3048 C C . ALA A 1 397 ? -19.823 -10.704 27.501 1.00 94.50 397 ALA A C 1
ATOM 3050 O O . ALA A 1 397 ? -19.043 -11.179 26.672 1.00 94.50 397 ALA A O 1
ATOM 3051 N N . THR A 1 398 ? -20.683 -9.733 27.180 1.00 97.25 398 THR A N 1
ATOM 3052 C CA . THR A 1 398 ? -20.699 -9.096 25.854 1.00 97.25 398 THR A CA 1
ATOM 3053 C C . THR A 1 398 ? -19.414 -8.298 25.621 1.00 97.25 398 THR A C 1
ATOM 3055 O O . THR A 1 398 ? -18.821 -8.396 24.551 1.00 97.25 398 THR A O 1
ATOM 3058 N N . VAL A 1 399 ? -18.949 -7.560 26.636 1.00 97.00 399 VAL A N 1
ATOM 3059 C CA . VAL A 1 399 ? -17.676 -6.827 26.596 1.00 97.00 399 VAL A CA 1
ATOM 3060 C C . VAL A 1 399 ? -16.498 -7.789 26.427 1.00 97.00 399 VAL A C 1
ATOM 3062 O O . VAL A 1 399 ? -15.669 -7.546 25.561 1.00 97.00 399 VAL A O 1
ATOM 3065 N N . SER A 1 400 ? -16.463 -8.922 27.139 1.00 95.81 400 SER A N 1
ATOM 3066 C CA . SER A 1 400 ? -15.436 -9.961 26.936 1.00 95.81 400 SER A CA 1
ATOM 3067 C C . SER A 1 400 ? -15.378 -10.443 25.488 1.00 95.81 400 SER A C 1
ATOM 3069 O O . SER A 1 400 ? -14.298 -10.589 24.932 1.00 95.81 400 SER A O 1
ATOM 3071 N N . SER A 1 401 ? -16.537 -10.654 24.859 1.00 96.69 401 SER A N 1
ATOM 3072 C CA . SER A 1 401 ? -16.588 -11.089 23.458 1.00 96.69 401 SER A CA 1
ATOM 3073 C C . SER A 1 401 ? -16.039 -10.014 22.510 1.00 96.69 401 SER A C 1
ATOM 3075 O O . SER A 1 401 ? -15.298 -10.332 21.586 1.00 96.69 401 SER A O 1
ATOM 3077 N N . ALA A 1 402 ? -16.353 -8.741 22.768 1.00 97.25 402 ALA A N 1
ATOM 3078 C CA . ALA A 1 402 ? -15.831 -7.620 21.988 1.00 97.25 402 ALA A CA 1
ATOM 3079 C C . ALA A 1 402 ? -14.313 -7.433 22.167 1.00 97.25 402 ALA A C 1
ATOM 3081 O O . ALA A 1 402 ? -13.626 -7.091 21.211 1.00 97.25 402 ALA A O 1
ATOM 3082 N N . ILE A 1 403 ? -13.777 -7.680 23.366 1.00 96.88 403 ILE A N 1
ATOM 3083 C CA . ILE A 1 403 ? -12.331 -7.652 23.641 1.00 96.88 403 ILE A CA 1
ATOM 3084 C C . ILE A 1 403 ? -11.596 -8.689 22.780 1.00 96.88 403 ILE A C 1
ATOM 3086 O O . ILE A 1 403 ? -10.588 -8.352 22.163 1.00 96.88 403 ILE A O 1
ATOM 3090 N N . GLU A 1 404 ? -12.106 -9.923 22.701 1.00 95.50 404 GLU A N 1
ATOM 3091 C CA . GLU A 1 404 ? -11.523 -10.981 21.859 1.00 95.50 404 GLU A CA 1
ATOM 3092 C C . GLU A 1 404 ? -11.562 -10.621 20.366 1.00 95.50 404 GLU A C 1
ATOM 3094 O O . GLU A 1 404 ? -10.579 -10.808 19.650 1.00 95.50 404 GLU A O 1
ATOM 3099 N N . GLU A 1 405 ? -12.672 -10.047 19.894 1.00 97.19 405 GLU A N 1
ATOM 3100 C CA . GLU A 1 405 ? -12.795 -9.576 18.510 1.00 97.19 405 GLU A CA 1
ATOM 3101 C C . GLU A 1 405 ? -11.795 -8.451 18.204 1.00 97.19 405 GLU A C 1
ATOM 3103 O O . GLU A 1 405 ? -11.116 -8.484 17.177 1.00 97.19 405 GLU A O 1
ATOM 3108 N N . ILE A 1 406 ? -11.642 -7.486 19.117 1.00 96.00 406 ILE A N 1
ATOM 3109 C CA . ILE A 1 406 ? -10.652 -6.412 18.978 1.00 96.00 406 ILE A CA 1
ATOM 3110 C C . ILE A 1 406 ? -9.237 -6.993 18.957 1.00 96.00 406 ILE A C 1
ATOM 3112 O O . ILE A 1 406 ? -8.456 -6.605 18.093 1.00 96.00 406 ILE A O 1
ATOM 3116 N N . ARG A 1 407 ? -8.914 -7.957 19.829 1.00 95.75 407 ARG A N 1
ATOM 3117 C CA . ARG A 1 407 ? -7.602 -8.626 19.843 1.00 95.75 407 ARG A CA 1
ATOM 3118 C C . ARG A 1 407 ? -7.283 -9.267 18.491 1.00 95.75 407 ARG A C 1
ATOM 3120 O O . ARG A 1 407 ? -6.192 -9.051 17.966 1.00 95.75 407 ARG A O 1
ATOM 3127 N N . ALA A 1 408 ? -8.239 -9.992 17.910 1.00 95.75 408 ALA A N 1
ATOM 3128 C CA . ALA A 1 408 ? -8.078 -10.601 16.592 1.00 95.75 408 ALA A CA 1
ATOM 3129 C C . ALA A 1 408 ? -7.863 -9.549 15.486 1.00 95.75 408 ALA A C 1
ATOM 3131 O O . ALA A 1 408 ? -6.955 -9.696 14.668 1.00 95.75 408 ALA A O 1
ATOM 3132 N N . MET A 1 409 ? -8.638 -8.457 15.490 1.00 95.88 409 MET A N 1
ATOM 3133 C CA . MET A 1 409 ? -8.462 -7.357 14.531 1.00 95.88 409 MET A CA 1
ATOM 3134 C C . MET A 1 409 ? -7.095 -6.674 14.672 1.00 95.88 409 MET A C 1
ATOM 3136 O O . MET A 1 409 ? -6.453 -6.376 13.667 1.00 95.88 409 MET A O 1
ATOM 3140 N N . THR A 1 410 ? -6.622 -6.436 15.899 1.00 95.38 410 THR A N 1
ATOM 3141 C CA . THR A 1 410 ? -5.297 -5.851 16.158 1.00 95.38 410 THR A CA 1
ATOM 3142 C C . THR A 1 410 ? -4.182 -6.735 15.596 1.00 95.38 410 THR A C 1
ATOM 3144 O O . THR A 1 410 ? -3.248 -6.229 14.973 1.00 95.38 410 THR A O 1
ATOM 3147 N N . GLU A 1 411 ? -4.288 -8.056 15.761 1.00 93.62 411 GLU A N 1
ATOM 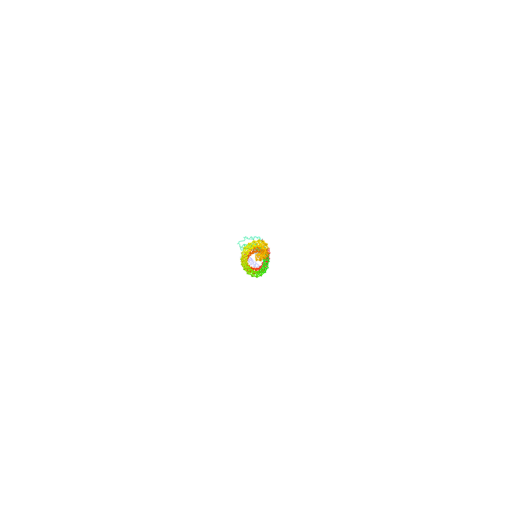3148 C CA . GLU A 1 411 ? -3.320 -9.009 15.210 1.00 93.62 411 GLU A CA 1
ATOM 3149 C C . GLU A 1 411 ? -3.342 -9.036 13.673 1.00 93.62 411 GLU A C 1
ATOM 3151 O O . GLU A 1 411 ? -2.284 -8.996 13.038 1.00 93.62 411 GLU A O 1
ATOM 3156 N N . GLU A 1 412 ? -4.529 -9.027 13.060 1.00 95.62 412 GLU A N 1
ATOM 3157 C CA . GLU A 1 412 ? -4.682 -8.972 11.603 1.00 95.62 412 GLU A CA 1
ATOM 3158 C C . GLU A 1 412 ? -4.071 -7.690 11.020 1.00 95.62 412 GLU A C 1
ATOM 3160 O O . GLU A 1 412 ? -3.304 -7.746 10.053 1.00 95.62 412 GLU A O 1
ATOM 3165 N N . VAL A 1 413 ? -4.324 -6.537 11.648 1.00 95.19 413 VAL A N 1
ATOM 3166 C CA . VAL A 1 413 ? -3.725 -5.262 11.234 1.00 95.19 413 VAL A CA 1
ATOM 3167 C C . VAL A 1 413 ? -2.204 -5.294 11.391 1.00 95.19 413 VAL A C 1
ATOM 3169 O O . VAL A 1 413 ? -1.501 -4.852 10.485 1.00 95.19 413 VAL A O 1
ATOM 3172 N N . ALA A 1 414 ? -1.668 -5.877 12.467 1.00 91.94 414 ALA A N 1
ATOM 3173 C CA . ALA A 1 414 ? -0.222 -6.018 12.654 1.00 91.94 414 ALA A CA 1
ATOM 3174 C C . ALA A 1 414 ? 0.437 -6.933 11.599 1.00 91.94 414 ALA A C 1
ATOM 3176 O O . ALA A 1 414 ? 1.580 -6.704 11.189 1.00 91.94 414 ALA A O 1
ATOM 3177 N N . ILE A 1 415 ? -0.256 -7.980 11.138 1.00 93.69 415 ILE A N 1
ATOM 3178 C CA . ILE A 1 415 ? 0.198 -8.814 10.013 1.00 93.69 415 ILE A CA 1
ATOM 3179 C C . ILE A 1 415 ? 0.164 -8.010 8.707 1.00 93.69 415 ILE A C 1
ATOM 3181 O O . ILE A 1 415 ? 1.159 -7.991 7.980 1.00 93.69 415 ILE A O 1
ATOM 3185 N N . GLY A 1 416 ? -0.938 -7.307 8.434 1.00 95.25 416 GLY A N 1
ATOM 3186 C CA . GLY A 1 416 ? -1.080 -6.459 7.250 1.00 95.25 416 GLY A CA 1
ATOM 3187 C C . GLY A 1 416 ? -0.019 -5.358 7.188 1.00 95.25 416 GLY A C 1
ATOM 3188 O O . GLY A 1 416 ? 0.597 -5.151 6.146 1.00 95.25 416 GLY A O 1
ATOM 3189 N N . SER A 1 417 ? 0.281 -4.707 8.314 1.00 94.75 417 SER A N 1
ATOM 3190 C CA . SER A 1 417 ? 1.357 -3.717 8.420 1.00 94.75 417 SER A CA 1
ATOM 3191 C C . SER A 1 417 ? 2.714 -4.300 8.019 1.00 94.75 417 SER A C 1
ATOM 3193 O O . SER A 1 417 ? 3.399 -3.697 7.198 1.00 94.75 417 SER A O 1
ATOM 3195 N N . ARG A 1 418 ? 3.072 -5.501 8.493 1.00 91.81 418 ARG A N 1
ATOM 3196 C CA . ARG A 1 418 ? 4.327 -6.170 8.097 1.00 91.81 418 ARG A CA 1
ATOM 3197 C C . ARG A 1 418 ? 4.395 -6.481 6.600 1.00 91.81 418 ARG A C 1
ATOM 3199 O O . ARG A 1 418 ? 5.443 -6.298 5.992 1.00 91.81 418 ARG A O 1
ATOM 3206 N N . GLN A 1 419 ? 3.287 -6.891 5.982 1.00 95.31 419 GLN A N 1
ATOM 3207 C CA . GLN A 1 419 ? 3.244 -7.096 4.527 1.00 95.31 419 GLN A CA 1
ATOM 3208 C C . GLN A 1 419 ? 3.451 -5.787 3.757 1.00 95.31 419 GLN A C 1
ATOM 3210 O O . GLN A 1 419 ? 4.154 -5.756 2.750 1.00 95.31 419 GLN A O 1
ATOM 3215 N N . VAL A 1 420 ? 2.864 -4.686 4.234 1.00 95.06 420 VAL A N 1
ATOM 3216 C CA . VAL A 1 420 ? 3.064 -3.361 3.631 1.00 95.06 420 VAL A CA 1
ATOM 3217 C C . VAL A 1 420 ? 4.517 -2.894 3.783 1.00 95.06 420 VAL A C 1
ATOM 3219 O O . VAL A 1 420 ? 5.038 -2.253 2.872 1.00 95.06 420 VAL A O 1
ATOM 3222 N N . GLU A 1 421 ? 5.186 -3.232 4.890 1.00 94.50 421 GLU A N 1
ATOM 3223 C CA . GLU A 1 421 ? 6.621 -2.980 5.070 1.00 94.50 421 GLU A CA 1
ATOM 3224 C C . GLU A 1 421 ? 7.464 -3.705 4.019 1.00 94.50 421 GLU A C 1
ATOM 3226 O O . GLU A 1 421 ? 8.296 -3.085 3.359 1.00 94.50 421 GLU A O 1
ATOM 3231 N N . GLU A 1 422 ? 7.220 -5.003 3.831 1.00 94.94 422 GLU A N 1
ATOM 3232 C CA . GLU A 1 422 ? 7.934 -5.826 2.854 1.00 94.94 422 GLU A CA 1
ATOM 3233 C C . GLU A 1 422 ? 7.758 -5.281 1.430 1.00 94.94 422 GLU A C 1
ATOM 3235 O O . GLU A 1 422 ? 8.737 -5.114 0.700 1.00 94.94 422 GLU A O 1
ATOM 3240 N N . LEU A 1 423 ? 6.529 -4.897 1.067 1.00 95.69 423 LEU A N 1
ATOM 3241 C CA . LEU A 1 423 ? 6.235 -4.267 -0.222 1.00 95.69 423 LEU A CA 1
ATOM 3242 C C . LEU A 1 423 ? 6.939 -2.915 -0.391 1.00 95.69 423 LEU A C 1
ATOM 3244 O O . LEU A 1 423 ? 7.410 -2.614 -1.485 1.00 95.69 423 LEU A O 1
ATOM 3248 N N . ALA A 1 424 ? 7.040 -2.105 0.666 1.00 95.56 424 ALA A N 1
ATOM 3249 C CA . ALA A 1 424 ? 7.769 -0.839 0.612 1.00 95.56 424 ALA A CA 1
ATOM 3250 C C . ALA A 1 424 ? 9.278 -1.065 0.408 1.00 95.56 424 ALA A C 1
ATOM 3252 O O . ALA A 1 424 ? 9.904 -0.374 -0.396 1.00 95.56 424 ALA A O 1
ATOM 3253 N N . ILE A 1 425 ? 9.865 -2.061 1.080 1.00 94.62 425 ILE A N 1
ATOM 3254 C CA . ILE A 1 425 ? 11.273 -2.441 0.889 1.00 94.62 425 ILE A CA 1
ATOM 3255 C C . ILE A 1 425 ? 11.508 -2.917 -0.549 1.00 94.62 425 ILE A C 1
ATOM 3257 O O . ILE A 1 425 ? 12.465 -2.484 -1.195 1.00 94.62 425 ILE A O 1
ATOM 3261 N N . GLN A 1 426 ? 10.621 -3.766 -1.073 1.00 96.00 426 GLN A N 1
ATOM 3262 C CA . GLN A 1 426 ? 10.708 -4.249 -2.449 1.00 96.00 426 GLN A CA 1
ATOM 3263 C C . GLN A 1 426 ? 10.584 -3.100 -3.461 1.00 96.00 426 GLN A C 1
ATOM 3265 O O . GLN A 1 426 ? 11.430 -2.977 -4.346 1.00 96.00 426 GLN A O 1
ATOM 3270 N N . ALA A 1 427 ? 9.591 -2.220 -3.302 1.00 94.75 427 ALA A N 1
ATOM 3271 C CA . ALA A 1 427 ? 9.395 -1.061 -4.173 1.00 94.75 427 ALA A CA 1
ATOM 3272 C C . ALA A 1 427 ? 10.612 -0.122 -4.163 1.00 94.75 427 ALA A C 1
ATOM 3274 O O . ALA A 1 427 ? 11.014 0.388 -5.209 1.00 94.75 427 ALA A O 1
ATOM 3275 N N . SER A 1 428 ? 11.246 0.060 -3.000 1.00 95.75 428 SER A N 1
ATOM 3276 C CA . SER A 1 428 ? 12.492 0.817 -2.883 1.00 95.75 428 SER A CA 1
ATOM 3277 C C . SER A 1 428 ? 13.630 0.169 -3.680 1.00 95.75 428 SER A C 1
ATOM 3279 O O . SER A 1 428 ? 14.338 0.854 -4.418 1.00 95.75 428 SER A O 1
ATOM 3281 N N . ALA A 1 429 ? 13.807 -1.150 -3.574 1.00 94.88 429 ALA A N 1
ATOM 3282 C CA . ALA A 1 429 ? 14.844 -1.873 -4.313 1.00 94.88 429 ALA A CA 1
ATOM 3283 C C . ALA A 1 429 ? 14.613 -1.842 -5.839 1.00 94.88 429 ALA A C 1
ATOM 3285 O O . ALA A 1 429 ? 15.558 -1.672 -6.617 1.00 94.88 429 ALA A O 1
ATOM 3286 N N . GLU A 1 430 ? 13.359 -1.963 -6.277 1.00 96.19 430 GLU A N 1
ATOM 3287 C CA . GLU A 1 430 ? 12.969 -1.862 -7.688 1.00 96.19 430 GLU A CA 1
ATOM 3288 C C . GLU A 1 430 ? 13.196 -0.450 -8.242 1.00 96.19 430 GLU A C 1
ATOM 3290 O O . GLU A 1 430 ? 13.748 -0.294 -9.335 1.00 96.19 430 GLU A O 1
ATOM 3295 N N . ALA A 1 431 ? 12.847 0.587 -7.476 1.00 95.75 431 ALA A N 1
ATOM 3296 C CA . ALA A 1 431 ? 13.107 1.975 -7.847 1.00 95.75 431 ALA A CA 1
ATOM 3297 C C . ALA A 1 431 ? 14.613 2.261 -7.961 1.00 95.75 431 ALA A C 1
ATOM 3299 O O . ALA A 1 431 ? 15.052 2.909 -8.911 1.00 95.75 431 ALA A O 1
ATOM 3300 N N . GLN A 1 432 ? 15.427 1.716 -7.052 1.00 93.56 432 GLN A N 1
ATOM 3301 C CA . GLN A 1 432 ? 16.883 1.846 -7.114 1.00 93.56 432 GLN A CA 1
ATOM 3302 C C . GLN A 1 432 ? 17.477 1.137 -8.341 1.00 93.56 432 GLN A C 1
ATOM 3304 O O . GLN A 1 432 ? 18.346 1.689 -9.017 1.00 93.56 432 GLN A O 1
ATOM 3309 N N . SER A 1 433 ? 16.975 -0.056 -8.669 1.00 95.12 433 SER A N 1
ATOM 3310 C CA . SER A 1 433 ? 17.386 -0.801 -9.868 1.00 95.12 433 SER A CA 1
ATOM 3311 C C . SER A 1 433 ? 16.990 -0.070 -11.154 1.00 95.12 433 SER A C 1
ATOM 3313 O O . SER A 1 433 ? 17.784 0.022 -12.089 1.00 95.12 433 SER A O 1
ATOM 3315 N N . THR A 1 434 ? 15.787 0.510 -11.181 1.00 95.56 434 THR A N 1
ATOM 3316 C CA . THR A 1 434 ? 15.296 1.322 -12.305 1.00 95.56 434 THR A CA 1
ATOM 3317 C C . THR A 1 434 ? 16.142 2.579 -12.485 1.00 95.56 434 THR A C 1
ATOM 3319 O O . THR A 1 434 ? 16.529 2.901 -13.606 1.00 95.56 434 THR A O 1
ATOM 3322 N N . SER A 1 435 ? 16.501 3.254 -11.390 1.00 94.00 435 SER A N 1
ATOM 3323 C CA . SER A 1 435 ? 17.400 4.412 -11.415 1.00 94.00 435 SER A CA 1
ATOM 3324 C C . SER A 1 435 ? 18.772 4.048 -11.998 1.00 94.00 435 SER A C 1
ATOM 3326 O O . SER A 1 435 ? 19.255 4.729 -12.901 1.00 94.00 435 SER A O 1
ATOM 3328 N N . ALA A 1 436 ? 19.358 2.918 -11.583 1.00 92.94 436 ALA A N 1
ATOM 3329 C CA . ALA A 1 436 ? 20.625 2.436 -12.136 1.00 92.94 436 ALA A CA 1
ATOM 3330 C C . ALA A 1 436 ? 20.542 2.155 -13.650 1.00 92.94 436 ALA A C 1
ATOM 3332 O O . ALA A 1 436 ? 21.378 2.643 -14.408 1.00 92.94 436 ALA A O 1
ATOM 3333 N N . ALA A 1 437 ? 19.502 1.447 -14.104 1.00 94.50 437 ALA A N 1
ATOM 3334 C CA . ALA A 1 437 ? 19.278 1.192 -15.531 1.00 94.50 437 ALA A CA 1
ATOM 3335 C C . ALA A 1 437 ? 19.054 2.491 -16.328 1.00 94.50 437 ALA A C 1
ATOM 3337 O O . ALA A 1 437 ? 19.509 2.624 -17.463 1.00 94.50 437 ALA A O 1
ATOM 3338 N N . THR A 1 438 ? 18.399 3.480 -15.717 1.00 94.88 438 THR A N 1
ATOM 3339 C CA . THR A 1 438 ? 18.169 4.794 -16.329 1.00 94.88 438 THR A CA 1
ATOM 3340 C C . THR A 1 438 ? 19.479 5.556 -16.529 1.00 94.88 438 THR A C 1
ATOM 3342 O O . THR A 1 438 ? 19.663 6.185 -17.567 1.00 94.88 438 THR A O 1
ATOM 3345 N N . VAL A 1 439 ? 20.425 5.462 -15.587 1.00 91.00 439 VAL A N 1
ATOM 3346 C CA . VAL A 1 439 ? 21.768 6.052 -15.737 1.00 91.00 439 VAL A CA 1
ATOM 3347 C C . VAL A 1 439 ? 22.523 5.430 -16.916 1.00 91.00 439 VAL A C 1
ATOM 3349 O O . VAL A 1 439 ? 23.129 6.159 -17.702 1.00 91.00 439 VAL A O 1
ATOM 3352 N N . GLU A 1 440 ? 22.459 4.107 -17.083 1.00 93.06 440 GLU A N 1
ATOM 3353 C CA . GLU A 1 440 ? 23.060 3.431 -18.243 1.00 93.06 440 GLU A CA 1
ATOM 3354 C C . GLU A 1 440 ? 22.399 3.865 -19.560 1.00 93.06 440 GLU A C 1
ATOM 3356 O O . GLU A 1 440 ? 23.089 4.137 -20.543 1.00 93.06 440 GLU A O 1
ATOM 3361 N N . GLN A 1 441 ? 21.071 4.005 -19.571 1.00 92.38 441 GLN A N 1
ATOM 3362 C CA . GLN A 1 441 ? 20.325 4.458 -20.746 1.00 92.38 441 GLN A CA 1
ATOM 3363 C C . GLN A 1 441 ? 20.656 5.907 -21.134 1.00 92.38 441 GLN A C 1
ATOM 3365 O O . GLN A 1 441 ? 20.808 6.200 -22.320 1.00 92.38 441 GLN A O 1
ATOM 3370 N N . LEU A 1 442 ? 20.819 6.808 -20.158 1.00 91.94 442 LEU A N 1
ATOM 3371 C CA . LEU A 1 442 ? 21.258 8.186 -20.407 1.00 91.94 442 LEU A CA 1
ATOM 3372 C C . LEU A 1 442 ? 22.638 8.213 -21.081 1.00 91.94 442 LEU A C 1
ATOM 3374 O O . LEU A 1 442 ? 22.828 8.942 -22.055 1.00 91.94 442 LEU A O 1
ATOM 3378 N N . ALA A 1 443 ? 23.580 7.389 -20.610 1.00 91.94 443 ALA A N 1
ATOM 3379 C CA . ALA A 1 443 ? 24.909 7.283 -21.211 1.00 91.94 443 ALA A CA 1
ATOM 3380 C C . ALA A 1 443 ? 24.851 6.738 -22.650 1.00 91.94 443 ALA A C 1
ATOM 3382 O O . ALA A 1 443 ? 25.488 7.293 -23.547 1.00 91.94 443 ALA A O 1
ATOM 3383 N N . ALA A 1 444 ? 24.041 5.701 -22.890 1.00 93.56 444 ALA A N 1
ATOM 3384 C CA . ALA A 1 444 ? 23.848 5.140 -24.225 1.00 93.56 444 ALA A CA 1
ATOM 3385 C C . ALA A 1 444 ? 23.240 6.162 -25.204 1.00 93.56 444 ALA A C 1
ATOM 3387 O O . ALA A 1 444 ? 23.704 6.281 -26.336 1.00 93.56 444 ALA A O 1
ATOM 3388 N N . ASN A 1 445 ? 22.252 6.953 -24.773 1.00 93.06 445 ASN A N 1
ATOM 3389 C CA . ASN A 1 445 ? 21.664 8.003 -25.612 1.00 93.06 445 ASN A CA 1
ATOM 3390 C C . ASN A 1 445 ? 22.666 9.114 -25.947 1.00 93.06 445 ASN A C 1
ATOM 3392 O O . ASN A 1 445 ? 22.718 9.569 -27.087 1.00 93.06 445 ASN A O 1
ATOM 3396 N N . GLN A 1 446 ? 23.521 9.515 -25.004 1.00 90.31 446 GLN A N 1
ATOM 3397 C CA . GLN A 1 446 ? 24.594 10.473 -25.299 1.00 90.31 446 GLN A CA 1
ATOM 3398 C C . GLN A 1 446 ? 25.551 9.948 -26.383 1.00 90.31 446 GLN A C 1
ATOM 3400 O O . GLN A 1 446 ? 25.953 10.700 -27.275 1.00 90.31 446 GLN A O 1
ATOM 3405 N N . GLU A 1 447 ? 25.883 8.655 -26.346 1.00 93.25 447 GLU A N 1
ATOM 3406 C CA . GLU A 1 447 ? 26.704 8.007 -27.374 1.00 93.25 447 GLU A CA 1
ATOM 3407 C C . GLU A 1 447 ? 25.987 7.945 -28.734 1.00 93.25 447 GLU A C 1
ATOM 3409 O O . GLU A 1 447 ? 26.606 8.225 -29.766 1.00 93.25 447 GLU A O 1
ATOM 3414 N N . ILE A 1 448 ? 24.680 7.656 -28.749 1.00 94.06 448 ILE A N 1
ATOM 3415 C CA . ILE A 1 448 ? 23.852 7.657 -29.966 1.00 94.06 448 ILE A CA 1
ATOM 3416 C C . ILE A 1 448 ? 23.785 9.057 -30.578 1.00 94.06 448 ILE A C 1
ATOM 3418 O O . ILE A 1 448 ? 23.998 9.195 -31.783 1.00 94.06 448 ILE A O 1
ATOM 3422 N N . THR A 1 449 ? 23.540 10.099 -29.780 1.00 92.44 449 THR A N 1
ATOM 3423 C CA . THR A 1 449 ? 23.508 11.491 -30.255 1.00 92.44 449 THR A CA 1
ATOM 3424 C C . THR A 1 449 ? 24.852 11.887 -30.867 1.00 92.44 449 THR A C 1
ATOM 3426 O O . THR A 1 449 ? 24.899 12.376 -31.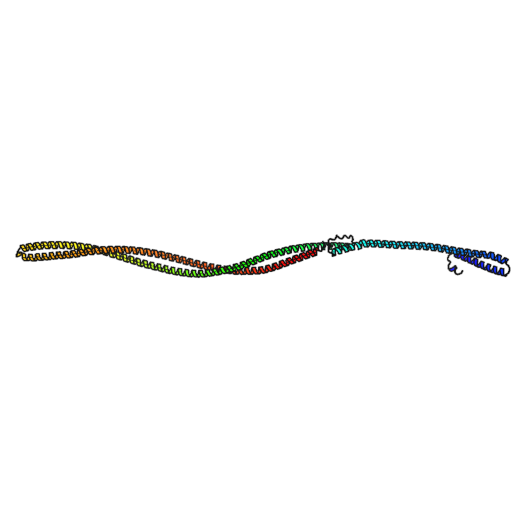995 1.00 92.44 449 THR A O 1
ATOM 3429 N N . SER A 1 450 ? 25.963 11.594 -30.181 1.00 93.62 450 SER A N 1
ATOM 3430 C CA . SER A 1 450 ? 27.319 11.857 -30.689 1.00 93.62 450 SER A CA 1
ATOM 3431 C C . SER A 1 450 ? 27.617 11.106 -31.997 1.00 93.62 450 SER A C 1
ATOM 3433 O O . SER A 1 450 ? 28.143 11.671 -32.963 1.00 93.62 450 SER A O 1
ATOM 3435 N N . SER A 1 451 ? 27.225 9.831 -32.069 1.00 94.56 451 SER A N 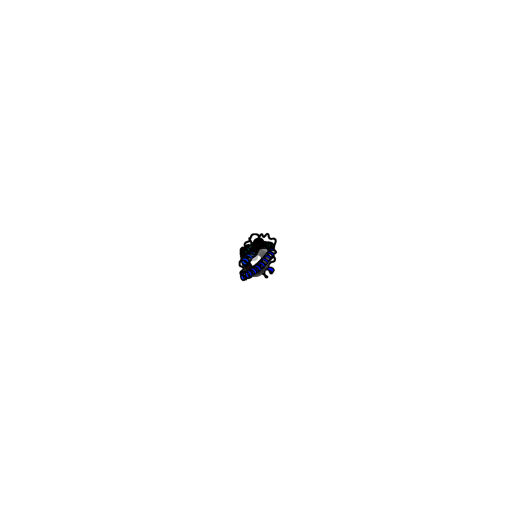1
ATOM 3436 C CA . SER A 1 451 ? 27.398 9.001 -33.267 1.00 94.56 451 SER A CA 1
ATOM 3437 C C . SER A 1 451 ? 26.553 9.503 -34.438 1.00 94.56 451 SER A C 1
ATOM 3439 O O . SER A 1 451 ? 27.024 9.525 -35.572 1.00 94.56 451 SER A O 1
ATOM 3441 N N . SER A 1 452 ? 25.328 9.953 -34.166 1.00 94.94 452 SER A N 1
ATOM 3442 C CA . SER A 1 452 ? 24.417 10.520 -35.166 1.00 94.94 452 SER A CA 1
ATOM 3443 C C . SER A 1 452 ? 24.962 11.829 -35.730 1.00 94.94 452 SER A C 1
ATOM 3445 O O . SER A 1 452 ? 25.008 11.997 -36.946 1.00 94.94 452 SER A O 1
ATOM 3447 N N . GLN A 1 453 ? 25.478 12.713 -34.871 1.00 92.12 453 GLN A N 1
ATOM 3448 C CA . GLN A 1 453 ? 26.167 13.935 -35.292 1.00 92.12 453 GLN A CA 1
ATOM 3449 C C . GLN A 1 453 ? 27.342 13.612 -36.230 1.00 92.12 453 GLN A C 1
ATOM 3451 O O . GLN A 1 453 ? 27.465 14.184 -37.311 1.00 92.12 453 GLN A O 1
ATOM 3456 N N . THR A 1 454 ? 28.157 12.623 -35.855 1.00 94.44 454 THR A N 1
ATOM 3457 C CA . THR A 1 454 ? 29.299 12.172 -36.663 1.00 94.44 454 THR A CA 1
ATOM 3458 C C . THR A 1 454 ? 28.849 11.613 -38.020 1.00 94.44 454 THR A C 1
ATOM 3460 O O . THR A 1 454 ? 29.443 11.925 -39.050 1.00 94.44 454 THR A O 1
ATOM 3463 N N . LEU A 1 455 ? 27.782 10.806 -38.063 1.00 94.62 455 LEU A N 1
ATOM 3464 C CA . LEU A 1 455 ? 27.229 10.278 -39.317 1.00 94.62 455 LEU A CA 1
ATOM 3465 C C . LEU A 1 455 ? 26.676 11.384 -40.224 1.00 94.62 455 LEU A C 1
ATOM 3467 O O . LEU A 1 455 ? 26.873 11.313 -41.439 1.00 94.62 455 LEU A O 1
ATOM 3471 N N . ALA A 1 456 ? 26.033 12.405 -39.651 1.00 93.94 456 ALA A N 1
ATOM 3472 C CA . ALA A 1 456 ? 25.559 13.569 -40.391 1.00 93.94 456 ALA A CA 1
ATOM 3473 C C . ALA A 1 456 ? 26.728 14.339 -41.029 1.00 93.94 456 ALA A C 1
ATOM 3475 O O . ALA A 1 456 ? 26.680 14.639 -42.222 1.00 93.94 456 ALA A O 1
ATOM 3476 N N . GLU A 1 457 ? 27.813 14.565 -40.281 1.00 93.56 457 GLU A N 1
ATOM 3477 C CA . GLU A 1 457 ? 29.034 15.206 -40.789 1.00 93.56 457 GLU A CA 1
ATOM 3478 C C . GLU A 1 457 ? 29.699 14.384 -41.908 1.00 93.56 457 GLU A C 1
ATOM 3480 O O . GLU A 1 457 ? 30.061 14.929 -42.954 1.00 93.56 457 GLU A O 1
ATOM 3485 N N . LEU A 1 458 ? 29.817 13.058 -41.748 1.00 93.81 458 LEU A N 1
ATOM 3486 C CA . LEU A 1 458 ? 30.359 12.178 -42.796 1.00 93.81 458 LEU A CA 1
ATOM 3487 C C . LEU A 1 458 ? 29.481 12.176 -44.054 1.00 93.81 458 LEU A C 1
ATOM 3489 O O . LEU A 1 458 ? 29.996 12.134 -45.174 1.00 93.81 458 LEU A O 1
ATOM 3493 N N . ALA A 1 459 ? 28.160 12.202 -43.882 1.00 94.75 459 ALA A N 1
ATOM 3494 C CA . ALA A 1 459 ? 27.209 12.277 -44.979 1.00 94.75 459 ALA A CA 1
ATOM 3495 C C . ALA A 1 459 ? 27.325 13.608 -45.736 1.00 94.75 459 ALA A C 1
ATOM 3497 O O . ALA A 1 459 ? 27.355 13.607 -46.969 1.00 94.75 459 ALA A O 1
ATOM 3498 N N . GLU A 1 460 ? 27.456 14.728 -45.021 1.00 92.62 460 GLU A N 1
ATOM 3499 C CA . GLU A 1 460 ? 27.698 16.046 -45.610 1.00 92.62 460 GLU A CA 1
ATOM 3500 C C . GLU A 1 460 ? 29.035 16.080 -46.364 1.00 92.62 460 GLU A C 1
ATOM 3502 O O . GLU A 1 460 ? 29.100 16.529 -47.512 1.00 92.62 460 GLU A O 1
ATOM 3507 N N . GLN A 1 461 ? 30.100 15.532 -45.773 1.00 93.44 461 GLN A N 1
ATOM 3508 C CA . GLN A 1 461 ? 31.404 15.438 -46.423 1.00 93.44 461 GLN A CA 1
ATOM 3509 C C . GLN A 1 461 ? 31.338 14.600 -47.708 1.00 93.44 461 GLN A C 1
ATOM 3511 O O . GLN A 1 461 ? 31.826 15.039 -48.750 1.00 93.44 461 GLN A O 1
ATOM 3516 N N . LEU A 1 462 ? 30.684 13.434 -47.672 1.00 93.06 462 LEU A N 1
ATOM 3517 C CA . LEU A 1 462 ? 30.492 12.591 -48.854 1.00 93.06 462 LEU A CA 1
ATOM 3518 C C . LEU A 1 462 ? 29.653 13.304 -49.923 1.00 93.06 462 LEU A C 1
ATOM 3520 O O . LEU A 1 462 ? 29.957 13.204 -51.114 1.00 93.06 462 LEU A O 1
ATOM 3524 N N . GLN A 1 463 ? 28.619 14.047 -49.521 1.00 90.88 463 GLN A N 1
ATOM 3525 C CA . GLN A 1 463 ? 27.810 14.847 -50.438 1.00 90.88 463 GLN A CA 1
ATOM 3526 C C . GLN A 1 463 ? 28.651 15.942 -51.110 1.00 90.88 463 GLN A C 1
ATOM 3528 O O . GLN A 1 463 ? 28.556 16.107 -52.328 1.00 90.88 463 GLN A O 1
ATOM 3533 N N . ASN A 1 464 ? 29.513 16.627 -50.356 1.00 91.25 464 ASN A N 1
ATOM 3534 C CA . ASN A 1 464 ? 30.443 17.632 -50.872 1.00 91.25 464 ASN A CA 1
ATOM 3535 C C . ASN A 1 464 ? 31.479 17.025 -51.829 1.00 91.25 464 ASN A C 1
ATOM 3537 O O . ASN A 1 464 ? 31.677 17.546 -52.929 1.00 91.25 464 ASN A O 1
ATOM 3541 N N . ASP A 1 465 ? 32.087 15.893 -51.467 1.00 90.38 465 ASP A N 1
ATOM 3542 C CA . ASP A 1 465 ? 33.049 15.183 -52.316 1.00 90.38 465 ASP A CA 1
ATOM 3543 C C . ASP A 1 465 ? 32.405 14.712 -53.622 1.00 90.38 465 ASP A C 1
ATOM 3545 O O . ASP A 1 465 ? 32.967 14.905 -54.704 1.00 90.38 465 ASP A O 1
ATOM 3549 N N . MET A 1 466 ? 31.185 14.172 -53.555 1.00 89.88 466 MET A N 1
ATOM 3550 C CA . MET A 1 466 ? 30.415 13.828 -54.749 1.00 89.88 466 MET A CA 1
ATOM 3551 C C . MET A 1 466 ? 29.958 15.070 -55.520 1.00 89.88 466 MET A C 1
ATOM 3553 O O . MET A 1 466 ? 29.785 15.001 -56.737 1.00 89.88 466 MET A O 1
ATOM 3557 N N . GLY A 1 467 ? 29.757 16.205 -54.846 1.00 86.81 467 GLY A N 1
ATOM 3558 C CA . GLY A 1 467 ? 29.414 17.515 -55.407 1.00 86.81 467 GLY A CA 1
ATOM 3559 C C . GLY A 1 467 ? 30.471 18.073 -56.363 1.00 86.81 467 GLY A C 1
ATOM 3560 O O . GLY A 1 467 ? 30.129 18.778 -57.310 1.00 86.81 467 GLY A O 1
ATOM 3561 N N . ARG A 1 468 ? 31.743 17.696 -56.170 1.00 86.94 468 ARG A N 1
ATOM 3562 C CA . ARG A 1 468 ? 32.867 18.097 -57.037 1.00 86.94 468 ARG A CA 1
ATOM 3563 C C . ARG A 1 468 ? 32.772 17.525 -58.448 1.00 86.94 468 ARG A C 1
ATOM 3565 O O . ARG A 1 468 ? 33.292 18.132 -59.380 1.00 86.94 468 ARG A O 1
ATOM 3572 N N . PHE A 1 469 ? 32.128 16.371 -58.603 1.00 89.50 469 PHE A N 1
ATOM 3573 C CA . PHE A 1 469 ? 31.913 15.758 -59.906 1.00 89.50 469 PHE A CA 1
ATOM 3574 C C . PHE A 1 469 ? 30.705 16.386 -60.597 1.00 89.50 469 PHE A C 1
ATOM 3576 O O . PHE A 1 469 ? 29.619 16.490 -60.026 1.00 89.50 469 PHE A O 1
ATOM 3583 N N . LYS A 1 470 ? 30.863 16.790 -61.851 1.00 86.56 470 LYS A N 1
ATOM 3584 C CA . LYS A 1 470 ? 29.765 17.310 -62.661 1.00 86.56 470 LYS A CA 1
ATOM 3585 C C . LYS A 1 470 ? 29.121 16.138 -63.389 1.00 86.56 470 LYS A C 1
ATOM 3587 O O . LYS A 1 470 ? 29.801 15.417 -64.106 1.00 86.56 470 LYS A O 1
ATOM 3592 N N . VAL A 1 471 ? 27.836 15.901 -63.143 1.00 83.81 471 VAL A N 1
ATOM 3593 C CA . VAL A 1 471 ? 27.130 14.679 -63.556 1.00 83.81 471 VAL A CA 1
ATOM 3594 C C . VAL A 1 471 ? 25.842 15.021 -64.267 1.00 83.81 471 VAL A C 1
ATOM 3596 O O . VAL A 1 471 ? 25.119 15.908 -63.770 1.00 83.81 471 VAL A O 1
#

Foldseek 3Di:
DVVVVVVDPDPLLVVLVVLLVVLVVLLVVLVVVLVVCVVVVNVVSNVVSVVVSVVSVVSNVVSVVVVVVVVVVVVVVVVVVVVVVVVVVVVVVVVVVVVVVVVVVVVVVCCCVQPVVLVVVVVVVVVCVVLQELVDDQRDDPDPDPSRVVSVVSNVVSVVVVVVLVVLLVVLVVLLVVLVVLLVVLVVLLVVLVVLLVVLVVLLVVLVVLLVVLVVLLVVLVVVVVVLVVLLVVLVVLLVVLVVLLVVLVVVLVVLVVVLVVLVVQLVVLVVVLVVLVVVLVVLVVLLVVLVVQLVVLVVQLVVLVVQLVVLVVVPPVSVVSNVVSVVSNVVSVVSNVVSVVSNVVSVVVNVVSVVVNVVSVVVNVVSVVVSVVSVVVSVVSVVSSVVSVVSSVVSVVVVVVSVVSNVVSVVVNVVSVVSSVVSVVSNVVSVVSSVVSVVSSVVSVVSSVVSVVSSVVSVVSSVVSVSRND

Nearest PDB structures (foldseek):
  8c5v-assembly1_I  TM=3.521E-01  e=4.152E-10  Escherichia coli
  3g67-assembly1_A  TM=5.455E-01  e=6.607E-06  Thermotoga maritima
  3g6b-assembly1_A  TM=5.531E-01  e=9.223E-06  Thermotoga maritima
  3g6b-assembly1_B  TM=5.853E-01  e=4.239E-05  Thermotoga maritima
  6grj-assembly1_F  TM=3.920E-01  e=1.490E-02  Aeromonas hydrophila

Secondary structure (DSSP, 8-state):
-TTGGGT---HHHHHHHHHHHHHHHHHHHHHHHHHHHHHTT-HHHHHHHHHHHHHHHHHHHHHHHHHHHHHHHHHHHHHHHHHHHHHHHHHHHHHHHHHHHHHHHHHHHHHIIIIIHHHHHHHHHHHHHHTTB--PPP-----SSHHHHHHHHHHHHHHHHHHHHHHHHHHHHHHHHHHHHHHHHHHHHHHHHHHHHHHHHHHHHHHHHHHHHHHHHHHHHHHHHHHHHHHHHHHHHHHHHHHHHHHHHHHHHHHHHHHHHHHHHHHHHHHHHHHHHHHHHHHHHHHHHHHHHHHHHHHHHHHHHHHHHHHHHHTGGGGHHHHHHHHHHHHHHHHHHHHHHHHHHHHHHHHHHHHHHHHHHHHHHHHHHHHHHHHHHHHHHHHHHHHHHHHHHHHHHHHHHHHHHHHHHHHHHHHHHHHHHHHHHHHHHHHHHHHHHHHHHHHHHHHHHHHHHHHHHHHHHHHHHHHTSB-